Protein AF-A0AAV0NHP8-F1 (afdb_monomer)

pLDDT: mean 77.59, std 21.52, range [24.2, 97.25]

Organism: NCBI:txid586396

Mean predicted aligned error: 13.8 Å

InterPro domains:
  IPR011205 Uncharacterised conserved protein UCP015417, vWA [PIRSF015417] (1-435)
  IPR011205 Uncharacterised conserved protein UCP015417, vWA [PTHR31373] (1-435)
  IPR036465 von Willebrand factor A-like domain superfamily [G3DSA:3.40.50.410] (173-303)
  IPR036465 von Willebrand factor A-like domain superfamily [SSF53300] (183-315)
  IPR056690 Domain of unknown function DUF7788 [PF25043] (183-417)
  IPR058580 Domain of unknown function DUF2828 [PF11443] (1-181)

Nearest PDB structures (foldseek):
  7vfu-assembly1_B  TM=5.728E-01  e=6.089E-02  Homo sapiens
  3ibs-assembly1_B  TM=3.790E-01  e=5.171E-01  Bacteroides thetaiotaomicron

Foldseek 3Di:
DLLVLLVVLVVCVVVVVLVSRDCSLVPPDQPPPPVCVVPVVLLVSLCSNQPLVNDPVNPPDDPVVVSVVSSVCCVPVGNVSSCVSLQEVVNCVVVVVLVPRDQLSYALVSCLVCVLVCCVSPVVVVVVVLVCLVVVVGAHHAVVDFQLRLLVSQPVDPPNSSSSQSSLVNLLVVLLVLLLLQLEAEAADLDPVCPDSLLSVRLRVRQSSQCSYDPPSHQWYWYFACQIDTDRQDDDTPNSSSVSSNPDDHHVHHDVLNVLVNLLVSCVVRVHDLVSHRQEYEYREQDPPPPPDPDDDPDDDDDDDPDDDDDDDDDDDDDDDDDDDDDDDDDDDDDDDDDDPDPCPDDPDDQDSVNVSCVSCVVSVHNDDHQYEYENANAQPFDWDQDPDPSYTYTYHDDPLQSVCCSNNVDPDHPVVSVCVVQVDPVNVPDDDDD

Secondary structure (DSSP, 8-state):
-HHHHHHHHHHHHHTT-TTS--SHHHHSPPTTSHHHHHH-HHHHHHHHHS-GGG-GGGTTS-HHHHHHHHHHHIIIIIIHHHHHHHT-HHHHHHTT-GGG--GGG--HHHHHHHHHHHHHHHHHHHHHHHHHHHTTSSPPP-TTS-HHHHHTTTTT-TTTTHHHHHHHHHHHHHHHTT-SSTTEEEEE--SSTTTTHHHHHHHHHHHHHHHHPPTTTTTEEEESSSS--EEE---SSHHHHHHHHTTS---SS--HHHHHHHHHHHHHHTT--STTS--EEEEEE---GGGS------------------------------------------------------------HHHHHHHHHHHTT---PPEEEEEESS--S-EEEE-SSTTEEEEE---HHHHHHHHHHSS---HHHHHHHHH-STTTTT-----

Sequence (435 aa):
MFADALKQDLENLSARQFRNISLAAKWCPSLDSSYDKATLICESIARRVFPKESDPEYEKIEDAHYAYRVRDRLRKQVLVPLRRAIKLPEVYMSARQWRNLPYDRVPSVAMKNYKGHFVKHDGKRFNKYLEDVAQGKVKIAAGALLPHEIIADLKSSSDGGKVAELQWARMVEDMAKIGKLNDCIAVCDVSGSMFGEPMEVCVALGLLISELSEEPWKGKVITFHQDPRLNVVEGKSLLEKTEFIRKMDWGGSTDFQKVFDRILEAAVENGASEEQMVRKVFVFSDMEFNMASGHYHYGNYGYGSRGYGYGYGDDSGDDVSSDENYSEEDGGGRVDGEEEEEEQRPVEGWETDYEAIQRKFKEKGFSRVPEIVFWNLRDSSATPVKATQSGVALVSGYSKNLVKLFMEEGAIADPVSIMHKAIEGELYQRLVVCD

Radius of gyration: 31.75 Å; Cα contacts (8 Å, |Δi|>4): 568; chains: 1; bounding box: 70×50×108 Å

Solvent-accessible surface area (backbone atoms only — not comparable to full-atom values): 25627 Å² total; per-residue (Å²): 107,66,33,59,49,50,50,53,27,50,52,24,52,73,71,65,38,66,85,70,45,65,64,52,50,71,71,49,75,55,87,82,34,73,67,27,69,76,62,47,50,50,44,64,33,14,46,62,61,52,40,65,90,75,42,84,81,43,76,86,47,56,67,71,62,43,48,53,52,30,35,52,42,40,46,64,74,43,35,50,55,46,34,58,66,73,49,46,57,70,61,26,59,74,70,66,40,57,94,73,54,55,71,82,65,41,49,31,60,55,41,70,76,38,45,57,56,39,49,75,74,39,35,74,62,48,50,50,50,54,52,39,32,76,69,68,78,43,69,75,48,26,95,78,57,52,62,34,64,35,60,69,46,35,88,78,34,79,71,72,27,50,68,34,49,54,28,46,54,48,42,51,60,55,45,53,73,68,60,48,41,32,47,30,42,24,33,38,35,53,43,84,84,29,64,64,69,36,33,40,42,24,46,30,52,33,50,53,30,11,74,43,13,44,79,89,44,44,39,28,36,29,33,30,10,73,74,39,47,85,39,70,67,55,62,91,47,68,68,44,33,49,52,43,57,63,65,52,73,55,53,96,44,63,35,62,70,47,46,55,47,52,53,53,51,52,36,62,76,69,66,57,50,75,89,57,43,54,53,34,40,38,34,32,38,54,70,79,82,85,73,85,67,80,89,73,80,87,75,88,75,84,78,84,84,81,80,84,86,86,86,84,80,86,79,89,78,90,81,87,89,77,91,81,90,84,83,89,87,85,86,91,84,92,80,93,78,81,90,75,84,74,81,78,70,79,78,80,73,82,77,46,75,67,54,54,50,48,49,57,38,44,77,73,70,33,91,73,73,50,30,39,37,42,33,25,39,65,44,72,63,72,42,51,42,76,47,95,51,88,58,40,36,40,29,37,22,48,46,77,64,57,58,49,44,33,68,75,55,50,46,82,60,52,55,66,60,46,51,46,64,72,47,64,46,83,83,40,72,74,67,76,88,81,132

Structure (mmCIF, N/CA/C/O backbone):
data_AF-A0AAV0NHP8-F1
#
_entry.id   AF-A0AAV0NHP8-F1
#
loop_
_atom_site.group_PDB
_atom_site.id
_atom_site.type_symbol
_atom_site.label_atom_id
_atom_site.label_alt_id
_atom_site.label_comp_id
_atom_site.label_asym_id
_atom_site.label_entity_id
_atom_site.label_seq_id
_atom_site.pdbx_PDB_ins_code
_atom_site.Cartn_x
_atom_site.Cartn_y
_atom_site.Cartn_z
_atom_site.occupancy
_atom_site.B_iso_or_equiv
_atom_site.auth_seq_id
_atom_site.auth_comp_id
_atom_site.auth_asym_id
_atom_site.auth_atom_id
_atom_site.pdbx_PDB_model_num
ATOM 1 N N . MET A 1 1 ? 17.340 -20.294 -12.210 1.00 77.44 1 MET A N 1
ATOM 2 C CA . MET A 1 1 ? 16.169 -19.400 -12.310 1.00 77.44 1 MET A CA 1
ATOM 3 C C . MET A 1 1 ? 16.303 -18.410 -13.471 1.00 77.44 1 MET A C 1
ATOM 5 O O . MET A 1 1 ? 15.752 -18.693 -14.523 1.00 77.44 1 MET A O 1
ATOM 9 N N . PHE A 1 2 ? 17.026 -17.282 -13.332 1.00 86.94 2 PHE A N 1
ATOM 10 C CA . PHE A 1 2 ? 17.046 -16.215 -14.355 1.00 86.94 2 PHE A CA 1
ATOM 11 C C . PHE A 1 2 ? 17.397 -16.696 -15.769 1.00 86.94 2 PHE A C 1
ATOM 13 O O . PHE A 1 2 ? 16.645 -16.429 -16.696 1.00 86.94 2 PHE A O 1
ATOM 20 N N . ALA A 1 3 ? 18.511 -17.410 -15.944 1.00 90.00 3 ALA A N 1
ATOM 21 C CA . ALA A 1 3 ? 18.941 -17.871 -17.266 1.00 90.00 3 ALA A CA 1
ATOM 22 C C . ALA A 1 3 ? 17.923 -18.808 -17.936 1.00 90.00 3 ALA A C 1
ATOM 24 O O . ALA A 1 3 ? 17.756 -18.772 -19.150 1.00 90.00 3 ALA A O 1
ATOM 25 N N . ASP A 1 4 ? 17.244 -19.634 -17.143 1.00 91.62 4 ASP A N 1
ATOM 26 C CA . ASP A 1 4 ? 16.302 -20.642 -17.622 1.00 91.62 4 ASP A CA 1
ATOM 27 C C . ASP A 1 4 ? 14.962 -19.967 -18.008 1.00 91.62 4 ASP A C 1
ATOM 29 O O . ASP A 1 4 ? 14.448 -20.187 -19.102 1.00 91.62 4 ASP A O 1
ATOM 33 N N . ALA A 1 5 ? 14.476 -19.022 -17.189 1.00 92.19 5 ALA A N 1
ATOM 34 C CA . ALA A 1 5 ? 13.316 -18.181 -17.510 1.00 92.19 5 ALA A CA 1
ATOM 35 C C . ALA A 1 5 ? 13.555 -17.273 -18.734 1.00 92.19 5 ALA A C 1
ATOM 37 O O . ALA A 1 5 ? 12.679 -17.135 -19.581 1.00 92.19 5 ALA A O 1
ATOM 38 N N . LEU A 1 6 ? 14.757 -16.700 -18.880 1.00 94.25 6 LEU A N 1
ATOM 39 C CA . LEU A 1 6 ? 15.115 -15.869 -20.036 1.00 94.25 6 LEU A CA 1
ATOM 40 C C . LEU A 1 6 ? 15.177 -16.663 -21.355 1.00 94.25 6 LEU A C 1
ATOM 42 O O . LEU A 1 6 ? 14.920 -16.080 -22.407 1.00 94.25 6 LEU A O 1
ATOM 46 N N . LYS A 1 7 ? 15.485 -17.970 -21.320 1.00 93.31 7 LYS A N 1
ATOM 47 C CA . LYS A 1 7 ? 15.349 -18.852 -22.496 1.00 93.31 7 LYS A CA 1
ATOM 48 C C . LYS A 1 7 ? 13.878 -19.056 -22.851 1.00 93.31 7 LYS A C 1
ATOM 50 O O . LYS A 1 7 ? 13.496 -18.798 -23.990 1.00 93.31 7 LYS A O 1
ATOM 55 N N . GLN A 1 8 ? 13.043 -19.396 -21.866 1.00 93.56 8 GLN A N 1
ATOM 56 C CA . GLN A 1 8 ? 11.609 -19.583 -22.094 1.00 93.56 8 GLN A CA 1
ATOM 57 C C . GLN A 1 8 ? 10.927 -18.306 -22.614 1.00 93.56 8 GLN A C 1
ATOM 59 O O . GLN A 1 8 ? 10.091 -18.363 -23.515 1.00 93.56 8 GLN A O 1
ATOM 64 N N . ASP A 1 9 ? 11.334 -17.139 -22.110 1.00 94.19 9 ASP A N 1
ATOM 65 C CA . ASP A 1 9 ? 10.866 -15.833 -22.579 1.00 94.19 9 ASP A CA 1
ATOM 66 C C . ASP A 1 9 ? 11.267 -15.547 -24.038 1.00 94.19 9 ASP A C 1
ATOM 68 O O . ASP A 1 9 ? 10.496 -14.925 -24.772 1.00 94.19 9 ASP A O 1
ATOM 72 N N . LEU A 1 10 ? 12.445 -16.003 -24.488 1.00 93.62 10 LEU A N 1
ATOM 73 C CA . LEU A 1 10 ? 12.877 -15.892 -25.889 1.00 93.62 10 LEU A CA 1
ATOM 74 C C . LEU A 1 10 ? 12.089 -16.815 -26.823 1.00 93.62 10 LEU A C 1
ATOM 76 O O . LEU A 1 10 ? 11.768 -16.409 -27.941 1.00 93.62 10 LEU A O 1
ATOM 80 N N . GLU A 1 11 ? 11.749 -18.021 -26.374 1.00 93.75 11 GLU A N 1
ATOM 81 C CA . GLU A 1 11 ? 10.857 -18.939 -27.094 1.00 93.75 11 GLU A CA 1
ATOM 82 C C . GLU A 1 11 ? 9.442 -18.352 -27.197 1.00 93.75 11 GLU A C 1
ATOM 84 O O . GLU A 1 11 ? 8.872 -18.275 -28.286 1.00 93.75 11 GLU A O 1
ATOM 89 N N . ASN A 1 12 ? 8.912 -17.809 -26.098 1.00 92.94 12 ASN A N 1
ATOM 90 C CA . ASN A 1 12 ? 7.628 -17.107 -26.090 1.00 92.94 12 ASN A CA 1
ATOM 91 C C . ASN A 1 12 ? 7.654 -15.858 -26.990 1.00 92.94 12 ASN A C 1
ATOM 93 O O . ASN A 1 12 ? 6.666 -15.555 -27.662 1.00 92.94 12 ASN A O 1
ATOM 97 N N . LEU A 1 13 ? 8.786 -15.151 -27.073 1.00 91.81 13 LEU A N 1
ATOM 98 C CA . LEU A 1 13 ? 8.971 -14.024 -27.989 1.00 91.81 13 LEU A CA 1
ATOM 99 C C . LEU A 1 13 ? 9.018 -14.460 -29.464 1.00 91.81 13 LEU A C 1
ATOM 101 O O . LEU A 1 13 ? 8.363 -13.825 -30.296 1.00 91.81 13 LEU A O 1
ATOM 105 N N . SER A 1 14 ? 9.755 -15.521 -29.809 1.00 91.81 14 SER A N 1
ATOM 106 C CA . SER A 1 14 ? 9.854 -16.007 -31.194 1.00 91.81 14 SER A CA 1
ATOM 107 C C . SER A 1 14 ? 8.523 -16.594 -31.683 1.00 91.81 14 SER A C 1
ATOM 109 O O . SER A 1 14 ? 8.079 -16.272 -32.787 1.00 91.81 14 SER A O 1
ATOM 111 N N . ALA A 1 15 ? 7.809 -17.313 -30.810 1.00 92.12 15 ALA A N 1
ATOM 112 C CA . ALA A 1 15 ? 6.442 -17.794 -31.016 1.00 92.12 15 ALA A CA 1
ATOM 113 C C . ALA A 1 15 ? 5.365 -16.684 -30.966 1.00 92.12 15 ALA A C 1
ATOM 115 O O . ALA A 1 15 ? 4.177 -16.971 -31.116 1.00 92.12 15 ALA A O 1
ATOM 116 N N . ARG A 1 16 ? 5.750 -15.411 -30.760 1.00 88.31 16 ARG A N 1
ATOM 117 C CA . ARG A 1 16 ? 4.858 -14.234 -30.638 1.00 88.31 16 ARG A CA 1
ATOM 118 C C . ARG A 1 16 ? 3.829 -14.325 -29.497 1.00 88.31 16 ARG A C 1
ATOM 120 O O . ARG A 1 16 ? 2.850 -13.576 -29.476 1.00 88.31 16 ARG A O 1
ATOM 127 N N . GLN A 1 17 ? 4.060 -15.185 -28.509 1.00 88.31 17 GLN A N 1
ATOM 128 C CA . GLN A 1 17 ? 3.233 -15.360 -27.315 1.00 88.31 17 GLN A CA 1
ATOM 129 C C . GLN A 1 17 ? 3.519 -14.262 -26.274 1.00 88.31 17 GLN A C 1
ATOM 131 O O . GLN A 1 17 ? 3.876 -14.530 -25.131 1.00 88.31 17 GLN A O 1
ATOM 136 N N . PHE A 1 18 ? 3.331 -12.991 -26.647 1.00 82.44 18 PHE A N 1
ATOM 137 C CA . PHE A 1 18 ? 3.692 -11.820 -25.825 1.00 82.44 18 PHE A CA 1
ATOM 138 C C . PHE A 1 18 ? 3.006 -11.732 -24.446 1.00 82.44 18 PHE A C 1
ATOM 140 O O . PHE A 1 18 ? 3.396 -10.896 -23.637 1.00 82.44 18 PHE A O 1
ATOM 147 N N . ARG A 1 19 ? 1.965 -12.536 -24.186 1.00 80.50 19 ARG A N 1
ATOM 148 C CA . ARG A 1 19 ? 1.310 -12.651 -22.867 1.00 80.50 19 ARG A CA 1
ATOM 149 C C . ARG A 1 19 ? 2.031 -13.616 -21.917 1.00 80.50 19 ARG A C 1
ATOM 151 O O . ARG A 1 19 ? 1.832 -13.512 -20.716 1.00 80.50 19 ARG A O 1
ATOM 158 N N . ASN A 1 20 ? 2.864 -14.504 -22.458 1.00 86.44 20 ASN A N 1
ATOM 159 C CA . ASN A 1 20 ? 3.563 -15.563 -21.731 1.00 86.44 20 ASN A CA 1
ATOM 160 C C . ASN A 1 20 ? 5.025 -15.174 -21.423 1.00 86.44 20 ASN A C 1
ATOM 162 O O . ASN A 1 20 ? 5.767 -15.959 -20.843 1.00 86.44 20 ASN A O 1
ATOM 166 N N . ILE A 1 21 ? 5.454 -13.971 -21.825 1.00 88.50 21 ILE A N 1
ATOM 167 C CA . ILE A 1 21 ? 6.772 -13.419 -21.493 1.00 88.50 21 ILE A CA 1
ATOM 168 C C . ILE A 1 21 ? 6.734 -12.910 -20.048 1.00 88.50 21 ILE A C 1
ATOM 170 O O . ILE A 1 21 ? 5.935 -12.036 -19.706 1.00 88.50 21 ILE A O 1
ATOM 174 N N . SER A 1 22 ? 7.611 -13.457 -19.216 1.00 87.69 22 SER A N 1
ATOM 175 C CA . SER A 1 22 ? 7.736 -13.159 -17.797 1.00 87.69 22 SER A CA 1
ATOM 176 C C . SER A 1 22 ? 8.388 -11.795 -17.525 1.00 87.69 22 SER A C 1
ATOM 178 O O . SER A 1 22 ? 8.899 -11.106 -18.411 1.00 87.69 22 SER A O 1
ATOM 180 N N . LEU A 1 23 ? 8.432 -11.404 -16.248 1.00 85.19 23 LEU A N 1
ATOM 181 C CA . LEU A 1 23 ? 9.190 -10.231 -15.803 1.00 85.19 23 LEU A CA 1
ATOM 182 C C . LEU A 1 23 ? 10.687 -10.517 -15.568 1.00 85.19 23 LEU A C 1
ATOM 184 O O . LEU A 1 23 ? 11.400 -9.612 -15.126 1.00 85.19 23 LEU A O 1
ATOM 188 N N . ALA A 1 24 ? 11.205 -11.712 -15.886 1.00 89.19 24 ALA A N 1
ATOM 189 C CA . ALA A 1 24 ? 12.618 -12.057 -15.690 1.00 89.19 24 ALA A CA 1
ATOM 190 C C . ALA A 1 24 ? 13.558 -11.069 -16.398 1.00 89.19 24 ALA A C 1
ATOM 192 O O . ALA A 1 24 ? 14.547 -10.638 -15.811 1.00 89.19 24 ALA A O 1
ATOM 193 N N . ALA A 1 25 ? 13.219 -10.608 -17.606 1.00 88.69 25 ALA A N 1
ATOM 194 C CA . ALA A 1 25 ? 14.005 -9.587 -18.303 1.00 88.69 25 ALA A CA 1
ATOM 195 C C . ALA A 1 25 ? 13.917 -8.179 -17.678 1.00 88.69 25 ALA A C 1
ATOM 197 O O . ALA A 1 25 ? 14.810 -7.365 -17.925 1.00 88.69 25 ALA A O 1
ATOM 198 N N . LYS A 1 26 ? 12.892 -7.867 -16.865 1.00 85.00 26 LYS A N 1
ATOM 199 C CA . LYS A 1 26 ? 12.842 -6.620 -16.075 1.00 85.00 26 LYS A CA 1
ATOM 200 C C . LYS A 1 26 ? 13.749 -6.718 -14.846 1.00 85.00 26 LYS A C 1
ATOM 202 O O . LYS A 1 26 ? 14.506 -5.785 -14.597 1.00 85.00 26 LYS A O 1
ATOM 207 N N . TRP A 1 27 ? 13.667 -7.828 -14.111 1.00 85.94 27 TRP A N 1
ATOM 208 C CA . TRP A 1 27 ? 14.369 -8.020 -12.836 1.00 85.94 27 TRP A CA 1
ATOM 209 C C . TRP A 1 27 ? 15.818 -8.498 -12.975 1.00 85.94 27 TRP A C 1
ATOM 211 O O . TRP A 1 27 ? 16.617 -8.259 -12.074 1.00 85.94 27 TRP A O 1
ATOM 221 N N . CYS A 1 28 ? 16.186 -9.125 -14.097 1.00 88.44 28 CYS A N 1
ATOM 222 C CA . CYS A 1 28 ? 17.580 -9.429 -14.407 1.00 88.44 28 CYS A CA 1
ATOM 223 C C . CYS A 1 28 ? 18.389 -8.121 -14.399 1.00 88.44 28 CYS A C 1
ATOM 225 O O . CYS A 1 28 ? 18.011 -7.188 -15.125 1.00 88.44 28 CYS A O 1
ATOM 227 N N . PRO A 1 29 ? 19.497 -8.036 -13.636 1.00 87.25 29 PRO A N 1
ATOM 228 C CA . PRO A 1 29 ? 20.339 -6.850 -13.611 1.00 87.25 29 PRO A CA 1
ATOM 229 C C . PRO A 1 29 ? 20.805 -6.439 -15.011 1.00 87.25 29 PRO A C 1
ATOM 231 O O . PRO A 1 29 ? 20.862 -7.235 -15.950 1.00 87.25 29 PRO A O 1
ATOM 234 N N . SER A 1 30 ? 21.102 -5.151 -15.165 1.00 86.88 30 SER A N 1
ATOM 235 C CA . SER A 1 30 ? 21.739 -4.647 -16.383 1.00 86.88 30 SER A CA 1
ATOM 236 C C . SER A 1 30 ? 23.253 -4.731 -16.225 1.00 86.88 30 SER A C 1
ATOM 238 O O . SER A 1 30 ? 23.751 -4.495 -15.120 1.00 86.88 30 SER A O 1
ATOM 240 N N . LEU A 1 31 ? 23.963 -5.012 -17.325 1.00 88.44 31 LEU A N 1
ATOM 241 C CA . LEU A 1 31 ? 25.427 -4.988 -17.349 1.00 88.44 31 LEU A CA 1
ATOM 242 C C . LEU A 1 31 ? 25.961 -3.710 -16.703 1.00 88.44 31 LEU A C 1
ATOM 244 O O . LEU A 1 31 ? 25.441 -2.619 -16.953 1.00 88.44 31 LEU A O 1
ATOM 248 N N . ASP A 1 32 ? 27.000 -3.871 -15.890 1.00 85.94 32 ASP A N 1
ATOM 249 C CA . ASP A 1 32 ? 27.767 -2.786 -15.276 1.00 85.94 32 ASP A CA 1
ATOM 250 C C . ASP A 1 32 ? 26.942 -1.880 -14.329 1.00 85.94 32 ASP A C 1
ATOM 252 O O . ASP A 1 32 ? 27.394 -0.799 -13.933 1.00 85.94 32 ASP A O 1
ATOM 256 N N . SER A 1 33 ? 25.750 -2.333 -13.913 1.00 85.94 33 SER A N 1
ATOM 257 C CA . SER A 1 33 ? 25.021 -1.791 -12.757 1.00 85.94 33 SER A CA 1
ATOM 258 C C . SER A 1 33 ? 25.780 -2.042 -11.445 1.00 85.94 33 SER A C 1
ATOM 260 O O . SER A 1 33 ? 26.713 -2.843 -11.408 1.00 85.94 33 SER A O 1
ATOM 262 N N . SER A 1 34 ? 25.387 -1.377 -10.353 1.00 83.44 34 SER A N 1
ATOM 263 C CA . SER A 1 34 ? 25.964 -1.599 -9.015 1.00 83.44 34 SER A CA 1
ATOM 264 C C . SER A 1 34 ? 25.935 -3.077 -8.612 1.00 83.44 34 SER A C 1
ATOM 266 O O . SER A 1 34 ? 26.965 -3.628 -8.237 1.00 83.44 34 SER A O 1
ATOM 268 N N . TYR A 1 35 ? 24.785 -3.735 -8.779 1.00 82.88 35 TYR A N 1
ATOM 269 C CA . TYR A 1 35 ? 24.620 -5.163 -8.502 1.00 82.88 35 TYR A CA 1
ATOM 270 C C . TYR A 1 35 ? 25.538 -6.038 -9.363 1.00 82.88 35 TYR A C 1
ATOM 272 O O . TYR A 1 35 ? 26.192 -6.931 -8.833 1.00 82.88 35 TYR A O 1
ATOM 280 N N . ASP A 1 36 ? 25.637 -5.773 -10.671 1.00 89.00 36 ASP A N 1
ATOM 281 C CA . ASP A 1 36 ? 26.505 -6.552 -11.566 1.00 89.00 36 ASP A CA 1
ATOM 282 C C . ASP A 1 36 ? 27.993 -6.366 -11.231 1.00 89.00 36 ASP A C 1
ATOM 284 O O . ASP A 1 36 ? 28.742 -7.334 -11.182 1.00 89.00 36 ASP A O 1
ATOM 288 N N . LYS A 1 37 ? 28.416 -5.141 -10.900 1.00 87.06 37 LYS A N 1
ATOM 289 C CA . LYS A 1 37 ? 29.791 -4.842 -10.467 1.00 87.06 37 LYS A CA 1
ATOM 290 C C . LYS A 1 37 ? 30.161 -5.482 -9.128 1.00 87.06 37 LYS A C 1
ATOM 292 O O . LYS A 1 37 ? 31.320 -5.825 -8.939 1.00 87.06 37 LYS A O 1
ATOM 297 N N . ALA A 1 38 ? 29.199 -5.641 -8.220 1.00 87.19 38 ALA A N 1
ATOM 298 C CA . ALA A 1 38 ? 29.422 -6.241 -6.905 1.00 87.19 38 ALA A CA 1
ATOM 299 C C . ALA A 1 38 ? 29.353 -7.782 -6.897 1.00 87.19 38 ALA A C 1
ATOM 301 O O . ALA A 1 38 ? 29.873 -8.400 -5.976 1.00 87.19 38 ALA A O 1
ATOM 302 N N . THR A 1 39 ? 28.693 -8.406 -7.883 1.00 87.38 39 THR A N 1
ATOM 303 C CA . THR A 1 39 ? 28.372 -9.853 -7.850 1.00 87.38 39 THR A CA 1
ATOM 304 C C . THR A 1 39 ? 28.738 -10.633 -9.115 1.00 87.38 39 THR A C 1
ATOM 306 O O . THR A 1 39 ? 28.648 -11.858 -9.112 1.00 87.38 39 THR A O 1
ATOM 309 N N . LEU A 1 40 ? 29.083 -9.948 -10.213 1.00 85.88 40 LEU A N 1
ATOM 310 C CA . LEU A 1 40 ? 29.266 -10.504 -11.565 1.00 85.88 40 LEU A CA 1
ATOM 311 C C . LEU A 1 40 ? 28.086 -11.365 -12.064 1.00 85.88 40 LEU A C 1
ATOM 313 O O . LEU A 1 40 ? 28.223 -12.171 -12.986 1.00 85.88 40 LEU A O 1
ATOM 317 N N . ILE A 1 41 ? 26.891 -11.182 -11.489 1.00 89.88 41 ILE A N 1
ATOM 318 C CA . ILE A 1 41 ? 25.728 -12.040 -11.736 1.00 89.88 41 ILE A CA 1
ATOM 319 C C . ILE A 1 41 ? 25.284 -12.062 -13.206 1.00 89.88 41 ILE A C 1
ATOM 321 O O . ILE A 1 41 ? 24.799 -13.098 -13.668 1.00 89.88 41 ILE A O 1
ATOM 325 N N . CYS A 1 42 ? 25.485 -10.987 -13.983 1.00 92.06 42 CYS A N 1
ATOM 326 C CA . CYS A 1 42 ? 25.165 -11.026 -15.413 1.00 92.06 42 CYS A CA 1
ATOM 327 C C . CYS A 1 42 ? 26.109 -11.941 -16.192 1.00 92.06 42 CYS A C 1
ATOM 329 O O . CYS A 1 42 ? 25.706 -12.441 -17.237 1.00 92.06 42 CYS A O 1
ATOM 331 N N . GLU A 1 43 ? 27.330 -12.194 -15.715 1.00 92.81 43 GLU A N 1
ATOM 332 C CA . GLU A 1 43 ? 28.220 -13.176 -16.331 1.00 92.81 43 GLU A CA 1
ATOM 333 C C . GLU A 1 43 ? 27.733 -14.603 -16.067 1.00 92.81 43 GLU A C 1
ATOM 335 O O . GLU A 1 43 ? 27.563 -15.372 -17.011 1.00 92.81 43 GLU A O 1
ATOM 340 N N . SER A 1 44 ? 27.405 -14.931 -14.816 1.00 92.12 44 SER A N 1
ATOM 341 C CA . SER A 1 44 ? 26.841 -16.235 -14.437 1.00 92.12 44 SER A CA 1
ATOM 342 C C . SER A 1 44 ? 25.521 -16.527 -15.162 1.00 92.12 44 SER A C 1
ATOM 344 O O . SER A 1 44 ? 25.289 -17.648 -15.620 1.00 92.12 44 SER A O 1
ATOM 346 N N . ILE A 1 45 ? 24.666 -15.511 -15.334 1.00 93.81 45 ILE A N 1
ATOM 347 C CA . ILE A 1 45 ? 23.461 -15.608 -16.169 1.00 93.81 45 ILE A CA 1
ATOM 348 C C . ILE A 1 45 ? 23.854 -15.793 -17.642 1.00 93.81 45 ILE A C 1
ATOM 350 O O . ILE A 1 45 ? 23.346 -16.710 -18.283 1.00 93.81 45 ILE A O 1
ATOM 354 N N . ALA A 1 46 ? 24.765 -14.980 -18.183 1.00 93.56 46 ALA A N 1
ATOM 355 C CA . ALA A 1 46 ? 25.153 -15.030 -19.592 1.00 93.56 46 ALA A CA 1
ATOM 356 C C . ALA A 1 46 ? 25.780 -16.370 -20.000 1.00 93.56 46 ALA A C 1
ATOM 358 O O . ALA A 1 46 ? 25.341 -16.945 -20.993 1.00 93.56 46 ALA A O 1
ATOM 359 N N . ARG A 1 47 ? 26.726 -16.904 -19.214 1.00 93.06 47 ARG A N 1
ATOM 360 C CA . ARG A 1 47 ? 27.345 -18.228 -19.421 1.00 93.06 47 ARG A CA 1
ATOM 361 C C . ARG A 1 47 ? 26.318 -19.367 -19.373 1.00 93.06 47 ARG A C 1
ATOM 363 O O . ARG A 1 47 ? 26.497 -20.376 -20.040 1.00 93.06 47 ARG A O 1
ATOM 370 N N . ARG A 1 48 ? 25.225 -19.225 -18.610 1.00 93.25 48 ARG A N 1
ATOM 371 C CA . ARG A 1 48 ? 24.143 -20.228 -18.544 1.00 93.25 48 ARG A CA 1
ATOM 372 C C . ARG A 1 48 ? 23.089 -20.049 -19.647 1.00 93.25 48 ARG A C 1
ATOM 374 O O . ARG A 1 48 ? 22.465 -21.029 -20.067 1.00 93.25 48 ARG A O 1
ATOM 381 N N . VAL A 1 49 ? 22.892 -18.825 -20.147 1.00 93.00 49 VAL A N 1
ATOM 382 C CA . VAL A 1 49 ? 22.063 -18.554 -21.336 1.00 93.00 49 VAL A CA 1
ATOM 383 C C . VAL A 1 49 ? 22.768 -19.028 -22.612 1.00 93.00 49 VAL A C 1
ATOM 385 O O . VAL A 1 49 ? 22.133 -19.709 -23.414 1.00 93.00 49 VAL A O 1
ATOM 388 N N . PHE A 1 50 ? 24.069 -18.759 -22.741 1.00 92.88 50 PHE A N 1
ATOM 389 C CA . PHE A 1 50 ? 24.934 -19.151 -23.858 1.00 92.88 50 PHE A CA 1
ATOM 390 C C . PHE A 1 50 ? 26.120 -20.009 -23.357 1.00 92.88 50 PHE A C 1
ATOM 392 O O . PHE A 1 50 ? 27.210 -19.465 -23.183 1.00 92.88 50 PHE A O 1
ATOM 399 N N . PRO A 1 51 ? 25.926 -21.318 -23.087 1.00 90.94 51 PRO A N 1
ATOM 400 C CA . PRO A 1 51 ? 27.002 -22.226 -22.669 1.00 90.94 51 PRO A CA 1
ATOM 401 C C . PRO A 1 51 ? 28.151 -22.307 -23.682 1.00 90.94 51 PRO A C 1
ATOM 403 O O . PRO A 1 51 ? 27.945 -22.056 -24.874 1.00 90.94 51 PRO A O 1
ATOM 406 N N . LYS A 1 52 ? 29.352 -22.707 -23.243 1.00 86.00 52 LYS A N 1
ATOM 407 C CA . LYS A 1 52 ? 30.544 -22.751 -24.113 1.00 86.00 52 LYS A CA 1
ATOM 408 C C . LYS A 1 52 ? 30.387 -23.794 -25.228 1.00 86.00 52 LYS A C 1
ATOM 410 O O . LYS A 1 52 ? 30.920 -23.636 -26.316 1.00 86.00 52 LYS A O 1
ATOM 415 N N . GLU A 1 53 ? 29.570 -24.802 -24.962 1.00 85.25 53 GLU A N 1
ATOM 416 C CA . GLU A 1 53 ? 29.208 -25.929 -25.817 1.00 85.25 53 GLU A CA 1
ATOM 417 C C . GLU A 1 53 ? 28.099 -25.573 -26.829 1.00 85.25 53 GLU A C 1
ATOM 419 O O . GLU A 1 53 ? 27.767 -26.382 -27.690 1.00 85.25 53 GLU A O 1
ATOM 424 N N . SER A 1 54 ? 27.486 -24.384 -26.721 1.00 84.44 54 SER A N 1
ATOM 425 C CA . SER A 1 54 ? 26.334 -23.984 -27.550 1.00 84.44 54 SER A CA 1
ATOM 426 C C . SER A 1 54 ? 26.691 -23.303 -28.874 1.00 84.44 54 SER A C 1
ATOM 428 O O . SER A 1 54 ? 25.805 -23.080 -29.698 1.00 84.44 54 SER A O 1
ATOM 430 N N . ASP A 1 55 ? 27.964 -22.960 -29.084 1.00 81.69 55 ASP A N 1
ATOM 431 C CA . ASP A 1 55 ? 28.428 -22.200 -30.246 1.00 81.69 55 ASP A CA 1
ATOM 432 C C . ASP A 1 55 ? 29.912 -22.528 -30.530 1.00 81.69 55 ASP A C 1
ATOM 434 O O . ASP A 1 55 ? 30.763 -22.221 -29.690 1.00 81.69 55 ASP A O 1
ATOM 438 N N . PRO A 1 56 ? 30.270 -23.136 -31.681 1.00 83.31 56 PRO A N 1
ATOM 439 C CA . PRO A 1 56 ? 31.660 -23.484 -31.999 1.00 83.31 56 PRO A CA 1
ATOM 440 C C . PRO A 1 56 ? 32.632 -22.292 -32.051 1.00 83.31 56 PRO A C 1
ATOM 442 O O . PRO A 1 56 ? 33.844 -22.493 -31.949 1.00 83.31 56 PRO A O 1
ATOM 445 N N . GLU A 1 57 ? 32.149 -21.043 -32.155 1.00 82.62 57 GLU A N 1
ATOM 446 C CA . GLU A 1 57 ? 33.009 -19.862 -31.974 1.00 82.62 57 GLU A CA 1
ATOM 447 C C . GLU A 1 57 ? 33.605 -19.761 -30.556 1.00 82.62 57 GLU A C 1
ATOM 449 O O . GLU A 1 57 ? 34.579 -19.033 -30.348 1.00 82.62 57 GLU A O 1
ATOM 454 N N . TYR A 1 58 ? 33.035 -20.455 -29.566 1.00 85.50 58 TYR A N 1
ATOM 455 C CA . TYR A 1 58 ? 33.466 -20.373 -28.174 1.00 85.50 58 TYR A CA 1
ATOM 456 C C . TYR A 1 58 ? 34.605 -21.323 -27.800 1.00 85.50 58 TYR A C 1
ATOM 458 O O . TYR A 1 58 ? 35.348 -21.009 -26.872 1.00 85.50 58 TYR A O 1
ATOM 466 N N . GLU A 1 59 ? 34.800 -22.440 -28.505 1.00 78.81 59 GLU A N 1
ATOM 467 C CA . GLU A 1 59 ? 35.829 -23.435 -28.151 1.00 78.81 59 GLU A CA 1
ATOM 468 C C . GLU A 1 59 ? 37.241 -22.832 -28.096 1.00 78.81 59 GLU A C 1
ATOM 470 O O . GLU A 1 59 ? 38.019 -23.124 -27.189 1.00 78.81 59 GLU A O 1
ATOM 475 N N . LYS A 1 60 ? 37.555 -21.964 -29.067 1.00 82.44 60 LYS A N 1
ATOM 476 C CA . LYS A 1 60 ? 38.916 -21.475 -29.357 1.00 82.44 60 LYS A CA 1
ATOM 477 C C . LYS A 1 60 ? 39.221 -20.088 -28.790 1.00 82.44 60 LYS A C 1
ATOM 479 O O . LYS A 1 60 ? 40.293 -19.552 -29.061 1.00 82.44 60 LYS A O 1
ATOM 484 N N . ILE A 1 61 ? 38.302 -19.502 -28.023 1.00 87.19 61 ILE A N 1
ATOM 485 C CA . ILE A 1 61 ? 38.520 -18.216 -27.352 1.00 87.19 61 ILE A CA 1
ATOM 486 C C . ILE A 1 61 ? 38.859 -18.401 -25.870 1.00 87.19 61 ILE A C 1
ATOM 488 O O . ILE A 1 61 ? 38.345 -19.286 -25.174 1.00 87.19 61 ILE A O 1
ATOM 492 N N . GLU A 1 62 ? 39.734 -17.514 -25.403 1.00 90.94 62 GLU A N 1
ATOM 493 C CA . GLU A 1 62 ? 40.091 -17.330 -24.001 1.00 90.94 62 GLU A CA 1
ATOM 494 C C . GLU A 1 62 ? 38.849 -17.030 -23.149 1.00 90.94 62 GLU A C 1
ATOM 496 O O . GLU A 1 62 ? 37.905 -16.378 -23.603 1.00 90.94 62 GLU A O 1
ATOM 501 N N . ASP A 1 63 ? 38.853 -17.476 -21.893 1.00 88.19 63 ASP A N 1
ATOM 502 C CA . ASP A 1 63 ? 37.683 -17.393 -21.019 1.00 88.19 63 ASP A CA 1
ATOM 503 C C . ASP A 1 63 ? 37.223 -15.948 -20.734 1.00 88.19 63 ASP A C 1
ATOM 505 O O . ASP A 1 63 ? 36.025 -15.676 -20.743 1.00 88.19 63 ASP A O 1
ATOM 509 N N . ALA A 1 64 ? 38.151 -14.990 -20.611 1.00 88.19 64 ALA A N 1
ATOM 510 C CA . ALA A 1 64 ? 37.824 -13.566 -20.473 1.00 88.19 64 ALA A CA 1
ATOM 511 C C . ALA A 1 64 ? 37.138 -12.990 -21.733 1.00 88.19 64 ALA A C 1
ATOM 513 O O . ALA A 1 64 ? 36.168 -12.229 -21.647 1.00 88.19 64 ALA A O 1
ATOM 514 N N . HIS A 1 65 ? 37.595 -13.398 -22.920 1.00 90.00 65 HIS A N 1
ATOM 515 C CA . HIS A 1 65 ? 36.994 -13.016 -24.200 1.00 90.00 65 HIS A CA 1
ATOM 516 C C . HIS A 1 65 ? 35.621 -13.682 -24.417 1.00 90.00 65 HIS A C 1
ATOM 518 O O . HIS A 1 65 ? 34.705 -13.054 -24.958 1.00 90.00 65 HIS A O 1
ATOM 524 N N . TYR A 1 66 ? 35.447 -14.921 -23.946 1.00 91.38 66 TYR A N 1
ATOM 525 C CA . TYR A 1 66 ? 34.158 -15.615 -23.878 1.00 91.38 66 TYR A CA 1
ATOM 526 C C . TYR A 1 66 ? 33.181 -14.893 -22.942 1.00 91.38 66 TYR A C 1
ATOM 528 O O . TYR A 1 66 ? 32.096 -14.519 -23.391 1.00 91.38 66 TYR A O 1
ATOM 536 N N . ALA A 1 67 ? 33.586 -14.600 -21.701 1.00 89.56 67 ALA A N 1
ATOM 537 C CA . ALA A 1 67 ? 32.809 -13.850 -20.712 1.00 89.56 67 ALA A CA 1
ATOM 538 C C . ALA A 1 67 ? 32.291 -12.513 -21.267 1.00 89.56 67 ALA A C 1
ATOM 540 O O . ALA A 1 67 ? 31.092 -12.223 -21.200 1.00 89.56 67 ALA A O 1
ATOM 541 N N . TYR A 1 68 ? 33.171 -11.726 -21.895 1.00 90.38 68 TYR A N 1
ATOM 542 C CA . TYR A 1 68 ? 32.801 -10.473 -22.555 1.00 90.38 68 TYR A CA 1
ATOM 543 C C . TYR A 1 68 ? 31.765 -10.686 -23.675 1.00 90.38 68 TYR A C 1
ATOM 545 O O . TYR A 1 68 ? 30.729 -10.010 -23.702 1.00 90.38 68 TYR A O 1
ATOM 553 N N . ARG A 1 69 ? 32.002 -11.659 -24.572 1.00 91.00 69 ARG A N 1
ATOM 554 C CA . ARG A 1 69 ? 31.086 -11.997 -25.677 1.00 91.00 69 ARG A CA 1
ATOM 555 C C . ARG A 1 69 ? 29.705 -12.428 -25.171 1.00 91.00 69 ARG A C 1
ATOM 557 O O . ARG A 1 69 ? 28.703 -11.921 -25.680 1.00 91.00 69 ARG A O 1
ATOM 564 N N . VAL A 1 70 ? 29.615 -13.319 -24.178 1.00 93.19 70 VAL A N 1
ATOM 565 C CA . VAL A 1 70 ? 28.310 -13.766 -23.652 1.00 93.19 70 VAL A CA 1
ATOM 566 C C . VAL A 1 70 ? 27.589 -12.654 -22.888 1.00 93.19 70 VAL A C 1
ATOM 568 O O . VAL A 1 70 ? 26.377 -12.515 -23.060 1.00 93.19 70 VAL A O 1
ATOM 571 N N . ARG A 1 71 ? 28.296 -11.806 -22.121 1.00 93.56 71 ARG A N 1
ATOM 572 C CA . ARG A 1 71 ? 27.696 -10.634 -21.448 1.00 93.56 71 ARG A CA 1
ATOM 573 C C . ARG A 1 71 ? 27.064 -9.679 -22.468 1.00 93.56 71 ARG A C 1
ATOM 575 O O . ARG A 1 71 ? 25.897 -9.310 -22.320 1.00 93.56 71 ARG A O 1
ATOM 582 N N . ASP A 1 72 ? 27.766 -9.331 -23.549 1.00 92.56 72 ASP A N 1
ATOM 583 C CA . ASP A 1 72 ? 27.203 -8.454 -24.588 1.00 92.56 72 ASP A CA 1
ATOM 584 C C . ASP A 1 72 ? 26.040 -9.104 -25.366 1.00 92.56 72 ASP A C 1
ATOM 586 O O . ASP A 1 72 ? 25.040 -8.427 -25.637 1.00 92.56 72 ASP A O 1
ATOM 590 N N . ARG A 1 73 ? 26.097 -10.419 -25.646 1.00 93.81 73 ARG A N 1
ATOM 591 C CA . ARG A 1 73 ? 24.948 -11.169 -26.197 1.00 93.81 73 ARG A CA 1
ATOM 592 C C . ARG A 1 73 ? 23.753 -11.146 -25.244 1.00 93.81 73 ARG A C 1
ATOM 594 O O . ARG A 1 73 ? 22.651 -10.854 -25.702 1.00 93.81 73 ARG A O 1
ATOM 601 N N . LEU A 1 74 ? 23.940 -11.351 -23.935 1.00 94.25 74 LEU A N 1
ATOM 602 C CA . LEU A 1 74 ? 22.861 -11.261 -22.938 1.00 94.25 74 LEU A CA 1
ATOM 603 C C . LEU A 1 74 ? 22.170 -9.891 -23.002 1.00 94.25 74 LEU A C 1
ATOM 605 O O . LEU A 1 74 ? 20.943 -9.813 -23.065 1.00 94.25 74 LEU A O 1
ATOM 609 N N . ARG A 1 75 ? 22.933 -8.796 -23.087 1.00 92.94 75 ARG A N 1
ATOM 610 C CA . ARG A 1 75 ? 22.356 -7.457 -23.281 1.00 92.94 75 ARG A CA 1
ATOM 611 C C . ARG A 1 75 ? 21.596 -7.339 -24.608 1.00 92.94 75 ARG A C 1
ATOM 613 O O . ARG A 1 75 ? 20.419 -6.978 -24.597 1.00 92.94 75 ARG A O 1
ATOM 620 N N . LYS A 1 76 ? 22.259 -7.591 -25.741 1.00 92.75 76 LYS A N 1
ATOM 621 C CA . LYS A 1 76 ? 21.747 -7.255 -27.086 1.00 92.75 76 LYS A CA 1
ATOM 622 C C . LYS A 1 76 ? 20.705 -8.239 -27.621 1.00 92.75 76 LYS A C 1
ATOM 624 O O . LYS A 1 76 ? 19.730 -7.804 -28.225 1.00 92.75 76 LYS A O 1
ATOM 629 N N . GLN A 1 77 ? 20.918 -9.538 -27.423 1.00 93.38 77 GLN A N 1
ATOM 630 C CA . GLN A 1 77 ? 20.100 -10.620 -27.988 1.00 93.38 77 GLN A CA 1
ATOM 631 C C . GLN A 1 77 ? 18.983 -11.083 -27.039 1.00 93.38 77 GLN A C 1
ATOM 633 O O . GLN A 1 77 ? 18.025 -11.687 -27.507 1.00 93.38 77 GLN A O 1
ATOM 638 N N . VAL A 1 78 ? 19.073 -10.780 -25.736 1.00 93.62 78 VAL A N 1
ATOM 639 C CA . VAL A 1 78 ? 18.116 -11.260 -24.718 1.00 93.62 78 VAL A CA 1
ATOM 640 C C . VAL A 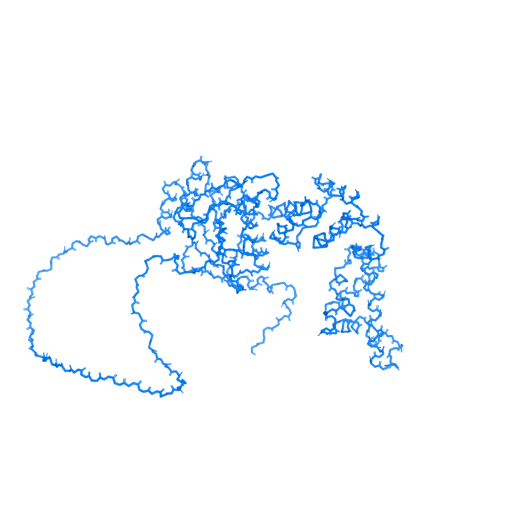1 78 ? 17.389 -10.097 -24.043 1.00 93.62 78 VAL A C 1
ATOM 642 O O . VAL A 1 78 ? 16.197 -9.887 -24.268 1.00 93.62 78 VAL A O 1
ATOM 645 N N . LEU A 1 79 ? 18.097 -9.281 -23.256 1.00 91.88 79 LEU A N 1
ATOM 646 C CA . LEU A 1 79 ? 17.461 -8.264 -22.415 1.00 91.88 79 LEU A CA 1
ATOM 647 C C . LEU A 1 79 ? 16.813 -7.140 -23.234 1.00 91.88 79 LEU A C 1
ATOM 649 O O . LEU A 1 79 ? 15.679 -6.769 -22.948 1.00 91.88 79 LEU A O 1
ATOM 653 N N . VAL A 1 80 ? 17.477 -6.613 -24.268 1.00 89.62 80 VAL A N 1
ATOM 654 C CA . VAL A 1 80 ? 16.901 -5.567 -25.137 1.00 89.62 80 VAL A CA 1
ATOM 655 C C . VAL A 1 80 ? 15.597 -6.010 -25.830 1.00 89.62 80 VAL A C 1
ATOM 657 O O . VAL A 1 80 ? 14.593 -5.306 -25.670 1.00 89.62 80 VAL A O 1
ATOM 660 N N . PRO A 1 81 ? 15.539 -7.136 -26.574 1.00 91.19 81 PRO A N 1
ATOM 661 C CA . PRO A 1 81 ? 14.306 -7.541 -27.248 1.00 91.19 81 PRO A CA 1
ATOM 662 C C . PRO A 1 81 ? 13.186 -7.928 -26.274 1.00 91.19 81 PRO A C 1
ATOM 664 O O . PRO A 1 81 ? 12.043 -7.528 -26.508 1.00 91.19 81 PRO A O 1
ATOM 667 N N . LEU A 1 82 ? 13.487 -8.604 -25.157 1.00 91.31 82 LEU A N 1
ATOM 668 C CA . LEU A 1 82 ? 12.477 -8.950 -24.149 1.00 91.31 82 LEU A CA 1
ATOM 669 C C . LEU A 1 82 ? 11.923 -7.711 -23.430 1.00 91.31 82 LEU A C 1
ATOM 671 O O . LEU A 1 82 ? 10.707 -7.538 -23.364 1.00 91.31 82 LEU A O 1
ATOM 675 N N . ARG A 1 83 ? 12.775 -6.775 -22.983 1.00 88.62 83 ARG A N 1
ATOM 676 C CA . ARG A 1 83 ? 12.326 -5.504 -22.373 1.00 88.62 83 ARG A CA 1
ATOM 677 C C . ARG A 1 83 ? 11.465 -4.674 -23.338 1.00 88.62 83 ARG A C 1
ATOM 679 O O . ARG A 1 83 ? 10.508 -4.030 -22.900 1.00 88.62 83 ARG A O 1
ATOM 686 N N . ARG A 1 84 ? 11.747 -4.731 -24.649 1.00 85.62 84 ARG A N 1
ATOM 687 C CA . ARG A 1 84 ? 10.907 -4.118 -25.697 1.00 85.62 84 ARG A CA 1
ATOM 688 C C . ARG A 1 84 ? 9.566 -4.842 -25.876 1.00 85.62 84 ARG A C 1
ATOM 690 O O . ARG A 1 84 ? 8.555 -4.175 -26.072 1.00 85.62 84 ARG A O 1
ATOM 697 N N . ALA A 1 85 ? 9.539 -6.173 -25.792 1.00 86.31 85 ALA A N 1
ATOM 698 C CA . ALA A 1 85 ? 8.319 -6.979 -25.902 1.00 86.31 85 ALA A CA 1
ATOM 699 C C . ALA A 1 85 ? 7.368 -6.793 -24.704 1.00 86.31 85 ALA A C 1
ATOM 701 O O . ALA A 1 85 ? 6.163 -6.636 -24.896 1.00 86.31 85 ALA A O 1
ATOM 702 N N . ILE A 1 86 ? 7.926 -6.702 -23.490 1.00 84.12 86 ILE A N 1
ATOM 703 C CA . ILE A 1 86 ? 7.213 -6.361 -22.243 1.00 84.12 86 ILE A CA 1
ATOM 704 C C . ILE A 1 86 ? 6.641 -4.924 -22.296 1.00 84.12 86 ILE A C 1
ATOM 706 O O . ILE A 1 86 ? 5.675 -4.615 -21.602 1.00 84.12 86 ILE A O 1
ATOM 710 N N . LYS A 1 87 ? 7.180 -4.062 -23.174 1.00 83.88 87 LYS A N 1
ATOM 711 C CA . LYS A 1 87 ? 6.843 -2.632 -23.326 1.00 83.88 87 LYS A CA 1
ATOM 712 C C . LYS A 1 87 ? 7.164 -1.788 -22.084 1.00 83.88 87 LYS A C 1
ATOM 714 O O . LYS A 1 87 ? 6.394 -0.910 -21.703 1.00 83.88 87 LYS A O 1
ATOM 719 N N . LEU A 1 88 ? 8.323 -2.038 -21.475 1.00 83.06 88 LEU A N 1
ATOM 720 C CA . LEU A 1 88 ? 8.807 -1.279 -20.319 1.00 83.06 88 LEU A CA 1
ATOM 721 C C . LEU A 1 88 ? 8.934 0.234 -20.621 1.00 83.06 88 LEU A C 1
ATOM 723 O O . LEU A 1 88 ? 9.508 0.583 -21.660 1.00 83.06 88 LEU A O 1
ATOM 727 N N . PRO A 1 89 ? 8.452 1.143 -19.742 1.00 87.06 89 PRO A N 1
ATOM 728 C CA . PRO A 1 89 ? 8.512 2.589 -19.976 1.00 87.06 89 PRO A CA 1
ATOM 729 C C . PRO A 1 89 ? 9.942 3.092 -20.207 1.00 87.06 89 PRO A C 1
ATOM 731 O O . PRO A 1 89 ? 10.155 3.933 -21.079 1.00 87.06 89 PRO A O 1
ATOM 734 N N . GLU A 1 90 ? 10.930 2.508 -19.527 1.00 87.38 90 GLU A N 1
ATOM 735 C CA . GLU A 1 90 ? 12.359 2.818 -19.642 1.00 87.38 90 GLU A CA 1
ATOM 736 C C . GLU A 1 90 ? 12.864 2.745 -21.104 1.00 87.38 90 GLU A C 1
ATOM 738 O O . GLU A 1 90 ? 13.723 3.532 -21.517 1.00 87.38 90 GLU A O 1
ATOM 743 N N . VAL A 1 91 ? 12.290 1.853 -21.925 1.00 85.94 91 VAL A N 1
ATOM 744 C CA . VAL A 1 91 ? 12.633 1.687 -23.352 1.00 85.94 91 VAL A CA 1
ATOM 745 C C . VAL A 1 91 ? 12.098 2.852 -24.191 1.00 85.94 91 VAL A C 1
ATOM 747 O O . VAL A 1 91 ? 12.796 3.360 -25.067 1.00 85.94 91 VAL A O 1
ATOM 750 N N . TYR A 1 92 ? 10.882 3.322 -23.905 1.00 89.50 92 TYR A N 1
ATOM 751 C CA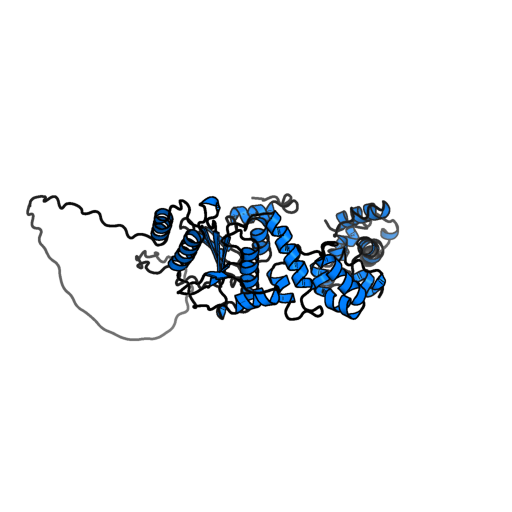 . TYR A 1 92 ? 10.284 4.466 -24.600 1.00 89.50 92 TYR A CA 1
ATOM 752 C C . TYR A 1 92 ? 10.920 5.788 -24.162 1.00 89.50 92 TYR A C 1
ATOM 754 O O . TYR A 1 92 ? 11.192 6.645 -25.002 1.00 89.50 92 TYR A O 1
ATOM 762 N N . MET A 1 93 ? 11.194 5.937 -22.862 1.00 88.88 93 MET A N 1
ATOM 763 C CA . MET A 1 93 ? 11.809 7.128 -22.270 1.00 88.88 93 MET A CA 1
ATOM 764 C C . MET A 1 93 ? 13.222 7.364 -22.821 1.00 88.88 93 MET A C 1
ATOM 766 O O . MET A 1 93 ? 13.518 8.459 -23.299 1.00 88.88 93 MET A O 1
ATOM 770 N N . SER A 1 94 ? 14.073 6.329 -22.831 1.00 86.31 94 SER A N 1
ATOM 771 C CA . SER A 1 94 ? 15.443 6.418 -23.369 1.00 86.31 94 SER A CA 1
ATOM 772 C C . SER A 1 94 ? 15.469 6.709 -24.874 1.00 86.31 94 SER A C 1
ATOM 774 O O . SER A 1 94 ? 16.239 7.557 -25.323 1.00 86.31 94 SER A O 1
ATOM 776 N N . ALA A 1 95 ? 14.563 6.103 -25.647 1.00 87.88 95 ALA A N 1
ATOM 777 C CA . ALA A 1 95 ? 14.386 6.387 -27.073 1.00 87.88 95 ALA A CA 1
ATOM 778 C C . ALA A 1 95 ? 13.651 7.717 -27.376 1.00 87.88 95 ALA A C 1
ATOM 780 O O . ALA A 1 95 ? 13.413 8.026 -28.543 1.00 87.88 95 ALA A O 1
ATOM 781 N N . ARG A 1 96 ? 13.251 8.492 -26.352 1.00 89.06 96 ARG A N 1
ATOM 782 C CA . ARG A 1 96 ? 12.397 9.700 -26.445 1.00 89.06 96 ARG A CA 1
ATOM 783 C C . ARG A 1 96 ? 11.048 9.476 -27.160 1.00 89.06 96 ARG A C 1
ATOM 785 O O . ARG A 1 96 ? 10.400 10.431 -27.586 1.00 89.06 96 ARG A O 1
ATOM 792 N N . GLN A 1 97 ? 10.584 8.230 -27.256 1.00 91.69 97 GLN A N 1
ATOM 793 C CA . GLN A 1 97 ? 9.344 7.825 -27.931 1.00 91.69 97 GLN A CA 1
ATOM 794 C C . GLN A 1 97 ? 8.109 7.945 -27.021 1.00 91.69 97 GLN A C 1
ATOM 796 O O . GLN A 1 97 ? 7.277 7.039 -26.970 1.00 91.69 97 GLN A O 1
ATOM 801 N N . TRP A 1 98 ? 7.973 9.069 -26.310 1.00 91.38 98 TRP A N 1
ATOM 802 C CA . TRP A 1 98 ? 6.902 9.320 -25.334 1.00 91.38 98 TRP A CA 1
ATOM 803 C C . TRP A 1 98 ? 5.506 9.001 -25.888 1.00 91.38 98 TRP A C 1
ATOM 805 O O . TRP A 1 98 ? 4.764 8.238 -25.272 1.00 91.38 98 TRP A O 1
ATOM 815 N N . ARG A 1 99 ? 5.217 9.439 -27.125 1.00 92.06 99 ARG A N 1
ATOM 816 C CA . ARG A 1 99 ? 3.954 9.193 -27.855 1.00 92.06 99 ARG A CA 1
ATOM 817 C C . ARG A 1 99 ? 3.531 7.718 -27.947 1.00 92.06 99 ARG A C 1
ATOM 819 O O . ARG A 1 99 ? 2.346 7.452 -28.112 1.00 92.06 99 ARG A O 1
ATOM 826 N N . ASN A 1 100 ? 4.475 6.780 -27.839 1.00 90.44 100 ASN A N 1
ATOM 827 C CA . ASN A 1 100 ? 4.246 5.340 -27.980 1.00 90.44 100 ASN A CA 1
ATOM 828 C C . ASN A 1 100 ? 4.160 4.599 -26.628 1.00 90.44 100 ASN A C 1
ATOM 830 O O . ASN A 1 100 ? 3.960 3.384 -26.623 1.00 90.44 100 ASN A O 1
ATOM 834 N N . LEU A 1 101 ? 4.347 5.295 -25.498 1.00 90.94 101 LEU A N 1
ATOM 835 C CA . LEU A 1 101 ? 4.431 4.699 -24.161 1.00 90.94 101 LEU A CA 1
ATOM 836 C C . LEU A 1 101 ? 3.033 4.248 -23.665 1.00 90.94 101 LEU A C 1
ATOM 838 O O . LEU A 1 101 ? 2.145 5.099 -23.527 1.00 90.94 101 LEU A O 1
ATOM 842 N N . PRO A 1 102 ? 2.821 2.943 -23.392 1.00 91.00 102 PRO A N 1
ATOM 843 C CA . PRO A 1 102 ? 1.533 2.394 -22.963 1.00 91.00 102 PRO A CA 1
ATOM 844 C C . PRO A 1 102 ? 1.352 2.515 -21.441 1.00 91.00 102 PRO A C 1
ATOM 846 O O . PRO A 1 102 ? 1.857 1.690 -20.679 1.00 91.00 102 PRO A O 1
ATOM 849 N N . TYR A 1 103 ? 0.649 3.556 -20.985 1.00 91.56 103 TYR A N 1
ATOM 850 C CA . TYR A 1 103 ? 0.414 3.800 -19.552 1.00 91.56 103 TYR A CA 1
ATOM 851 C C . TYR A 1 103 ? -0.348 2.663 -18.855 1.00 91.56 103 TYR A C 1
ATOM 853 O O . TYR A 1 103 ? -0.054 2.363 -17.702 1.00 91.56 103 TYR A O 1
ATOM 861 N N . ASP A 1 104 ? -1.223 1.966 -19.587 1.00 88.50 104 ASP A N 1
ATOM 862 C CA . ASP A 1 104 ? -1.948 0.754 -19.174 1.00 88.50 104 ASP A CA 1
ATOM 863 C C . ASP A 1 104 ? -1.036 -0.415 -18.754 1.00 88.50 104 ASP A C 1
ATOM 865 O O . ASP A 1 104 ? -1.501 -1.374 -18.142 1.00 88.50 104 ASP A O 1
ATOM 869 N N . ARG A 1 105 ? 0.263 -0.354 -19.084 1.00 86.06 105 ARG A N 1
ATOM 870 C CA . ARG A 1 105 ? 1.255 -1.403 -18.787 1.00 86.06 105 ARG A CA 1
ATOM 871 C C . ARG A 1 105 ? 2.364 -0.964 -17.844 1.00 86.06 105 ARG A C 1
ATOM 873 O O . ARG A 1 105 ? 3.275 -1.749 -17.593 1.00 86.06 105 ARG A O 1
ATOM 880 N N . VAL A 1 106 ? 2.337 0.272 -17.350 1.00 88.62 106 VAL A N 1
ATOM 881 C CA . VAL A 1 106 ? 3.374 0.783 -16.447 1.00 88.62 106 VAL A CA 1
ATOM 882 C C . VAL A 1 106 ? 3.160 0.182 -15.046 1.00 88.62 106 VAL A C 1
ATOM 884 O O . VAL A 1 106 ? 2.123 0.447 -14.437 1.00 88.62 106 VAL A O 1
ATOM 887 N N . PRO A 1 107 ? 4.110 -0.613 -14.500 1.00 87.62 107 PRO A N 1
ATOM 888 C CA . PRO A 1 107 ? 3.977 -1.191 -13.158 1.00 87.62 107 PRO A CA 1
ATOM 889 C C . PRO A 1 107 ? 3.899 -0.117 -12.066 1.00 87.62 107 PRO A C 1
ATOM 891 O O . PRO A 1 107 ? 4.461 0.963 -12.237 1.00 87.62 107 PRO A O 1
ATOM 894 N N . SER A 1 108 ? 3.284 -0.423 -10.919 1.00 88.00 108 SER A N 1
ATOM 895 C CA . SER A 1 108 ? 2.977 0.559 -9.862 1.00 88.00 108 SER A CA 1
ATOM 896 C C . SER A 1 108 ? 4.185 1.398 -9.420 1.00 88.00 108 SER A C 1
ATOM 898 O O . SER A 1 108 ? 4.129 2.627 -9.439 1.00 88.00 108 SER A O 1
ATOM 900 N N . VAL A 1 109 ? 5.305 0.733 -9.125 1.00 87.94 109 VAL A N 1
ATOM 901 C CA . VAL A 1 109 ? 6.585 1.348 -8.732 1.00 87.94 109 VAL A CA 1
ATOM 902 C C . VAL A 1 109 ? 7.176 2.211 -9.855 1.00 87.94 109 VAL A C 1
ATOM 904 O O . VAL A 1 109 ? 7.718 3.283 -9.603 1.00 87.94 109 VAL A O 1
ATOM 907 N N . ALA A 1 110 ? 7.042 1.787 -11.115 1.00 88.94 110 ALA A N 1
ATOM 908 C CA . ALA A 1 110 ? 7.491 2.578 -12.261 1.00 88.94 110 ALA A CA 1
ATOM 909 C C . ALA A 1 110 ? 6.577 3.791 -12.511 1.00 88.94 110 ALA A C 1
ATOM 911 O O . ALA A 1 110 ? 7.058 4.825 -12.967 1.00 88.94 110 ALA A O 1
ATOM 912 N N . MET A 1 111 ? 5.283 3.695 -12.185 1.00 91.44 111 MET A N 1
ATOM 913 C CA . MET A 1 111 ? 4.364 4.830 -12.240 1.00 91.44 111 MET A CA 1
ATOM 914 C C . MET A 1 111 ? 4.773 5.889 -11.215 1.00 91.44 111 MET A C 1
ATOM 916 O O . MET A 1 111 ? 5.026 7.028 -11.604 1.00 91.44 111 MET A O 1
ATOM 920 N N . LYS A 1 112 ? 4.945 5.490 -9.945 1.00 89.06 112 LYS A N 1
ATOM 921 C CA . LYS A 1 112 ? 5.447 6.356 -8.867 1.00 89.06 112 LYS A CA 1
ATOM 922 C C . LYS A 1 112 ? 6.765 7.037 -9.254 1.00 89.06 112 LYS A C 1
ATOM 924 O O . LYS A 1 112 ? 6.857 8.260 -9.243 1.00 89.06 112 LYS A O 1
ATOM 929 N N . ASN A 1 113 ? 7.760 6.260 -9.684 1.00 89.88 113 ASN A N 1
ATOM 930 C CA . ASN A 1 113 ? 9.104 6.779 -9.957 1.00 89.88 113 ASN A CA 1
ATOM 931 C C . ASN A 1 113 ? 9.195 7.667 -11.214 1.00 89.88 113 ASN A C 1
ATOM 933 O O . ASN A 1 113 ? 10.095 8.501 -11.300 1.00 89.88 113 ASN A O 1
ATOM 937 N N . TYR A 1 114 ? 8.309 7.496 -12.205 1.00 91.31 114 TYR A N 1
ATOM 938 C CA . TYR A 1 114 ? 8.412 8.192 -13.497 1.00 91.31 114 TYR A CA 1
ATOM 939 C C . TYR A 1 114 ? 7.284 9.195 -13.787 1.00 91.31 114 TYR A C 1
ATOM 941 O O . TYR A 1 114 ? 7.368 9.906 -14.793 1.00 91.31 114 TYR A O 1
ATOM 949 N N . LYS A 1 115 ? 6.284 9.348 -12.904 1.00 90.69 115 LYS A N 1
ATOM 950 C CA . LYS A 1 115 ? 5.171 10.310 -13.058 1.00 90.69 115 LYS A CA 1
ATOM 951 C C . LYS A 1 115 ? 5.623 11.733 -13.403 1.00 90.69 115 LYS A C 1
ATOM 953 O O . LYS A 1 115 ? 5.080 12.329 -14.331 1.00 90.69 115 LYS A O 1
ATOM 958 N N . GLY A 1 116 ? 6.687 12.241 -12.774 1.00 91.19 116 GLY A N 1
ATOM 959 C CA . GLY A 1 116 ? 7.240 13.567 -13.085 1.00 91.19 116 GLY A CA 1
ATOM 960 C C . GLY A 1 116 ? 7.797 13.694 -14.505 1.00 91.19 116 GLY A C 1
ATOM 961 O O . GLY A 1 116 ? 7.642 14.736 -15.143 1.00 91.19 116 GLY A O 1
ATOM 962 N N . HIS A 1 117 ? 8.366 12.621 -15.060 1.00 92.50 117 HIS A N 1
ATOM 963 C CA . HIS A 1 117 ? 8.752 12.583 -16.471 1.00 92.50 117 HIS A CA 1
ATOM 964 C C . HIS A 1 117 ? 7.531 12.500 -17.396 1.00 92.50 117 HIS A C 1
ATOM 966 O O . HIS A 1 117 ? 7.524 13.150 -18.441 1.00 92.50 117 HIS A O 1
ATOM 972 N N . PHE A 1 118 ? 6.493 11.747 -17.018 1.00 93.94 118 PHE A N 1
ATOM 973 C CA . PHE A 1 118 ? 5.258 11.642 -17.801 1.00 93.94 118 PHE A CA 1
ATOM 974 C C . PHE A 1 118 ? 4.521 12.985 -17.881 1.00 93.94 118 PHE A C 1
ATOM 976 O O . PHE A 1 118 ? 4.183 13.415 -18.982 1.00 93.94 118 PHE A O 1
ATOM 983 N N . VAL A 1 119 ? 4.373 13.698 -16.759 1.00 92.56 119 VAL A N 1
ATOM 984 C CA . VAL A 1 119 ? 3.842 15.073 -16.719 1.00 92.56 119 VAL A CA 1
ATOM 985 C C . VAL A 1 119 ? 4.691 16.006 -17.595 1.00 92.56 119 VAL A C 1
ATOM 987 O O . VAL A 1 119 ? 4.154 16.683 -18.472 1.00 92.56 119 VAL A O 1
ATOM 990 N N . LYS A 1 120 ? 6.022 15.998 -17.418 1.00 93.31 120 LYS A N 1
ATOM 991 C CA . LYS A 1 120 ? 6.953 16.912 -18.108 1.00 93.31 120 LYS A CA 1
ATOM 992 C C . LYS A 1 120 ? 7.033 16.719 -19.626 1.00 93.31 120 LYS A C 1
ATOM 994 O O . LYS A 1 120 ? 7.223 17.698 -20.343 1.00 93.31 120 LYS A O 1
ATOM 999 N N . HIS A 1 121 ? 6.940 15.484 -20.121 1.00 93.50 121 HIS A N 1
ATOM 1000 C CA . HIS A 1 121 ? 7.171 15.173 -21.539 1.00 93.50 121 HIS A CA 1
ATOM 1001 C C . HIS A 1 121 ? 5.909 14.792 -22.324 1.00 93.50 121 HIS A C 1
ATOM 1003 O O . HIS A 1 121 ? 5.931 14.849 -23.553 1.00 93.50 121 HIS A O 1
ATOM 1009 N N . ASP A 1 122 ? 4.818 14.415 -21.651 1.00 94.81 122 ASP A N 1
ATOM 1010 C CA . ASP A 1 122 ? 3.616 13.861 -22.293 1.00 94.81 122 ASP A CA 1
ATOM 1011 C C . ASP A 1 122 ? 2.324 14.136 -21.489 1.00 94.81 122 ASP A C 1
ATOM 1013 O O . ASP A 1 122 ? 1.322 13.423 -21.601 1.00 94.81 122 ASP A O 1
ATOM 1017 N N . GLY A 1 123 ? 2.328 15.193 -20.664 1.00 93.19 123 GLY A N 1
ATOM 1018 C CA . GLY A 1 123 ? 1.282 15.473 -19.673 1.00 93.19 123 GLY A CA 1
ATOM 1019 C C . GLY A 1 123 ? -0.148 15.508 -20.222 1.00 93.19 123 GLY A C 1
ATOM 1020 O O . GLY A 1 123 ? -1.080 15.177 -19.498 1.00 93.19 123 GLY A O 1
ATOM 1021 N N . LYS A 1 124 ? -0.345 15.816 -21.513 1.00 94.25 124 LYS A N 1
ATOM 1022 C CA . LYS A 1 124 ? -1.667 15.751 -22.161 1.00 94.25 124 LYS A CA 1
ATOM 1023 C C . LYS A 1 124 ? -2.211 14.322 -22.281 1.00 94.25 124 LYS A C 1
ATOM 1025 O O . LYS A 1 124 ? -3.384 14.117 -21.981 1.00 94.25 124 LYS A O 1
ATOM 1030 N N . ARG A 1 125 ? -1.404 13.332 -22.698 1.00 95.88 125 ARG A N 1
ATOM 1031 C CA . ARG A 1 125 ? -1.872 11.931 -22.729 1.00 95.88 125 ARG A CA 1
ATOM 1032 C C . ARG A 1 125 ? -1.859 11.322 -21.331 1.00 95.88 125 ARG A C 1
ATOM 1034 O O . ARG A 1 125 ? -2.735 10.518 -21.033 1.00 95.88 125 ARG A O 1
ATOM 1041 N N . PHE A 1 126 ? -0.916 11.724 -20.478 1.00 95.44 126 PHE A N 1
ATOM 1042 C CA . PHE A 1 126 ? -0.853 11.232 -19.105 1.00 95.44 126 PHE A CA 1
ATOM 1043 C C . PHE A 1 126 ? -2.064 11.670 -18.267 1.00 95.44 126 PHE A C 1
ATOM 1045 O O . PHE A 1 126 ? -2.714 10.814 -17.678 1.00 95.44 126 PHE A O 1
ATOM 1052 N N . ASN A 1 127 ? -2.448 12.954 -18.290 1.00 93.81 127 ASN A N 1
ATOM 1053 C CA . ASN A 1 127 ? -3.652 13.428 -17.594 1.00 93.81 127 ASN A CA 1
ATOM 1054 C C . ASN A 1 127 ? -4.918 12.732 -18.108 1.00 93.81 127 ASN A C 1
ATOM 1056 O O . ASN A 1 127 ? -5.682 12.222 -17.295 1.00 93.81 127 ASN A O 1
ATOM 1060 N N . LYS A 1 128 ? -5.081 12.594 -19.434 1.00 95.50 128 LYS A N 1
ATOM 1061 C CA . LYS A 1 128 ? -6.199 11.824 -19.998 1.00 95.50 128 LYS A CA 1
ATOM 1062 C C . LYS A 1 128 ? -6.209 10.370 -19.506 1.00 95.50 128 LYS A C 1
ATOM 1064 O O . LYS A 1 128 ? -7.270 9.844 -19.203 1.00 95.50 128 LYS A O 1
ATOM 1069 N N . TYR A 1 129 ? -5.051 9.714 -19.411 1.00 95.62 129 TYR A N 1
ATOM 1070 C CA . TYR A 1 129 ? -4.966 8.366 -18.845 1.00 95.62 129 TYR A CA 1
ATOM 1071 C C . TYR A 1 129 ? -5.427 8.337 -17.376 1.00 95.62 129 TYR A C 1
ATOM 1073 O O . TYR A 1 129 ? -6.208 7.463 -17.017 1.00 95.62 129 TYR A O 1
ATOM 1081 N N . LEU A 1 130 ? -5.023 9.306 -16.547 1.00 94.50 130 LEU A N 1
ATOM 1082 C CA . LEU A 1 130 ? -5.489 9.404 -15.156 1.00 94.50 130 LEU A CA 1
ATOM 1083 C C . LEU A 1 130 ? -7.005 9.680 -15.072 1.00 94.50 130 LEU A C 1
ATOM 1085 O O . LEU A 1 130 ? -7.675 9.116 -14.215 1.00 94.50 130 LEU A O 1
ATOM 1089 N N . GLU A 1 131 ? -7.563 10.480 -15.984 1.00 94.56 131 GLU A N 1
ATOM 1090 C CA . GLU A 1 131 ? -9.011 10.721 -16.112 1.00 94.56 131 GLU A CA 1
ATOM 1091 C C . GLU A 1 131 ? -9.776 9.459 -16.555 1.00 94.56 131 GLU A C 1
ATOM 1093 O O . GLU A 1 131 ? -10.816 9.134 -15.984 1.00 94.56 131 GLU A O 1
ATOM 1098 N N . ASP A 1 132 ? -9.256 8.712 -17.534 1.00 95.25 132 ASP A N 1
ATOM 1099 C CA . ASP A 1 132 ? -9.836 7.444 -17.993 1.00 95.25 132 ASP A CA 1
ATOM 1100 C C . ASP A 1 132 ? -9.730 6.340 -16.912 1.00 95.25 132 ASP A C 1
ATOM 1102 O O . ASP A 1 132 ? -10.614 5.483 -16.838 1.00 95.25 132 ASP A O 1
ATOM 1106 N N . VAL A 1 133 ? -8.714 6.380 -16.034 1.00 94.19 133 VAL A N 1
ATOM 1107 C CA . VAL A 1 133 ? -8.614 5.522 -14.833 1.00 94.19 133 VAL A CA 1
ATOM 1108 C C . VAL A 1 133 ? -9.605 5.952 -13.748 1.00 94.19 133 VAL A C 1
ATOM 1110 O O . VAL A 1 133 ? -10.314 5.103 -13.215 1.00 94.19 133 VAL A O 1
ATOM 1113 N N . ALA A 1 134 ? -9.719 7.250 -13.450 1.00 91.31 134 ALA A N 1
ATOM 1114 C CA . ALA A 1 134 ? -10.693 7.775 -12.483 1.00 91.31 134 ALA A CA 1
ATOM 1115 C C . ALA A 1 134 ? -12.151 7.476 -12.888 1.00 91.31 134 ALA A C 1
ATOM 1117 O O . ALA A 1 134 ? -13.023 7.337 -12.037 1.00 91.31 134 ALA A O 1
ATOM 1118 N N . GLN A 1 135 ? -12.409 7.337 -14.192 1.00 92.50 135 GLN A N 1
ATOM 1119 C CA . GLN A 1 135 ? -13.699 6.930 -14.762 1.00 92.50 135 GLN A CA 1
ATOM 1120 C C . GLN A 1 135 ? -13.844 5.400 -14.919 1.00 92.50 135 GLN A C 1
ATOM 1122 O O . GLN A 1 135 ? -14.777 4.940 -15.574 1.00 92.50 135 GLN A O 1
ATOM 1127 N N . GLY A 1 136 ? -12.918 4.600 -14.375 1.00 90.06 136 GLY A N 1
ATOM 1128 C CA . GLY A 1 136 ? -12.973 3.132 -14.371 1.00 90.06 136 GLY A CA 1
ATOM 1129 C C . GLY A 1 136 ? -12.764 2.443 -15.728 1.00 90.06 136 GLY A C 1
ATOM 1130 O O . GLY A 1 136 ? -12.849 1.218 -15.805 1.00 90.06 136 GLY A O 1
ATOM 1131 N N . LYS A 1 137 ? -12.471 3.188 -16.804 1.00 91.25 137 LYS A N 1
ATOM 1132 C CA . LYS A 1 137 ? -12.289 2.640 -18.166 1.00 91.25 137 LYS A CA 1
ATOM 1133 C C . LYS A 1 137 ? -10.977 1.871 -18.318 1.00 91.25 137 LYS A C 1
ATOM 1135 O O . LYS A 1 137 ? -10.864 0.990 -19.167 1.00 91.25 137 LYS A O 1
ATOM 1140 N N . VAL A 1 138 ? -9.969 2.254 -17.537 1.00 92.44 138 VAL A N 1
ATOM 1141 C CA . VAL A 1 138 ? -8.621 1.674 -17.523 1.00 92.44 138 VAL A CA 1
ATOM 1142 C C . VAL A 1 138 ? -8.231 1.425 -16.067 1.00 92.44 138 VAL A C 1
ATOM 1144 O O . VAL A 1 138 ? -8.651 2.160 -15.179 1.00 92.44 138 VAL A O 1
ATOM 1147 N N . LYS A 1 139 ? -7.426 0.394 -15.798 1.00 88.75 139 LYS A N 1
ATOM 1148 C CA . LYS A 1 139 ? -6.914 0.114 -14.450 1.00 88.75 139 LYS A CA 1
ATOM 1149 C C . LYS A 1 139 ? -5.459 0.552 -14.327 1.00 88.75 139 LYS A C 1
ATOM 1151 O O . LYS A 1 139 ? -4.647 0.239 -15.193 1.00 88.75 139 LYS A O 1
ATOM 1156 N N . ILE A 1 140 ? -5.138 1.238 -13.233 1.00 91.31 140 ILE A N 1
ATOM 1157 C CA . ILE A 1 140 ? -3.761 1.523 -12.820 1.00 91.31 140 ILE A CA 1
ATOM 1158 C C . ILE A 1 140 ? -3.195 0.343 -12.023 1.00 91.31 140 ILE A C 1
ATOM 1160 O O . ILE A 1 140 ? -3.920 -0.329 -11.290 1.00 91.31 140 ILE A O 1
ATOM 1164 N N . ALA A 1 141 ? -1.896 0.078 -12.145 1.00 87.06 141 ALA A N 1
ATOM 1165 C CA . ALA A 1 141 ? -1.225 -0.904 -11.300 1.00 87.06 141 ALA A CA 1
ATOM 1166 C C . ALA A 1 141 ? -0.982 -0.326 -9.893 1.00 87.06 141 ALA A C 1
ATOM 1168 O O . ALA A 1 141 ? -0.375 0.741 -9.770 1.00 87.06 141 ALA A O 1
ATOM 1169 N N . ALA A 1 142 ? -1.387 -1.059 -8.849 1.00 85.56 142 ALA A N 1
ATOM 1170 C CA . ALA A 1 142 ? -1.171 -0.694 -7.441 1.00 85.56 142 ALA A CA 1
ATOM 1171 C C . ALA A 1 142 ? -0.370 -1.749 -6.649 1.00 85.56 142 ALA A C 1
ATOM 1173 O O . ALA A 1 142 ? 0.634 -1.392 -6.043 1.00 85.56 142 ALA A O 1
ATOM 1174 N N . GLY A 1 143 ? -0.752 -3.034 -6.719 1.00 77.88 143 GLY A N 1
ATOM 1175 C CA . GLY A 1 143 ? -0.359 -4.128 -5.799 1.00 77.88 143 GLY A CA 1
ATOM 1176 C C . GLY A 1 143 ? 1.115 -4.574 -5.710 1.00 77.88 143 GLY A C 1
ATOM 1177 O O . GLY A 1 143 ? 1.378 -5.706 -5.324 1.00 77.88 143 GLY A O 1
ATOM 1178 N N . ALA A 1 144 ? 2.073 -3.720 -6.067 1.00 81.25 144 ALA A N 1
ATOM 1179 C CA . ALA A 1 144 ? 3.488 -3.853 -5.693 1.00 81.25 144 ALA A CA 1
ATOM 1180 C C . ALA A 1 144 ? 4.031 -2.597 -4.970 1.00 81.25 144 ALA A C 1
ATOM 1182 O O . ALA A 1 144 ? 5.241 -2.425 -4.865 1.00 81.25 144 ALA A O 1
ATOM 1183 N N . LEU A 1 145 ? 3.135 -1.705 -4.531 1.00 86.62 145 LEU A N 1
ATOM 1184 C CA . LEU A 1 145 ? 3.391 -0.645 -3.553 1.00 86.62 145 LEU A CA 1
ATOM 1185 C C . LEU A 1 145 ? 2.685 -1.004 -2.241 1.00 86.62 145 LEU A C 1
ATOM 1187 O O . LEU A 1 145 ? 1.643 -1.661 -2.271 1.00 86.62 145 LEU A O 1
ATOM 1191 N N . LEU A 1 146 ? 3.221 -0.539 -1.116 1.00 90.19 146 LEU A N 1
ATOM 1192 C CA . LEU A 1 146 ? 2.592 -0.647 0.205 1.00 90.19 146 LEU A CA 1
ATOM 1193 C C . LEU A 1 146 ? 1.812 0.631 0.580 1.00 90.19 146 LEU A C 1
ATOM 1195 O O . LEU A 1 146 ? 2.092 1.693 0.019 1.00 90.19 146 LEU A O 1
ATOM 1199 N N . PRO A 1 147 ? 0.867 0.573 1.542 1.00 92.19 147 PRO A N 1
ATOM 1200 C CA . PRO A 1 147 ? 0.009 1.708 1.902 1.00 92.19 147 PRO A CA 1
ATOM 1201 C C . PRO A 1 147 ? 0.792 2.987 2.249 1.00 92.19 147 PRO A C 1
ATOM 1203 O O . PRO A 1 147 ? 0.522 4.056 1.698 1.00 92.19 147 PRO A O 1
ATOM 1206 N N . HIS A 1 148 ? 1.831 2.868 3.085 1.00 91.25 148 HIS A N 1
ATOM 1207 C CA . HIS A 1 148 ? 2.706 3.985 3.461 1.00 91.25 148 HIS A CA 1
ATOM 1208 C C . HIS A 1 148 ? 3.487 4.551 2.260 1.00 91.25 148 HIS A C 1
ATOM 1210 O O . HIS A 1 148 ? 3.676 5.761 2.153 1.00 91.25 148 HIS A O 1
ATOM 1216 N N . GLU A 1 149 ? 3.897 3.706 1.302 1.00 90.12 149 GLU A N 1
ATOM 1217 C CA . GLU A 1 149 ? 4.607 4.159 0.099 1.00 90.12 149 GLU A CA 1
ATOM 1218 C C . GLU A 1 149 ? 3.709 4.992 -0.815 1.00 90.12 149 GLU A C 1
ATOM 1220 O O . GLU A 1 149 ? 4.227 5.816 -1.572 1.00 90.12 149 GLU A O 1
ATOM 1225 N N . ILE A 1 150 ? 2.392 4.782 -0.767 1.00 92.44 150 ILE A N 1
ATOM 1226 C CA . ILE A 1 150 ? 1.422 5.567 -1.529 1.00 92.44 150 ILE A CA 1
ATOM 1227 C C . ILE A 1 150 ? 1.189 6.918 -0.843 1.00 92.44 150 ILE A C 1
ATOM 1229 O O . ILE A 1 150 ? 1.322 7.950 -1.499 1.00 92.44 150 ILE A O 1
ATOM 1233 N N . ILE A 1 151 ? 0.924 6.955 0.470 1.00 92.62 151 ILE A N 1
ATOM 1234 C CA . ILE A 1 151 ? 0.622 8.234 1.142 1.00 92.62 151 ILE A CA 1
ATOM 1235 C C . ILE A 1 151 ? 1.848 9.157 1.250 1.00 92.62 151 ILE A C 1
ATOM 1237 O O . ILE A 1 151 ? 1.720 10.370 1.070 1.00 92.62 151 ILE A O 1
ATOM 1241 N N . ALA A 1 152 ? 3.054 8.604 1.415 1.00 89.00 152 ALA A N 1
ATOM 1242 C CA . ALA A 1 152 ? 4.295 9.384 1.405 1.00 89.00 152 ALA A CA 1
ATOM 1243 C C . ALA A 1 152 ? 4.586 10.038 0.033 1.00 89.00 152 ALA A C 1
ATOM 1245 O O . ALA A 1 152 ? 5.330 11.015 -0.051 1.00 89.00 152 ALA A O 1
ATOM 1246 N N . ASP A 1 153 ? 3.985 9.528 -1.050 1.00 86.69 153 ASP A N 1
ATOM 1247 C CA . ASP A 1 153 ? 4.118 10.044 -2.421 1.00 86.69 153 ASP A CA 1
ATOM 1248 C C . ASP A 1 153 ? 3.144 11.202 -2.744 1.00 86.69 153 ASP A C 1
ATOM 1250 O O . ASP A 1 153 ? 3.218 11.788 -3.828 1.00 86.69 153 ASP A O 1
ATOM 1254 N N . LEU A 1 154 ? 2.247 11.565 -1.812 1.00 86.75 154 LEU A N 1
ATOM 1255 C CA . LEU A 1 154 ? 1.293 12.674 -1.965 1.00 86.75 154 LEU A CA 1
ATOM 1256 C C . LEU A 1 154 ? 1.979 14.045 -1.883 1.00 86.75 154 LEU A C 1
ATOM 1258 O O . LEU A 1 154 ? 1.833 14.870 -2.785 1.00 86.75 154 LEU A O 1
ATOM 1262 N N . LYS A 1 155 ? 2.739 14.301 -0.811 1.00 72.75 155 LYS A N 1
ATOM 1263 C CA . LYS A 1 155 ? 3.204 15.654 -0.429 1.00 72.75 155 LYS A CA 1
ATOM 1264 C C . LYS A 1 155 ? 4.247 16.268 -1.376 1.00 72.75 155 LYS A C 1
ATOM 1266 O O . LYS A 1 155 ? 4.408 17.483 -1.395 1.00 72.75 155 LYS A O 1
ATOM 1271 N N . SER A 1 156 ? 4.936 15.450 -2.171 1.00 67.94 156 SER A N 1
ATOM 1272 C CA . SER A 1 156 ? 6.005 15.854 -3.107 1.00 67.94 156 SER A CA 1
ATOM 1273 C C . SER A 1 156 ? 5.652 15.605 -4.585 1.00 67.94 156 SER A C 1
ATOM 1275 O O . SER A 1 156 ? 6.511 15.639 -5.468 1.00 67.94 156 SER A O 1
ATOM 1277 N N . SER A 1 157 ? 4.375 15.342 -4.869 1.00 71.81 157 SER A N 1
ATOM 1278 C CA . SER A 1 157 ? 3.876 14.881 -6.166 1.00 71.81 157 SER A CA 1
ATOM 1279 C C . SER A 1 157 ? 3.879 15.945 -7.277 1.00 71.81 157 SER A C 1
ATOM 1281 O O . SER A 1 157 ? 3.089 16.886 -7.295 1.00 71.81 157 SER A O 1
ATOM 1283 N N . SER A 1 158 ? 4.687 15.723 -8.317 1.00 77.19 158 SER A N 1
ATOM 1284 C CA . SER A 1 158 ? 4.678 16.515 -9.565 1.00 77.19 158 SER A CA 1
ATOM 1285 C C . SER A 1 158 ? 3.351 16.485 -10.345 1.00 77.19 158 SER A C 1
ATOM 1287 O O . SER A 1 158 ? 3.161 17.246 -11.290 1.00 77.19 158 SER A O 1
ATOM 1289 N N . ASP A 1 159 ? 2.474 15.546 -9.999 1.00 79.25 159 ASP A N 1
ATOM 1290 C CA . ASP A 1 159 ? 1.156 15.278 -10.577 1.00 79.25 159 ASP A CA 1
ATOM 1291 C C . ASP A 1 159 ? -0.013 15.778 -9.701 1.00 79.25 159 ASP A C 1
ATOM 1293 O O . ASP A 1 159 ? -1.168 15.662 -10.116 1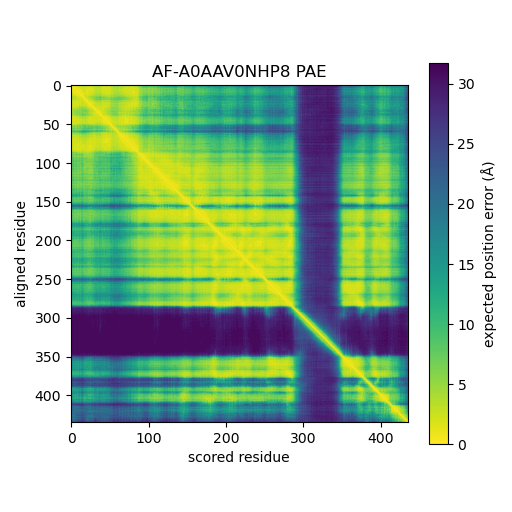.00 79.25 159 ASP A O 1
ATOM 1297 N N . GLY A 1 160 ? 0.264 16.349 -8.518 1.00 81.69 160 GLY A N 1
ATOM 1298 C CA . GLY A 1 160 ? -0.765 16.836 -7.592 1.00 81.69 160 GLY A CA 1
ATOM 1299 C C . GLY A 1 160 ? -1.579 15.707 -6.952 1.00 81.69 160 GLY A C 1
ATOM 1300 O O . GLY A 1 160 ? -2.805 15.729 -6.989 1.00 81.69 160 GLY A O 1
ATOM 1301 N N . GLY A 1 161 ? -0.897 14.681 -6.443 1.00 87.62 161 GLY A N 1
ATOM 1302 C CA . GLY A 1 161 ? -1.446 13.539 -5.704 1.00 87.62 161 GLY A CA 1
ATOM 1303 C C . GLY A 1 161 ? -2.118 12.459 -6.556 1.00 87.62 161 GLY A C 1
ATOM 1304 O O . GLY A 1 161 ? -2.195 11.313 -6.125 1.00 87.62 161 GLY A O 1
ATOM 1305 N N . LYS A 1 162 ? -2.561 12.788 -7.774 1.00 91.25 162 LYS A N 1
ATOM 1306 C CA . LYS A 1 162 ? -3.454 11.960 -8.607 1.00 91.25 162 LYS A CA 1
ATOM 1307 C C . LYS A 1 162 ? -3.009 10.509 -8.805 1.00 91.25 162 LYS A C 1
ATOM 1309 O O . LYS A 1 162 ? -3.857 9.621 -8.818 1.00 91.25 162 LYS A O 1
ATOM 1314 N N . VAL A 1 163 ? -1.713 10.246 -8.981 1.00 92.62 163 VAL A N 1
ATOM 1315 C CA . VAL A 1 163 ? -1.200 8.871 -9.113 1.00 92.62 163 VAL A CA 1
ATOM 1316 C C . VAL A 1 163 ? -1.378 8.096 -7.807 1.00 92.62 163 VAL A C 1
ATOM 1318 O O . VAL A 1 163 ? -1.850 6.963 -7.848 1.00 92.62 163 VAL A O 1
ATOM 1321 N N . ALA A 1 164 ? -1.069 8.715 -6.666 1.00 93.75 164 ALA A N 1
ATOM 1322 C CA . ALA A 1 164 ? -1.215 8.103 -5.350 1.00 93.75 164 ALA A CA 1
ATOM 1323 C C . ALA A 1 164 ? -2.695 7.898 -4.977 1.00 93.75 164 ALA A C 1
ATOM 1325 O O . ALA A 1 164 ? -3.058 6.794 -4.589 1.00 93.75 164 ALA A O 1
ATOM 1326 N N . GLU A 1 165 ? -3.562 8.892 -5.202 1.00 94.75 165 GLU A N 1
ATOM 1327 C CA . GLU A 1 165 ? -5.025 8.783 -5.022 1.00 94.75 165 GLU A CA 1
ATOM 1328 C C . GLU A 1 165 ? -5.605 7.574 -5.787 1.00 94.75 165 GLU A C 1
ATOM 1330 O O . GLU A 1 165 ? -6.319 6.743 -5.226 1.00 94.75 165 GLU A O 1
ATOM 1335 N N . LEU A 1 166 ? -5.251 7.419 -7.070 1.00 94.69 166 LEU A N 1
ATOM 1336 C CA . LEU A 1 166 ? -5.762 6.329 -7.912 1.00 94.69 166 LEU A CA 1
ATOM 1337 C C . LEU A 1 166 ? -5.122 4.968 -7.584 1.00 94.69 166 LEU A C 1
ATOM 1339 O O . LEU A 1 166 ? -5.777 3.936 -7.734 1.00 94.69 166 LEU A O 1
ATOM 1343 N N . GLN A 1 167 ? -3.866 4.938 -7.126 1.00 94.81 167 GLN A N 1
ATOM 1344 C CA . GLN A 1 167 ? -3.228 3.709 -6.640 1.00 94.81 167 GLN A CA 1
ATOM 1345 C C . GLN A 1 167 ? -3.791 3.267 -5.285 1.00 94.81 167 GLN A C 1
ATOM 1347 O O . GLN A 1 167 ? -3.969 2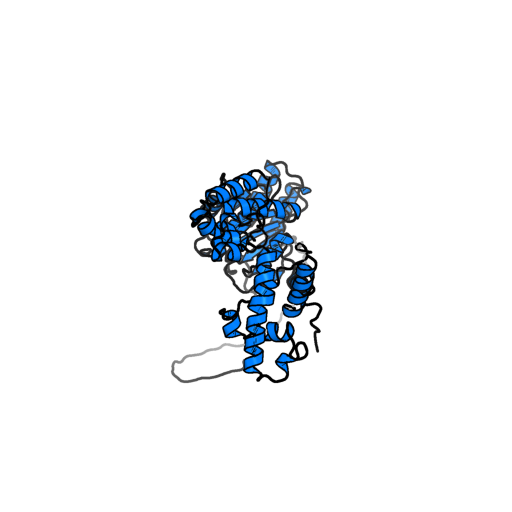.067 -5.080 1.00 94.81 167 GLN A O 1
ATOM 1352 N N . TRP A 1 168 ? -4.133 4.210 -4.406 1.00 95.69 168 TRP A N 1
ATOM 1353 C CA . TRP A 1 168 ? -4.815 3.952 -3.140 1.00 95.69 168 TRP A CA 1
ATOM 1354 C C . TRP A 1 168 ? -6.221 3.404 -3.362 1.00 95.69 168 TRP A C 1
ATOM 1356 O O . TRP A 1 168 ? -6.522 2.303 -2.913 1.00 95.69 168 TRP A O 1
ATOM 1366 N N . ALA A 1 169 ? -7.052 4.106 -4.140 1.00 94.62 169 ALA A N 1
ATOM 1367 C CA . ALA A 1 169 ? -8.404 3.652 -4.460 1.00 94.62 169 ALA A CA 1
ATOM 1368 C C . ALA A 1 169 ? -8.396 2.241 -5.075 1.00 94.62 169 ALA A C 1
ATOM 1370 O O . ALA A 1 169 ? -9.226 1.404 -4.727 1.00 94.62 169 ALA A O 1
ATOM 1371 N N . ARG A 1 170 ? -7.408 1.936 -5.932 1.00 93.50 170 ARG A N 1
ATOM 1372 C CA . ARG A 1 170 ? -7.221 0.591 -6.493 1.00 93.50 170 ARG A CA 1
ATOM 1373 C C . ARG A 1 170 ? -6.763 -0.445 -5.458 1.00 93.50 170 ARG A C 1
ATOM 1375 O O . ARG A 1 170 ? -7.173 -1.600 -5.556 1.00 93.50 170 ARG A O 1
ATOM 1382 N N . MET A 1 171 ? -5.918 -0.063 -4.501 1.00 92.50 171 MET A N 1
ATOM 1383 C CA . MET A 1 171 ? -5.496 -0.925 -3.393 1.00 92.50 171 MET A CA 1
ATOM 1384 C C . MET A 1 171 ? -6.685 -1.271 -2.491 1.00 92.50 171 MET A C 1
ATOM 1386 O O . MET A 1 171 ? -6.927 -2.453 -2.268 1.00 92.50 171 MET A O 1
ATOM 1390 N N . VAL A 1 172 ? -7.465 -0.278 -2.054 1.00 92.56 172 VAL A N 1
ATOM 1391 C CA . VAL A 1 172 ? -8.688 -0.481 -1.258 1.00 92.56 172 VAL A CA 1
ATOM 1392 C C . VAL A 1 172 ? -9.692 -1.349 -2.023 1.00 92.56 172 VAL A C 1
ATOM 1394 O O . VAL A 1 172 ? -10.185 -2.331 -1.475 1.00 92.56 172 VAL A O 1
ATOM 1397 N N . GLU A 1 173 ? -9.921 -1.076 -3.315 1.00 91.62 173 GLU A N 1
ATOM 1398 C CA . GLU A 1 173 ? -10.793 -1.895 -4.171 1.00 91.62 173 GLU A CA 1
ATOM 1399 C C . GLU A 1 173 ? -10.359 -3.370 -4.197 1.00 91.62 173 GLU A C 1
ATOM 1401 O O . GLU A 1 173 ? -11.214 -4.252 -4.225 1.00 91.62 173 GLU A O 1
ATOM 1406 N N . ASP A 1 174 ? -9.057 -3.670 -4.222 1.00 89.56 174 ASP A N 1
ATOM 1407 C CA . ASP A 1 174 ? -8.554 -5.049 -4.243 1.00 89.56 174 ASP A CA 1
ATOM 1408 C C . ASP A 1 174 ? -8.508 -5.708 -2.858 1.00 89.56 174 ASP A C 1
ATOM 1410 O O . ASP A 1 174 ? -8.854 -6.884 -2.770 1.00 89.56 174 ASP A O 1
ATOM 1414 N N . MET A 1 175 ? -8.195 -4.978 -1.783 1.00 87.12 175 MET A N 1
ATOM 1415 C CA . MET A 1 175 ? -8.248 -5.505 -0.410 1.00 87.12 175 MET A CA 1
ATOM 1416 C C . MET A 1 175 ? -9.689 -5.797 0.042 1.00 87.12 175 MET A C 1
ATOM 1418 O O . MET A 1 175 ? -9.941 -6.825 0.672 1.00 87.12 175 MET A O 1
ATOM 1422 N N . ALA A 1 176 ? -10.659 -4.970 -0.363 1.00 88.50 176 ALA A N 1
ATOM 1423 C CA . ALA A 1 176 ? -12.080 -5.183 -0.074 1.00 88.50 176 ALA A CA 1
ATOM 1424 C C . ALA A 1 176 ? -12.617 -6.510 -0.643 1.00 88.50 176 ALA A C 1
ATOM 1426 O O . ALA A 1 176 ? -13.523 -7.103 -0.067 1.00 88.50 176 ALA A O 1
ATOM 1427 N N . LYS A 1 177 ? -12.031 -7.026 -1.737 1.00 88.19 177 LYS A N 1
ATOM 1428 C CA . LYS A 1 177 ? -12.385 -8.348 -2.294 1.00 88.19 177 LYS A CA 1
ATOM 1429 C C . LYS A 1 177 ? -11.835 -9.522 -1.484 1.00 88.19 177 LYS A C 1
ATOM 1431 O O . LYS A 1 177 ? -12.323 -10.634 -1.652 1.00 88.19 177 LYS A O 1
ATOM 1436 N N . ILE A 1 178 ? -10.808 -9.296 -0.662 1.00 84.50 178 ILE A N 1
ATOM 1437 C CA . ILE A 1 178 ? -10.260 -10.315 0.243 1.00 84.50 178 ILE A CA 1
ATOM 1438 C C . ILE A 1 178 ? -11.132 -10.406 1.506 1.00 84.50 178 ILE A C 1
ATOM 1440 O O . ILE A 1 178 ? -11.295 -11.489 2.062 1.00 84.50 178 ILE A O 1
ATOM 1444 N N . GLY A 1 179 ? -11.729 -9.283 1.934 1.00 79.88 179 GLY A N 1
ATOM 1445 C CA . GLY A 1 179 ? -12.757 -9.253 2.984 1.00 79.88 179 GLY A CA 1
ATOM 1446 C C . GLY A 1 179 ? -12.254 -9.637 4.379 1.00 79.88 179 GLY A C 1
ATOM 1447 O O . GLY A 1 179 ? -13.021 -10.139 5.188 1.00 79.88 179 GLY A O 1
ATOM 1448 N N . LYS A 1 180 ? -10.955 -9.464 4.655 1.00 80.31 180 LYS A N 1
ATOM 1449 C CA . LYS A 1 180 ? -10.313 -9.888 5.916 1.00 80.31 180 LYS A CA 1
ATOM 1450 C C . LYS A 1 180 ? -10.217 -8.797 6.989 1.00 80.31 180 LYS A C 1
ATOM 1452 O O . LYS A 1 180 ? -9.824 -9.093 8.112 1.00 80.31 180 LYS A O 1
ATOM 1457 N N . LEU A 1 181 ? -10.524 -7.551 6.628 1.00 81.94 181 LEU A N 1
ATOM 1458 C CA . LEU A 1 181 ? -10.374 -6.356 7.471 1.00 81.94 181 LEU A CA 1
ATOM 1459 C C . LEU A 1 181 ? -11.701 -5.606 7.693 1.00 81.94 181 LEU A C 1
ATOM 1461 O O . LEU A 1 181 ? -11.696 -4.496 8.210 1.00 81.94 181 LEU A O 1
ATOM 1465 N N . ASN A 1 182 ? -12.829 -6.204 7.304 1.00 83.94 182 ASN A N 1
ATOM 1466 C CA . ASN A 1 182 ? -14.159 -5.599 7.385 1.00 83.94 182 ASN A CA 1
ATOM 1467 C C . ASN A 1 182 ? -14.658 -5.434 8.840 1.00 83.94 182 ASN A C 1
ATOM 1469 O O . ASN A 1 182 ? -15.236 -4.406 9.188 1.00 83.94 182 ASN A O 1
ATOM 1473 N N . ASP A 1 183 ? -14.364 -6.409 9.706 1.00 85.50 183 ASP A N 1
ATOM 1474 C CA . ASP A 1 183 ? -14.783 -6.426 11.117 1.00 85.50 183 ASP A CA 1
ATOM 1475 C C . ASP A 1 183 ? -13.696 -5.852 12.056 1.00 85.50 183 ASP A C 1
ATOM 1477 O O . ASP A 1 183 ? -13.484 -6.348 13.165 1.00 85.50 183 ASP A O 1
ATOM 1481 N N . CYS A 1 184 ? -12.912 -4.876 11.591 1.00 90.88 184 CYS A N 1
ATOM 1482 C CA . CYS A 1 184 ? -11.709 -4.397 12.282 1.00 90.88 184 CYS A CA 1
ATOM 1483 C C . CYS A 1 184 ? -11.777 -2.901 12.612 1.00 90.88 184 CYS A C 1
ATOM 1485 O O . CYS A 1 184 ? -12.448 -2.130 11.926 1.00 90.88 184 CYS A O 1
ATOM 1487 N N . ILE A 1 185 ? -11.026 -2.479 13.632 1.00 94.44 185 ILE A N 1
ATOM 1488 C CA . ILE A 1 185 ? -10.812 -1.065 13.963 1.00 94.44 185 ILE A CA 1
ATOM 1489 C C . ILE A 1 185 ? -9.345 -0.799 14.316 1.00 94.44 185 ILE A C 1
ATOM 1491 O O . ILE A 1 185 ? -8.628 -1.703 14.750 1.00 94.44 185 ILE A O 1
ATOM 1495 N N . ALA A 1 186 ? -8.896 0.440 14.119 1.00 95.50 186 ALA A N 1
ATOM 1496 C CA . ALA A 1 186 ? -7.538 0.878 14.418 1.00 95.50 186 ALA A CA 1
ATOM 1497 C C . ALA A 1 186 ? -7.506 1.871 15.588 1.00 95.50 186 ALA A C 1
ATOM 1499 O O . ALA A 1 186 ? -8.260 2.845 15.589 1.00 95.50 186 ALA A O 1
ATOM 1500 N N . VAL A 1 187 ? -6.589 1.658 16.533 1.00 94.94 187 VAL A N 1
ATOM 1501 C CA . VAL A 1 187 ? -6.095 2.672 17.472 1.00 94.94 187 VAL A CA 1
ATOM 1502 C C . VAL A 1 187 ? -4.781 3.206 16.903 1.00 94.94 187 VAL A C 1
ATOM 1504 O O . VAL A 1 187 ? -3.830 2.444 16.708 1.00 94.94 187 VAL A O 1
ATOM 1507 N N . CYS A 1 188 ? -4.737 4.503 16.612 1.00 94.62 188 CYS A N 1
ATOM 1508 C CA . CYS A 1 188 ? -3.619 5.142 15.923 1.00 94.62 188 CYS A CA 1
ATOM 1509 C C . CYS A 1 188 ? -2.791 5.993 16.888 1.00 94.62 188 CYS A C 1
ATOM 1511 O O . CYS A 1 188 ? -3.258 7.032 17.365 1.00 94.62 188 CYS A O 1
ATOM 1513 N N . ASP A 1 189 ? -1.544 5.590 17.127 1.00 92.44 189 ASP A N 1
ATOM 1514 C CA . ASP A 1 189 ? -0.538 6.440 17.755 1.00 92.44 189 ASP A CA 1
ATOM 1515 C C . ASP A 1 189 ? 0.062 7.400 16.722 1.00 92.44 189 ASP A C 1
ATOM 1517 O O . ASP A 1 189 ? 0.700 6.996 15.746 1.00 92.44 189 ASP A O 1
ATOM 1521 N N . VAL A 1 190 ? -0.183 8.689 16.937 1.00 90.00 190 VAL A N 1
ATOM 1522 C CA . VAL A 1 190 ? 0.344 9.797 16.128 1.00 90.00 190 VAL A CA 1
ATOM 1523 C C . VAL A 1 190 ? 1.173 10.759 16.983 1.00 90.00 190 VAL A C 1
ATOM 1525 O O . VAL A 1 190 ? 1.278 11.951 16.693 1.00 90.00 190 VAL A O 1
ATOM 1528 N N . SER A 1 191 ? 1.772 10.230 18.051 1.00 88.69 191 SER A N 1
ATOM 1529 C CA . SER A 1 191 ? 2.633 10.976 18.961 1.00 88.69 191 SER A CA 1
ATOM 1530 C C . SER A 1 191 ? 3.958 11.422 18.340 1.00 88.69 191 SER A C 1
ATOM 1532 O O . SER A 1 191 ? 4.370 10.995 17.257 1.00 88.69 191 SER A O 1
ATOM 1534 N N . GLY A 1 192 ? 4.665 12.301 19.057 1.00 84.44 192 GLY A N 1
ATOM 1535 C CA . GLY A 1 192 ? 5.997 12.754 18.656 1.00 84.44 192 GLY A CA 1
ATOM 1536 C C . GLY A 1 192 ? 7.038 11.630 18.581 1.00 84.44 192 GLY A C 1
ATOM 1537 O O . GLY A 1 192 ? 7.952 11.723 17.760 1.00 84.44 192 GLY A O 1
ATOM 1538 N N . SER A 1 193 ? 6.896 10.562 19.380 1.00 84.56 193 SER A N 1
ATOM 1539 C CA . SER A 1 193 ? 7.799 9.406 19.325 1.00 84.56 193 SER A CA 1
ATOM 1540 C C . SER A 1 193 ? 7.621 8.626 18.025 1.00 84.56 193 SER A C 1
ATOM 1542 O O . SER A 1 193 ? 8.619 8.241 17.429 1.00 84.56 193 SER A O 1
ATOM 1544 N N . MET A 1 194 ? 6.412 8.545 17.459 1.00 87.12 194 MET A N 1
ATOM 1545 C CA . MET A 1 194 ? 6.134 7.864 16.183 1.00 87.12 194 MET A CA 1
ATOM 1546 C C . MET A 1 194 ? 6.776 8.502 14.929 1.00 87.12 194 MET A C 1
ATOM 1548 O O . MET A 1 194 ? 6.641 7.966 13.827 1.00 87.12 194 MET A O 1
ATOM 1552 N N . PHE A 1 195 ? 7.499 9.623 15.046 1.00 87.62 195 PHE A N 1
ATOM 1553 C CA . PHE A 1 195 ? 8.085 10.348 13.911 1.00 87.62 195 PHE A CA 1
ATOM 1554 C C . PHE A 1 195 ? 8.960 9.478 12.980 1.00 87.62 195 PHE A C 1
ATOM 1556 O O . PHE A 1 195 ? 9.826 8.714 13.420 1.00 87.62 195 PHE A O 1
ATOM 1563 N N . GLY A 1 196 ? 8.771 9.667 11.668 1.00 87.88 196 GLY A N 1
ATOM 1564 C CA . GLY A 1 196 ? 9.476 8.961 10.595 1.00 87.88 196 GLY A CA 1
ATOM 1565 C C . GLY A 1 196 ? 8.571 7.984 9.842 1.00 87.88 196 GLY A C 1
ATOM 1566 O O . GLY A 1 196 ? 7.378 8.229 9.679 1.00 87.88 196 GLY A O 1
ATOM 1567 N N . GLU A 1 197 ? 9.138 6.867 9.383 1.00 87.00 197 GLU A N 1
ATOM 1568 C CA . GLU A 1 197 ? 8.379 5.784 8.740 1.00 87.00 197 GLU A CA 1
ATOM 1569 C C . GLU A 1 197 ? 7.274 5.167 9.636 1.00 87.00 197 GLU A C 1
ATOM 1571 O O . GLU A 1 197 ? 6.206 4.893 9.087 1.00 87.00 197 GLU A O 1
ATOM 1576 N N . PRO A 1 198 ? 7.416 5.031 10.978 1.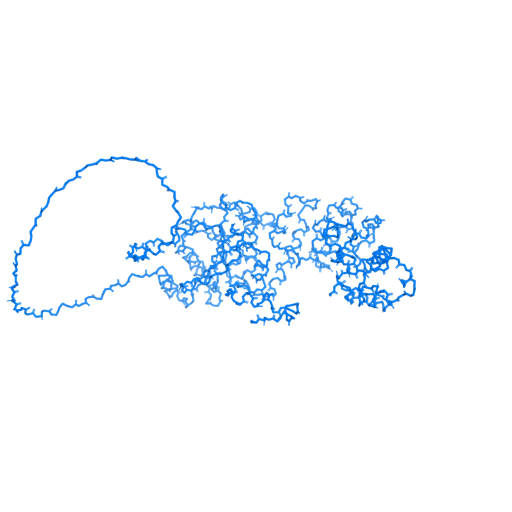00 89.56 198 PRO A N 1
ATOM 1577 C CA . PRO A 1 198 ? 6.346 4.497 11.832 1.00 89.56 198 PRO A CA 1
ATOM 1578 C C . PRO A 1 198 ? 5.045 5.312 11.754 1.00 89.56 198 PRO A C 1
ATOM 1580 O O . PRO A 1 198 ? 3.968 4.731 11.633 1.00 89.56 198 PRO A O 1
ATOM 1583 N N . MET A 1 199 ? 5.135 6.648 11.711 1.00 91.50 199 MET A N 1
ATOM 1584 C CA . MET A 1 199 ? 4.004 7.555 11.468 1.00 91.50 199 MET A CA 1
ATOM 1585 C C . MET A 1 199 ? 3.326 7.280 10.119 1.00 91.50 199 MET A C 1
ATOM 1587 O O . MET A 1 199 ? 2.103 7.187 10.048 1.00 91.50 199 MET A O 1
ATOM 1591 N N . GLU A 1 200 ? 4.100 7.136 9.036 1.00 92.06 200 GLU A N 1
ATOM 1592 C CA . GLU A 1 200 ? 3.549 6.836 7.705 1.00 92.06 200 GLU A CA 1
ATOM 1593 C C . GLU A 1 200 ? 2.838 5.474 7.680 1.00 92.06 200 GLU A C 1
ATOM 1595 O O . GLU A 1 200 ? 1.807 5.326 7.026 1.00 92.06 200 GLU A O 1
ATOM 1600 N N . VAL A 1 201 ? 3.363 4.484 8.408 1.00 91.25 201 VAL A N 1
ATOM 1601 C CA . VAL A 1 201 ? 2.777 3.141 8.515 1.00 91.25 201 VAL A CA 1
ATOM 1602 C C . VAL A 1 201 ? 1.505 3.157 9.363 1.00 91.25 201 VAL A C 1
ATOM 1604 O O . VAL A 1 201 ? 0.489 2.645 8.903 1.00 91.25 201 VAL A O 1
ATOM 1607 N N . CYS A 1 202 ? 1.518 3.791 10.538 1.00 93.25 202 CYS A N 1
ATOM 1608 C CA . CYS A 1 202 ? 0.345 3.944 11.404 1.00 93.25 202 CYS A CA 1
ATOM 1609 C C . CYS A 1 202 ? -0.801 4.668 10.682 1.00 93.25 202 CYS A C 1
ATOM 1611 O O . CYS A 1 202 ? -1.907 4.137 10.575 1.00 93.25 202 CYS A O 1
ATOM 1613 N N . VAL A 1 203 ? -0.521 5.837 10.093 1.00 95.62 203 VAL A N 1
ATOM 1614 C CA . VAL A 1 203 ? -1.519 6.639 9.368 1.00 95.62 203 VAL A CA 1
ATOM 1615 C C . VAL A 1 203 ? -2.086 5.871 8.172 1.00 95.62 203 VAL A C 1
ATOM 1617 O O . VAL A 1 203 ? -3.293 5.916 7.933 1.00 95.62 203 VAL A O 1
ATOM 1620 N N . ALA A 1 204 ? -1.247 5.142 7.429 1.00 94.94 204 ALA A N 1
ATOM 1621 C CA . ALA A 1 204 ? -1.712 4.365 6.286 1.00 94.94 204 ALA A CA 1
ATOM 1622 C C . ALA A 1 204 ? -2.509 3.117 6.697 1.00 94.94 204 ALA A C 1
ATOM 1624 O O . ALA A 1 204 ? -3.539 2.842 6.092 1.00 94.94 204 ALA A O 1
ATOM 1625 N N . LEU A 1 205 ? -2.082 2.355 7.708 1.00 93.75 205 LEU A N 1
ATOM 1626 C CA . LEU A 1 205 ? -2.812 1.156 8.136 1.00 93.75 205 LEU A CA 1
ATOM 1627 C C . LEU A 1 205 ? -4.114 1.505 8.870 1.00 93.75 205 LEU A C 1
ATOM 1629 O O . LEU A 1 205 ? -5.127 0.855 8.624 1.00 93.75 205 LEU A O 1
ATOM 1633 N N . GLY A 1 206 ? -4.128 2.570 9.675 1.00 95.44 206 GLY A N 1
ATOM 1634 C CA . GLY A 1 206 ? -5.345 3.086 10.303 1.00 95.44 206 GLY A CA 1
ATOM 1635 C C . GLY A 1 206 ? -6.383 3.577 9.289 1.00 95.44 206 GLY A C 1
ATOM 1636 O O . GLY A 1 206 ? -7.572 3.271 9.411 1.00 95.44 206 GLY A O 1
ATOM 1637 N N . LEU A 1 207 ? -5.942 4.272 8.233 1.00 97.25 207 LEU A N 1
ATOM 1638 C CA . LEU A 1 207 ? -6.835 4.664 7.142 1.00 97.25 207 LEU A CA 1
ATOM 1639 C C . LEU A 1 207 ? -7.292 3.466 6.300 1.00 97.25 207 LEU A C 1
ATOM 1641 O O . LEU A 1 207 ? -8.462 3.384 5.943 1.00 97.25 207 LEU A O 1
ATOM 1645 N N . LEU A 1 208 ? -6.391 2.525 6.000 1.00 94.94 208 LEU A N 1
ATOM 1646 C CA . LEU A 1 208 ? -6.724 1.338 5.213 1.00 94.94 208 LEU A CA 1
ATOM 1647 C C . LEU A 1 208 ? -7.750 0.457 5.930 1.00 94.94 208 LEU A C 1
ATOM 1649 O O . LEU A 1 208 ? -8.675 -0.015 5.280 1.00 94.94 208 LEU A O 1
ATOM 1653 N N . ILE A 1 209 ? -7.621 0.263 7.248 1.00 94.56 209 ILE A N 1
ATOM 1654 C CA . ILE A 1 209 ? -8.650 -0.419 8.041 1.00 94.56 209 ILE A CA 1
ATOM 1655 C C . ILE A 1 209 ? -9.957 0.366 7.946 1.00 94.56 209 ILE A C 1
ATOM 1657 O O . ILE A 1 209 ? -10.936 -0.184 7.464 1.00 94.56 209 ILE A O 1
ATOM 1661 N N . SER A 1 210 ? -9.973 1.656 8.302 1.00 95.69 210 SER A N 1
ATOM 1662 C CA . SER A 1 210 ? -11.238 2.401 8.369 1.00 95.69 210 SER A CA 1
ATOM 1663 C C . SER A 1 210 ? -11.977 2.515 7.024 1.00 95.69 210 SER A C 1
ATOM 1665 O O . SER A 1 210 ? -13.206 2.521 7.014 1.00 95.69 210 SER A O 1
ATOM 1667 N N . GLU A 1 211 ? -11.289 2.528 5.876 1.00 94.88 211 GLU A N 1
ATOM 1668 C CA . GLU A 1 211 ? -11.948 2.469 4.558 1.00 94.88 211 GLU A CA 1
ATOM 1669 C C . GLU A 1 211 ? -12.414 1.063 4.134 1.00 94.88 211 GLU A C 1
ATOM 1671 O O . GLU A 1 211 ? -13.301 0.956 3.281 1.00 94.88 211 GLU A O 1
ATOM 1676 N N . LEU A 1 212 ? -11.844 0.001 4.715 1.00 92.81 212 LEU A N 1
ATOM 1677 C CA . LEU A 1 212 ? -12.241 -1.394 4.486 1.00 92.81 212 LEU A CA 1
ATOM 1678 C C . LEU A 1 212 ? -13.314 -1.892 5.463 1.00 92.81 212 LEU A C 1
ATOM 1680 O O . LEU A 1 212 ? -14.024 -2.838 5.118 1.00 92.81 212 LEU A O 1
ATOM 1684 N N . SER A 1 213 ? -13.438 -1.280 6.642 1.00 91.44 213 SER A N 1
ATOM 1685 C CA . SER A 1 213 ? -14.421 -1.668 7.653 1.00 91.44 213 SER A CA 1
ATOM 1686 C C . SER A 1 213 ? -15.866 -1.463 7.181 1.00 91.44 213 SER A C 1
ATOM 1688 O O . SER A 1 213 ? -16.180 -0.529 6.436 1.00 91.44 213 SER A O 1
ATOM 1690 N N . GLU A 1 214 ? -16.764 -2.335 7.635 1.00 90.56 214 GLU A N 1
ATOM 1691 C CA . GLU A 1 214 ? -18.206 -2.232 7.376 1.00 90.56 214 GLU A CA 1
ATOM 1692 C C . GLU A 1 214 ? -18.924 -1.348 8.412 1.00 90.56 214 GLU A C 1
ATOM 1694 O O . GLU A 1 214 ? -18.347 -0.928 9.416 1.00 90.56 214 GLU A O 1
ATOM 1699 N N . GLU A 1 215 ? -20.188 -1.004 8.154 1.00 90.62 215 GLU A N 1
ATOM 1700 C CA . GLU A 1 215 ? -20.996 -0.212 9.090 1.00 90.62 215 GLU A CA 1
ATOM 1701 C C . GLU A 1 215 ? -21.327 -1.039 10.352 1.00 90.62 215 GLU A C 1
ATOM 1703 O O . GLU A 1 215 ? -21.779 -2.183 10.219 1.00 90.62 215 GLU A O 1
ATOM 1708 N N . PRO A 1 216 ? -21.157 -0.492 11.574 1.00 91.69 216 PRO A N 1
ATOM 1709 C CA . PRO A 1 216 ? -21.011 0.935 11.896 1.00 91.69 216 PRO A CA 1
ATOM 1710 C C . PRO A 1 216 ? -19.564 1.432 12.102 1.00 91.69 216 PRO A C 1
ATOM 1712 O O . PRO A 1 216 ? -19.374 2.525 12.636 1.00 91.69 216 PRO A O 1
ATOM 1715 N N . TRP A 1 217 ? -18.533 0.662 11.748 1.00 93.69 217 TRP A N 1
ATOM 1716 C CA . TRP A 1 217 ? -17.114 0.994 12.000 1.00 93.69 217 TRP A CA 1
ATOM 1717 C C . TRP A 1 217 ? -16.450 1.768 10.862 1.00 93.69 217 TRP A C 1
ATOM 1719 O O . TRP A 1 217 ? -15.386 2.363 11.038 1.00 93.69 217 TRP A O 1
ATOM 1729 N N . LYS A 1 218 ? -17.085 1.767 9.691 1.00 93.44 218 LYS A N 1
ATOM 1730 C CA . LYS A 1 218 ? -16.597 2.404 8.476 1.00 93.44 218 LYS A CA 1
ATOM 1731 C C . LYS A 1 218 ? -16.220 3.870 8.675 1.00 93.44 218 LYS A C 1
ATOM 1733 O O . LYS A 1 218 ? -16.962 4.670 9.239 1.00 93.44 218 LYS A O 1
ATOM 1738 N N . GLY A 1 219 ? -15.041 4.221 8.175 1.00 94.75 219 GLY A N 1
ATOM 1739 C CA . GLY A 1 219 ? -14.458 5.552 8.278 1.00 94.75 219 GLY A CA 1
ATOM 1740 C C . GLY A 1 219 ? -14.051 5.959 9.695 1.00 94.75 219 GLY A C 1
ATOM 1741 O O . GLY A 1 219 ? -13.728 7.128 9.878 1.00 94.75 219 GLY A O 1
ATOM 1742 N N . LYS A 1 220 ? -14.061 5.060 10.693 1.00 95.88 220 LYS A N 1
ATOM 1743 C CA . LYS A 1 220 ? -13.725 5.392 12.087 1.00 95.88 220 LYS A CA 1
ATOM 1744 C C . LYS A 1 220 ? -12.350 4.870 12.511 1.00 95.88 220 LYS A C 1
ATOM 1746 O O . LYS A 1 220 ? -11.941 3.771 12.142 1.00 95.88 220 LYS A O 1
ATOM 1751 N N . VAL A 1 221 ? -11.658 5.657 13.331 1.00 97.06 221 VAL A N 1
ATOM 1752 C CA . VAL A 1 221 ? -10.392 5.313 14.005 1.00 97.06 221 VAL A CA 1
ATOM 1753 C C . VAL A 1 221 ? -10.429 5.795 15.457 1.00 97.06 221 VAL A C 1
ATOM 1755 O O . VAL A 1 221 ? -11.198 6.693 15.796 1.00 97.06 221 VAL A O 1
ATOM 1758 N N . ILE A 1 222 ? -9.605 5.214 16.325 1.00 96.06 222 ILE A N 1
ATOM 1759 C CA . ILE A 1 222 ? -9.512 5.572 17.745 1.00 96.06 222 ILE A CA 1
ATOM 1760 C C . ILE A 1 222 ? -8.162 6.249 18.025 1.00 96.06 222 ILE A C 1
ATOM 1762 O O . ILE A 1 222 ? -7.133 5.849 17.480 1.00 96.06 222 ILE A O 1
ATOM 1766 N N . THR A 1 223 ? -8.146 7.282 18.871 1.00 94.00 223 THR A N 1
ATOM 1767 C CA . THR A 1 223 ? -6.905 7.955 19.292 1.00 94.00 223 THR A CA 1
ATOM 1768 C C . THR A 1 223 ? -6.132 7.183 20.358 1.00 94.00 223 THR A C 1
ATOM 1770 O O . THR A 1 223 ? -6.716 6.615 21.280 1.00 94.00 223 THR A O 1
ATOM 1773 N N . PHE A 1 224 ? -4.801 7.228 20.273 1.00 88.88 224 PHE A N 1
ATOM 1774 C CA . PHE A 1 224 ? -3.905 6.743 21.324 1.00 88.88 224 PHE A CA 1
ATOM 1775 C C . PHE A 1 224 ? -3.825 7.775 22.474 1.00 88.88 224 PHE A C 1
ATOM 1777 O O . PHE A 1 224 ? -2.975 8.672 22.476 1.00 88.88 224 PHE A O 1
ATOM 1784 N N . HIS A 1 225 ? -4.784 7.721 23.406 1.00 89.19 225 HIS A N 1
ATOM 1785 C CA . HIS A 1 225 ? -4.972 8.709 24.478 1.00 89.19 225 HIS A CA 1
ATOM 1786 C C . HIS A 1 225 ? -5.562 8.076 25.761 1.00 89.19 225 HIS A C 1
ATOM 1788 O O . HIS A 1 225 ? -6.280 7.078 25.701 1.00 89.19 225 HIS A O 1
ATOM 1794 N N . GLN A 1 226 ? -5.327 8.687 26.932 1.00 84.81 226 GLN A N 1
ATOM 1795 C CA . GLN A 1 226 ? -5.907 8.281 28.236 1.00 84.81 226 GLN A CA 1
ATOM 1796 C C . GLN A 1 226 ? -7.431 8.533 28.359 1.00 84.81 226 GLN A C 1
ATOM 1798 O O . GLN A 1 226 ? -8.084 8.088 29.303 1.00 84.81 226 GLN A O 1
ATOM 1803 N N . ASP A 1 227 ? -7.985 9.261 27.393 1.00 88.19 227 ASP A N 1
ATOM 1804 C CA . ASP A 1 227 ? -9.408 9.400 27.050 1.00 88.19 227 ASP A CA 1
ATOM 1805 C C . ASP A 1 227 ? -9.481 9.158 25.534 1.00 88.19 227 ASP A C 1
ATOM 1807 O O . ASP A 1 227 ? -9.327 10.109 24.763 1.00 88.19 227 ASP A O 1
ATOM 1811 N N . PRO A 1 228 ? -9.544 7.891 25.091 1.00 91.12 228 PRO A N 1
ATOM 1812 C CA . PRO A 1 228 ? -9.549 7.546 23.680 1.00 91.12 228 PRO A CA 1
ATOM 1813 C C . PRO A 1 228 ? -10.870 7.987 23.046 1.00 91.12 228 PRO A C 1
ATOM 1815 O O . PRO A 1 228 ? -11.950 7.852 23.632 1.00 91.12 228 PRO A O 1
ATOM 1818 N N . ARG A 1 229 ? -10.784 8.516 21.824 1.00 93.81 229 ARG A N 1
ATOM 1819 C CA . ARG A 1 229 ? -11.927 9.055 21.079 1.00 93.81 229 ARG A CA 1
ATOM 1820 C C . ARG A 1 229 ? -12.093 8.337 19.756 1.00 93.81 229 ARG A C 1
ATOM 1822 O O . ARG A 1 229 ? -11.152 8.257 18.967 1.00 93.81 229 ARG A O 1
ATOM 1829 N N . LEU A 1 230 ? -13.311 7.865 19.511 1.00 95.31 230 LEU A N 1
ATOM 1830 C CA . LEU A 1 230 ? -13.736 7.305 18.236 1.00 95.31 230 LEU A CA 1
ATOM 1831 C C . LEU A 1 230 ? -14.010 8.454 17.255 1.00 95.31 230 LEU A C 1
ATOM 1833 O O . LEU A 1 230 ? -15.040 9.118 17.329 1.00 95.31 230 LEU A O 1
ATOM 1837 N N . ASN A 1 231 ? -13.062 8.711 16.359 1.00 95.31 231 ASN A N 1
ATOM 1838 C CA . ASN A 1 231 ? -13.120 9.788 15.376 1.00 95.31 231 ASN A CA 1
ATOM 1839 C C . ASN A 1 231 ? -13.574 9.244 14.019 1.00 95.31 231 ASN A C 1
ATOM 1841 O O . ASN A 1 231 ? -13.051 8.234 13.550 1.00 95.31 231 ASN A O 1
ATOM 1845 N N . VAL A 1 232 ? -14.500 9.944 13.360 1.00 96.38 232 VAL A N 1
ATOM 1846 C CA . VAL A 1 232 ? -14.803 9.737 11.936 1.00 96.38 232 VAL A CA 1
ATOM 1847 C C . VAL A 1 232 ? -13.752 10.492 11.121 1.00 96.38 232 VAL A C 1
ATOM 1849 O O . VAL A 1 232 ? -13.554 11.683 11.338 1.00 96.38 232 VAL A O 1
ATOM 1852 N N . VAL A 1 233 ? -13.068 9.817 10.197 1.00 95.75 233 VAL A N 1
ATOM 1853 C CA . VAL A 1 233 ? -12.000 10.406 9.381 1.00 95.75 233 VAL A CA 1
ATOM 1854 C C . VAL A 1 233 ? -12.595 11.323 8.314 1.00 95.75 233 VAL A C 1
ATOM 1856 O O . VAL A 1 233 ? -13.146 10.867 7.309 1.00 95.75 233 VAL A O 1
ATOM 1859 N N . GLU A 1 234 ? -12.449 12.630 8.511 1.00 92.50 234 GLU A N 1
ATOM 1860 C CA . GLU A 1 234 ? -12.905 13.628 7.545 1.00 92.50 234 GLU A CA 1
ATOM 1861 C C . GLU A 1 234 ? -11.907 13.825 6.391 1.00 92.50 234 GLU A C 1
ATOM 1863 O O . GLU A 1 234 ? -10.688 13.807 6.567 1.00 92.50 234 GLU A O 1
ATOM 1868 N N . GLY A 1 235 ? -12.435 14.054 5.185 1.00 91.75 235 GLY A N 1
ATOM 1869 C CA . GLY A 1 235 ? -11.647 14.411 4.003 1.00 91.75 235 GLY A CA 1
ATOM 1870 C C . GLY A 1 235 ? -12.219 13.860 2.697 1.00 91.75 235 GLY A C 1
ATOM 1871 O O . GLY A 1 235 ? -12.807 12.778 2.656 1.00 91.75 235 GLY A O 1
ATOM 1872 N N . LYS A 1 236 ? -12.042 14.605 1.603 1.00 90.69 236 LYS A N 1
ATOM 1873 C CA . LYS A 1 236 ? -12.440 14.207 0.240 1.00 90.69 236 LYS A CA 1
ATOM 1874 C C . LYS A 1 236 ? -11.286 13.586 -0.543 1.00 90.69 236 LYS A C 1
ATOM 1876 O O . LYS A 1 236 ? -11.526 12.695 -1.352 1.00 90.69 236 LYS A O 1
ATOM 1881 N N . SER A 1 237 ? -10.062 14.048 -0.299 1.00 93.25 237 SER A N 1
ATOM 1882 C CA . SER A 1 237 ? -8.822 13.485 -0.846 1.00 93.25 237 SER A CA 1
ATOM 1883 C C . SER A 1 237 ? -8.118 12.573 0.163 1.00 93.25 237 SER A C 1
ATOM 1885 O O . SER A 1 237 ? -8.300 12.708 1.377 1.00 93.25 237 SER A O 1
ATOM 1887 N N . LEU A 1 238 ? -7.267 11.666 -0.323 1.00 95.19 238 LEU A N 1
ATOM 1888 C CA . LEU A 1 238 ? -6.359 10.881 0.517 1.00 95.19 238 LEU A CA 1
ATOM 1889 C C . LEU A 1 238 ? -5.405 11.786 1.310 1.00 95.19 238 LEU A C 1
ATOM 1891 O O . LEU A 1 238 ? -5.059 11.481 2.453 1.00 95.19 238 LEU A O 1
ATOM 1895 N N . LEU A 1 239 ? -5.008 12.926 0.735 1.00 93.62 239 LEU A N 1
ATOM 1896 C CA . LEU A 1 239 ? -4.211 13.928 1.444 1.00 93.62 239 LEU A CA 1
ATOM 1897 C C . LEU A 1 239 ? -4.971 14.530 2.637 1.00 93.62 239 LEU A C 1
ATOM 1899 O O . LEU A 1 239 ? -4.403 14.601 3.719 1.00 93.62 239 LEU A O 1
ATOM 1903 N N . GLU A 1 240 ? -6.242 14.911 2.479 1.00 94.50 240 GLU A N 1
ATOM 1904 C CA . GLU A 1 240 ? -7.069 15.404 3.595 1.00 94.50 240 GLU A CA 1
ATOM 1905 C C . GLU A 1 240 ? -7.235 14.340 4.688 1.00 94.50 240 GLU A C 1
ATOM 1907 O O . GLU A 1 240 ? -6.940 14.616 5.848 1.00 94.50 240 GLU A O 1
ATOM 1912 N N . LYS A 1 241 ? -7.610 13.107 4.318 1.00 96.69 241 LYS A N 1
ATOM 1913 C CA . LYS A 1 241 ? -7.831 11.999 5.267 1.00 96.69 241 LYS A CA 1
ATOM 1914 C C . LYS A 1 241 ? -6.571 11.618 6.047 1.00 96.69 241 LYS A C 1
ATOM 1916 O O . LYS A 1 241 ? -6.618 11.397 7.255 1.00 96.69 241 LYS A O 1
ATOM 1921 N N . THR A 1 242 ? -5.420 11.564 5.376 1.00 95.25 242 THR A N 1
ATOM 1922 C CA . THR A 1 242 ? -4.145 11.271 6.051 1.00 95.25 242 THR A CA 1
ATOM 1923 C C . THR A 1 242 ? -3.657 12.445 6.897 1.00 95.25 242 THR A C 1
ATOM 1925 O O . THR A 1 242 ? -3.043 12.219 7.935 1.00 95.25 242 THR A O 1
ATOM 1928 N N . GLU A 1 243 ? -3.948 13.691 6.515 1.00 94.50 243 GLU A N 1
ATOM 1929 C CA . GLU A 1 243 ? -3.676 14.872 7.343 1.00 94.50 243 GLU A CA 1
ATOM 1930 C C . GLU A 1 243 ? -4.618 15.002 8.546 1.00 94.50 243 GLU A C 1
ATOM 1932 O O . GLU A 1 243 ? -4.178 15.533 9.562 1.00 94.50 243 GLU A O 1
ATOM 1937 N N . PHE A 1 244 ? -5.858 14.508 8.463 1.00 96.12 244 PHE A N 1
ATOM 1938 C CA . PHE A 1 244 ? -6.776 14.394 9.601 1.00 96.12 244 PHE A CA 1
ATOM 1939 C C . PHE A 1 244 ? -6.186 13.462 10.665 1.00 96.12 244 PHE A C 1
ATOM 1941 O O . PHE A 1 244 ? -5.955 13.887 11.794 1.00 96.12 244 PHE A O 1
ATOM 1948 N N . ILE A 1 245 ? -5.839 12.225 10.284 1.00 95.62 245 ILE A N 1
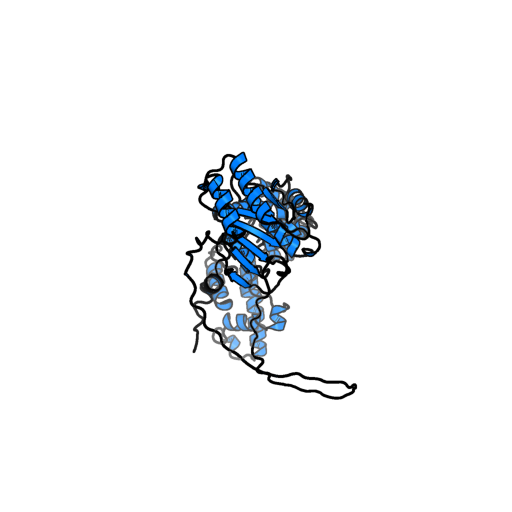ATOM 1949 C CA . ILE A 1 245 ? -5.306 11.214 11.215 1.00 95.62 245 ILE A CA 1
ATOM 1950 C C . ILE A 1 245 ? -4.016 11.711 11.892 1.00 95.62 245 ILE A C 1
ATOM 1952 O O . ILE A 1 245 ? -3.884 11.605 13.106 1.00 95.62 245 ILE A O 1
ATOM 1956 N N . ARG A 1 246 ? -3.100 12.346 11.143 1.00 94.12 246 ARG A N 1
ATOM 1957 C CA . ARG A 1 246 ? -1.850 12.943 11.675 1.00 94.12 246 ARG A CA 1
ATOM 1958 C C . ARG A 1 246 ? -2.044 14.086 12.678 1.00 94.12 246 ARG A C 1
ATOM 1960 O O . ARG A 1 246 ? -1.065 14.501 13.290 1.00 94.12 246 ARG A O 1
ATOM 1967 N N . LYS A 1 247 ? -3.245 14.659 12.765 1.00 93.38 247 LYS A N 1
ATOM 1968 C CA . LYS A 1 247 ? -3.568 15.831 13.598 1.00 93.38 247 LYS A CA 1
ATOM 1969 C C . LYS A 1 247 ? -4.546 15.509 14.723 1.00 93.38 247 LYS A C 1
ATOM 1971 O O . LYS A 1 247 ? -4.982 16.430 15.405 1.00 93.38 247 LYS A O 1
ATOM 1976 N N . MET A 1 248 ? -4.892 14.237 14.913 1.00 93.12 248 MET A N 1
ATOM 1977 C CA . MET A 1 248 ? -5.689 13.819 16.061 1.00 93.12 248 MET A CA 1
ATOM 1978 C C . MET A 1 248 ? -4.897 13.993 17.363 1.00 93.12 248 MET A C 1
ATOM 1980 O O . MET A 1 248 ? -3.673 13.841 17.384 1.00 93.12 248 MET A O 1
ATOM 1984 N N . ASP A 1 249 ? -5.609 14.273 18.453 1.00 87.88 249 ASP A N 1
ATOM 1985 C CA . ASP A 1 249 ? -5.022 14.385 19.788 1.00 87.88 249 ASP A CA 1
ATOM 1986 C C . ASP A 1 249 ? -4.400 13.046 20.237 1.00 87.88 249 ASP A C 1
ATOM 1988 O O . ASP A 1 249 ? -5.013 11.983 20.102 1.00 87.88 249 ASP A O 1
ATOM 1992 N N . TRP A 1 250 ? -3.197 13.099 20.815 1.00 82.44 250 TRP A N 1
ATOM 1993 C CA . TRP A 1 250 ? -2.455 11.944 21.337 1.00 82.44 250 TRP A CA 1
ATOM 1994 C C . TRP A 1 250 ? -2.002 12.202 22.779 1.00 82.44 250 TRP A C 1
ATOM 1996 O O . TRP A 1 250 ? -1.654 13.325 23.137 1.00 82.44 250 TRP A O 1
ATOM 2006 N N . GLY A 1 251 ? -2.047 11.169 23.628 1.00 70.88 251 GLY A N 1
ATOM 2007 C CA . GLY A 1 251 ? -1.935 11.318 25.091 1.00 70.88 251 GLY A CA 1
ATOM 2008 C C . GLY A 1 251 ? -0.658 10.757 25.715 1.00 70.88 251 GLY A C 1
ATOM 2009 O O . GLY A 1 251 ? -0.575 10.647 26.935 1.00 70.88 251 GLY A O 1
ATOM 2010 N N . GLY A 1 252 ? 0.299 10.303 24.899 1.00 68.88 252 GLY A N 1
ATOM 2011 C CA . GLY A 1 252 ? 1.544 9.646 25.333 1.00 68.88 252 GLY A CA 1
ATOM 2012 C C . GLY A 1 252 ? 1.359 8.254 25.960 1.00 68.88 252 GLY A C 1
ATOM 2013 O O . GLY A 1 252 ? 2.322 7.527 26.158 1.00 68.88 252 GLY A O 1
ATOM 2014 N N . SER A 1 253 ? 0.120 7.871 26.262 1.00 80.00 253 SER A N 1
ATOM 2015 C CA . SER A 1 253 ? -0.315 6.562 26.750 1.00 80.00 253 SER A CA 1
ATOM 2016 C C . SER A 1 253 ? -1.803 6.386 26.428 1.00 80.00 253 SER A C 1
ATOM 2018 O O . SER A 1 253 ? -2.498 7.373 26.166 1.00 80.00 253 SER A O 1
ATOM 2020 N N . THR A 1 254 ? -2.290 5.143 26.446 1.00 82.94 254 THR A N 1
ATOM 2021 C CA . THR A 1 254 ? -3.687 4.806 26.128 1.00 82.94 254 THR A CA 1
ATOM 2022 C C . THR A 1 254 ? -4.330 4.000 27.239 1.00 82.94 254 THR A C 1
ATOM 2024 O O . THR A 1 254 ? -3.724 3.077 27.776 1.00 82.94 254 THR A O 1
ATOM 2027 N N . ASP A 1 255 ? -5.580 4.336 27.545 1.00 85.31 255 ASP A N 1
ATOM 2028 C CA . ASP A 1 255 ? -6.437 3.562 28.437 1.00 85.31 255 ASP A CA 1
ATOM 2029 C C . ASP A 1 255 ? -7.258 2.559 27.613 1.00 85.31 255 ASP A C 1
ATOM 2031 O O . ASP A 1 255 ? -8.195 2.937 26.905 1.00 85.31 255 ASP A O 1
ATOM 2035 N N . PHE A 1 256 ? -6.896 1.276 27.677 1.00 85.75 256 PHE A N 1
ATOM 2036 C CA . PHE A 1 256 ? -7.550 0.247 26.867 1.00 85.75 256 PHE A CA 1
ATOM 2037 C C . PHE A 1 256 ? -8.926 -0.171 27.399 1.00 85.75 256 PHE A C 1
ATOM 2039 O O . PHE A 1 256 ? -9.771 -0.523 26.577 1.00 85.75 256 PHE A O 1
ATOM 2046 N N . GLN A 1 257 ? -9.216 -0.034 28.702 1.00 86.62 257 GLN A N 1
ATOM 2047 C CA . GLN A 1 257 ? -10.590 -0.176 29.212 1.00 86.62 257 GLN A CA 1
ATOM 2048 C C . GLN A 1 257 ? -11.513 0.796 28.475 1.00 86.62 257 GLN A C 1
ATOM 2050 O O . GLN A 1 257 ? -12.511 0.379 27.885 1.00 86.62 257 GLN A O 1
ATOM 2055 N N . LYS A 1 258 ? -11.111 2.071 28.396 1.00 90.00 258 LYS A N 1
ATOM 2056 C CA . LYS A 1 258 ? -11.870 3.089 27.665 1.00 90.00 258 LYS A CA 1
ATOM 2057 C C . LYS A 1 258 ? -11.924 2.838 26.155 1.00 90.00 258 LYS A C 1
ATOM 2059 O O . LYS A 1 258 ? -12.933 3.174 25.547 1.00 90.00 258 LYS A O 1
ATOM 2064 N N . VAL A 1 259 ? -10.898 2.248 25.527 1.00 91.62 259 VAL A N 1
ATOM 2065 C CA . VAL A 1 259 ? -10.959 1.855 24.097 1.00 91.62 259 VAL A CA 1
ATOM 2066 C C . VAL A 1 259 ? -12.096 0.853 23.870 1.00 91.62 259 VAL A 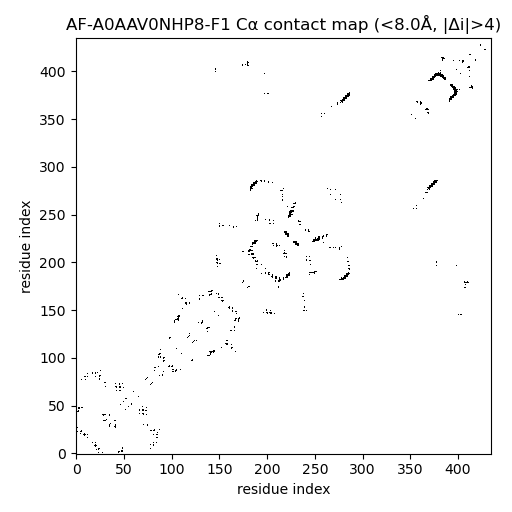C 1
ATOM 2068 O O . VAL A 1 259 ? -12.908 1.045 22.963 1.00 91.62 259 VAL A O 1
ATOM 2071 N N . PHE A 1 260 ? -12.187 -0.186 24.707 1.00 92.75 260 PHE A N 1
ATOM 2072 C CA . PHE A 1 260 ? -13.276 -1.162 24.640 1.00 92.75 260 PHE A CA 1
ATOM 2073 C C . PHE A 1 260 ? -14.631 -0.543 25.010 1.00 92.75 260 PHE A C 1
ATOM 2075 O O . PHE A 1 260 ? -15.620 -0.848 24.345 1.00 92.75 260 PHE A O 1
ATOM 2082 N N . ASP A 1 261 ? -14.678 0.382 25.974 1.00 93.12 261 ASP A N 1
ATOM 2083 C CA . ASP A 1 261 ? -15.901 1.125 26.307 1.00 93.12 261 ASP A CA 1
ATOM 2084 C C . ASP A 1 261 ? -16.391 1.981 25.126 1.00 93.12 261 ASP A C 1
ATOM 2086 O O . ASP A 1 261 ? -17.570 1.908 24.797 1.00 93.12 261 ASP A O 1
ATOM 2090 N N . ARG A 1 262 ? -15.515 2.705 24.405 1.00 94.62 262 ARG A N 1
ATOM 2091 C CA . ARG A 1 262 ? -15.906 3.472 23.198 1.00 94.62 262 ARG A CA 1
ATOM 2092 C C . ARG A 1 262 ? -16.436 2.586 22.071 1.00 94.62 262 ARG A C 1
ATOM 2094 O O . ARG A 1 262 ? -17.345 2.995 21.349 1.00 94.62 262 ARG A O 1
ATOM 2101 N N . ILE A 1 263 ? -15.871 1.390 21.895 1.00 94.44 263 ILE A N 1
ATOM 2102 C CA . ILE A 1 263 ? -16.379 0.406 20.925 1.00 94.44 263 ILE A CA 1
ATOM 2103 C C . ILE A 1 263 ? -17.774 -0.063 21.357 1.00 94.44 263 ILE A C 1
ATOM 2105 O O . ILE A 1 263 ? -18.691 -0.099 20.542 1.00 94.44 263 ILE A O 1
ATOM 2109 N N . LEU A 1 264 ? -17.956 -0.369 22.641 1.00 93.81 264 LEU A N 1
ATOM 2110 C CA . LEU A 1 264 ? -19.216 -0.865 23.185 1.00 93.81 264 LEU A CA 1
ATOM 2111 C C . LEU A 1 264 ? -20.331 0.198 23.182 1.00 93.81 264 LEU A C 1
ATOM 2113 O O . LEU A 1 264 ? -21.461 -0.109 22.806 1.00 93.81 264 LEU A O 1
ATOM 2117 N N . GLU A 1 265 ? -20.010 1.447 23.534 1.00 93.69 265 GLU A N 1
ATOM 2118 C CA . GLU A 1 265 ? -20.877 2.624 23.384 1.00 93.69 265 GLU A CA 1
ATOM 2119 C C . GLU A 1 265 ? -21.358 2.740 21.931 1.00 93.69 265 GLU A C 1
ATOM 2121 O O . GLU A 1 265 ? -22.559 2.673 21.668 1.00 93.69 265 GLU A O 1
ATOM 2126 N N . ALA A 1 266 ? -20.427 2.802 20.974 1.00 93.44 266 ALA A N 1
ATOM 2127 C CA . ALA A 1 266 ? -20.755 2.955 19.560 1.00 93.44 266 ALA A CA 1
ATOM 2128 C C . ALA A 1 266 ? -21.544 1.765 18.983 1.00 93.44 266 ALA A C 1
ATOM 2130 O O . ALA A 1 266 ? -22.430 1.977 18.151 1.00 93.44 266 ALA A O 1
ATOM 2131 N N . ALA A 1 267 ? -21.273 0.531 19.421 1.00 93.25 267 ALA A N 1
ATOM 2132 C CA . ALA A 1 267 ? -22.044 -0.646 19.017 1.00 93.25 267 ALA A CA 1
ATOM 2133 C C . ALA A 1 267 ? -23.512 -0.533 19.458 1.00 93.25 267 ALA A C 1
ATOM 2135 O O . ALA A 1 267 ? -24.417 -0.754 18.653 1.00 93.25 267 ALA A O 1
ATOM 2136 N N . VAL A 1 268 ? -23.747 -0.138 20.714 1.00 92.75 268 VAL A N 1
ATOM 2137 C CA . VAL A 1 268 ? -25.094 0.020 21.284 1.00 92.75 268 VAL A CA 1
ATOM 2138 C C . VAL A 1 268 ? -25.830 1.206 20.652 1.00 92.75 268 VAL A C 1
ATOM 2140 O O . VAL A 1 268 ? -26.987 1.058 20.263 1.00 92.75 268 VAL A O 1
ATOM 2143 N N . GLU A 1 269 ? -25.172 2.357 20.484 1.00 93.06 269 GLU A N 1
ATOM 2144 C CA . GLU A 1 269 ? -25.764 3.552 19.858 1.00 93.06 269 GLU A CA 1
ATOM 2145 C C . GLU A 1 269 ? -26.194 3.325 18.403 1.00 93.06 269 GLU A C 1
ATOM 2147 O O . GLU A 1 269 ? -27.207 3.869 17.965 1.00 93.06 269 GLU A O 1
ATOM 2152 N N . ASN A 1 270 ? -25.440 2.516 17.651 1.00 91.44 270 ASN A N 1
ATOM 2153 C CA . ASN A 1 270 ? -25.727 2.219 16.245 1.00 91.44 270 ASN A CA 1
ATOM 2154 C C . ASN A 1 270 ? -26.567 0.936 16.065 1.00 91.44 270 ASN A C 1
ATOM 2156 O O . ASN A 1 270 ? -26.845 0.554 14.929 1.00 91.44 270 ASN A O 1
ATOM 2160 N N . GLY A 1 271 ? -26.980 0.274 17.155 1.00 90.38 271 GLY A N 1
ATOM 2161 C CA . GLY A 1 271 ? -27.801 -0.942 17.114 1.00 90.38 271 GLY A CA 1
ATOM 2162 C C . GLY A 1 271 ? -27.121 -2.137 16.436 1.00 90.38 271 GLY A C 1
ATOM 2163 O O . GLY A 1 271 ? -27.787 -2.896 15.733 1.00 90.38 271 GLY A O 1
ATOM 2164 N N . ALA A 1 272 ? -25.802 -2.276 16.596 1.00 90.50 272 ALA A N 1
ATOM 2165 C CA . ALA A 1 272 ? -25.012 -3.317 15.942 1.00 90.50 272 ALA A CA 1
ATOM 2166 C C . ALA A 1 272 ? -25.412 -4.732 16.396 1.00 90.50 272 ALA A C 1
ATOM 2168 O O . ALA A 1 272 ? -25.617 -4.986 17.583 1.00 90.50 272 ALA A O 1
ATOM 2169 N N . SER A 1 273 ? -25.466 -5.665 15.444 1.00 91.06 273 SER A N 1
ATOM 2170 C CA . SER A 1 273 ? -25.586 -7.103 15.718 1.00 91.06 273 SER A CA 1
ATOM 2171 C C . SER A 1 273 ? -24.269 -7.717 16.221 1.00 91.06 273 SER A C 1
ATOM 2173 O O . SER A 1 273 ? -23.197 -7.133 16.058 1.00 91.06 273 SER A O 1
ATOM 2175 N N . GLU A 1 274 ? -24.339 -8.921 16.798 1.00 88.56 274 GLU A N 1
ATOM 2176 C CA . GLU A 1 274 ? -23.165 -9.721 17.193 1.00 88.56 274 GLU A CA 1
ATOM 2177 C C . GLU A 1 274 ? -22.233 -9.970 15.993 1.00 88.56 274 GLU A C 1
ATOM 2179 O O . GLU A 1 274 ? -21.011 -9.874 16.104 1.00 88.56 274 GLU A O 1
ATOM 2184 N N . GLU A 1 275 ? -22.806 -10.230 14.816 1.00 87.88 275 GLU A N 1
ATOM 2185 C CA . GLU A 1 275 ? -22.077 -10.443 13.567 1.00 87.88 275 GLU A CA 1
ATOM 2186 C C . GLU A 1 275 ? -21.313 -9.196 13.105 1.00 87.88 275 GLU A C 1
ATOM 2188 O O . GLU A 1 275 ? -20.232 -9.344 12.531 1.00 87.88 275 GLU A O 1
ATOM 2193 N N . GLN A 1 276 ? -21.860 -8.004 13.379 1.00 89.69 276 GLN A N 1
ATOM 2194 C CA . GLN A 1 276 ? -21.253 -6.697 13.101 1.00 89.69 276 GLN A CA 1
ATOM 2195 C C . GLN A 1 276 ? -20.293 -6.219 14.199 1.00 89.69 276 GLN A C 1
ATOM 2197 O O . GLN A 1 276 ? -19.679 -5.166 14.025 1.00 89.69 276 GLN A O 1
ATOM 2202 N N . MET A 1 277 ? -20.157 -6.913 15.332 1.00 91.75 277 MET A N 1
ATOM 2203 C CA . MET A 1 277 ? -19.219 -6.497 16.378 1.00 91.75 277 MET A CA 1
ATOM 2204 C C . MET A 1 277 ? -17.770 -6.580 15.874 1.00 91.75 277 MET A C 1
ATOM 2206 O O . MET A 1 277 ? -17.389 -7.523 15.174 1.00 91.75 277 MET A O 1
ATOM 2210 N N . VAL A 1 278 ? -16.942 -5.602 16.263 1.00 90.56 278 VAL A N 1
ATOM 2211 C CA . VAL A 1 278 ? -15.504 -5.596 15.961 1.00 90.56 278 VAL A CA 1
ATOM 2212 C C . VAL A 1 278 ? -14.884 -6.917 16.419 1.00 90.56 278 VAL A C 1
ATOM 2214 O O . VAL A 1 278 ? -14.953 -7.292 17.587 1.00 90.56 278 VAL A O 1
ATOM 2217 N N . ARG A 1 279 ? -14.224 -7.622 15.503 1.00 88.38 279 ARG A N 1
ATOM 2218 C CA . ARG A 1 279 ? -13.481 -8.848 15.811 1.00 88.38 279 ARG A CA 1
ATOM 2219 C C . ARG A 1 279 ? -12.057 -8.550 16.247 1.00 88.38 279 ARG A C 1
ATOM 2221 O O . ARG A 1 279 ? -11.518 -9.327 17.030 1.00 88.38 279 ARG A O 1
ATOM 2228 N N . LYS A 1 280 ? -11.455 -7.458 15.750 1.00 88.38 280 LYS A N 1
ATOM 2229 C CA . LYS A 1 280 ? -10.068 -7.073 16.057 1.00 88.38 280 LYS A CA 1
ATOM 2230 C C . LYS A 1 280 ? -9.847 -5.572 16.220 1.00 88.38 280 LYS A C 1
ATOM 2232 O O . LYS A 1 280 ? -10.243 -4.780 15.365 1.00 88.38 280 LYS A O 1
ATOM 2237 N N . VAL A 1 281 ? -9.120 -5.216 17.275 1.00 91.25 281 VAL A N 1
ATOM 2238 C CA . VAL A 1 281 ? -8.589 -3.877 17.552 1.00 91.25 281 VAL A CA 1
ATOM 2239 C C . VAL A 1 281 ? -7.089 -3.891 17.264 1.00 91.25 281 VAL A C 1
ATOM 2241 O O . VAL A 1 281 ? -6.320 -4.493 18.010 1.00 91.25 281 VAL A O 1
ATOM 2244 N N . PHE A 1 282 ? -6.658 -3.240 16.186 1.00 91.19 282 PHE A N 1
ATOM 2245 C CA . PHE A 1 282 ? -5.237 -3.091 15.860 1.00 91.19 282 PHE A CA 1
ATOM 2246 C C . PHE A 1 282 ? -4.688 -1.817 16.497 1.00 91.19 282 PHE A C 1
ATOM 2248 O O . PHE A 1 282 ? -5.187 -0.730 16.219 1.00 91.19 282 PHE A O 1
ATOM 2255 N N . VAL A 1 283 ? -3.663 -1.940 17.338 1.00 91.06 283 VAL A N 1
ATOM 2256 C CA . VAL A 1 283 ? -3.018 -0.809 18.017 1.00 91.06 283 VAL A CA 1
ATOM 2257 C C . VAL A 1 283 ? -1.651 -0.578 17.389 1.00 91.06 283 VAL A C 1
ATOM 2259 O O . VAL A 1 283 ? -0.732 -1.369 17.595 1.00 91.06 283 VAL A O 1
ATOM 2262 N N . PHE A 1 284 ? -1.517 0.500 16.621 1.00 91.56 284 PHE A N 1
ATOM 2263 C CA . PHE A 1 284 ? -0.266 0.889 15.971 1.00 91.56 284 PHE A CA 1
ATOM 2264 C C . PHE A 1 284 ? 0.448 1.930 16.834 1.00 91.56 284 PHE A C 1
ATOM 2266 O O . PHE A 1 284 ? -0.071 3.033 16.973 1.00 91.56 284 PHE A O 1
ATOM 2273 N N . SER A 1 285 ? 1.603 1.588 17.409 1.00 87.94 285 SER A N 1
ATOM 2274 C CA . SER A 1 285 ? 2.391 2.448 18.315 1.00 87.94 285 SER A CA 1
ATOM 2275 C C . SER A 1 285 ? 3.881 2.079 18.250 1.00 87.94 285 SER A C 1
ATOM 2277 O O . SER A 1 285 ? 4.250 1.137 17.548 1.00 87.94 285 SER A O 1
ATOM 2279 N N . ASP A 1 286 ? 4.758 2.808 18.943 1.00 80.88 286 ASP A N 1
ATOM 2280 C CA . ASP A 1 286 ? 6.177 2.465 19.089 1.00 80.88 286 ASP A CA 1
ATOM 2281 C C . ASP A 1 286 ? 6.562 1.820 20.430 1.00 80.88 286 ASP A C 1
ATOM 2283 O O . ASP A 1 286 ? 7.692 1.353 20.571 1.00 80.88 286 ASP A O 1
ATOM 2287 N N . MET A 1 287 ? 5.603 1.717 21.355 1.00 69.75 287 MET A N 1
ATOM 2288 C CA . MET A 1 287 ? 5.584 0.869 22.558 1.00 69.75 287 MET A CA 1
ATOM 2289 C C . MET A 1 287 ? 6.941 0.568 23.224 1.00 69.75 287 MET A C 1
ATOM 2291 O O . MET A 1 287 ? 7.491 -0.529 23.087 1.00 69.75 287 MET A O 1
ATOM 2295 N N . GLU A 1 288 ? 7.400 1.476 24.088 1.00 50.97 288 GLU A N 1
ATOM 2296 C CA . GLU A 1 288 ? 8.221 1.068 25.232 1.00 50.97 288 GLU A CA 1
ATOM 2297 C C . GLU A 1 288 ? 7.337 0.246 26.190 1.00 50.97 288 GLU A C 1
ATOM 2299 O O . GLU A 1 288 ? 6.436 0.776 26.841 1.00 50.97 288 GLU A O 1
ATOM 2304 N N . PHE A 1 289 ? 7.559 -1.070 26.258 1.00 44.00 289 PHE A N 1
ATOM 2305 C CA . PHE A 1 289 ? 6.633 -2.053 26.857 1.00 44.00 289 PHE A CA 1
ATOM 2306 C C . PHE A 1 289 ? 6.459 -1.987 28.393 1.00 44.00 289 PHE A C 1
ATOM 2308 O O . PHE A 1 289 ? 5.863 -2.876 28.997 1.00 44.00 289 PHE A O 1
ATOM 2315 N N . ASN A 1 290 ? 6.945 -0.927 29.039 1.00 36.81 290 ASN A N 1
ATOM 2316 C CA . ASN A 1 290 ? 7.180 -0.866 30.483 1.00 36.81 290 ASN A CA 1
ATOM 2317 C C . ASN A 1 290 ? 5.972 -0.390 31.317 1.00 36.81 290 ASN A C 1
ATOM 2319 O O . ASN A 1 290 ? 6.029 -0.455 32.541 1.00 36.81 290 ASN A O 1
ATOM 2323 N N . MET A 1 291 ? 4.894 0.106 30.690 1.00 35.53 291 MET A N 1
ATOM 2324 C CA . MET A 1 291 ? 3.709 0.647 31.393 1.00 35.53 291 MET A CA 1
ATOM 2325 C C . MET A 1 291 ? 2.356 0.101 30.897 1.00 35.53 291 MET A C 1
ATOM 2327 O O . MET A 1 291 ? 1.314 0.670 31.205 1.00 35.53 291 MET A O 1
ATOM 2331 N N . ALA A 1 292 ? 2.344 -1.020 30.168 1.00 36.12 292 ALA A N 1
ATOM 2332 C CA . ALA A 1 292 ? 1.102 -1.697 29.764 1.00 36.12 292 ALA A CA 1
ATOM 2333 C C . ALA A 1 292 ? 0.543 -2.670 30.830 1.00 36.12 292 ALA A C 1
ATOM 2335 O O . ALA A 1 292 ? -0.518 -3.251 30.631 1.00 36.12 292 ALA A O 1
ATOM 2336 N N . SER A 1 293 ? 1.248 -2.855 31.953 1.00 38.75 293 SER A N 1
ATOM 2337 C CA . SER A 1 293 ? 0.882 -3.775 33.039 1.00 38.75 293 SER A CA 1
ATOM 2338 C C . SER A 1 293 ? 1.049 -3.107 34.409 1.00 38.75 293 SER A C 1
ATOM 2340 O O . SER A 1 293 ? 2.003 -3.378 35.145 1.00 38.75 293 SER A O 1
ATOM 2342 N N . GLY A 1 294 ? 0.135 -2.195 34.745 1.00 34.25 294 GLY A N 1
ATOM 2343 C CA . GLY A 1 294 ? 0.029 -1.668 36.106 1.00 34.25 294 GLY A CA 1
ATOM 2344 C C . GLY A 1 294 ? -0.321 -2.787 37.094 1.00 34.25 294 GLY A C 1
ATOM 2345 O O . GLY A 1 294 ? -1.142 -3.640 36.786 1.00 34.25 294 GLY A O 1
ATOM 2346 N N . HIS A 1 295 ? 0.297 -2.774 38.277 1.00 33.12 295 HIS A N 1
ATOM 2347 C CA . HIS A 1 295 ? 0.086 -3.752 39.356 1.00 33.12 295 HIS A CA 1
ATOM 2348 C C . HIS A 1 295 ? 0.427 -5.223 39.044 1.00 33.12 295 HIS A C 1
ATOM 2350 O O . HIS A 1 295 ? -0.413 -6.110 39.162 1.00 33.12 295 HIS A O 1
ATOM 2356 N N . TYR A 1 296 ? 1.721 -5.510 38.862 1.00 31.09 296 TYR A N 1
ATOM 2357 C CA . TYR A 1 296 ? 2.287 -6.752 39.405 1.00 31.09 296 TYR A CA 1
ATOM 2358 C C . TYR A 1 296 ? 3.244 -6.447 40.558 1.00 31.09 296 TYR A C 1
ATOM 2360 O O . TYR A 1 296 ? 4.191 -5.672 40.429 1.00 31.09 296 TYR A O 1
ATOM 2368 N N . HIS A 1 297 ? 2.965 -7.050 41.714 1.00 27.28 297 HIS A N 1
ATOM 2369 C CA . HIS A 1 297 ? 3.822 -6.991 42.894 1.00 27.28 297 HIS A CA 1
ATOM 2370 C C . HIS A 1 297 ? 5.077 -7.839 42.628 1.00 27.28 297 HIS A C 1
ATOM 2372 O O . HIS A 1 297 ? 4.957 -8.960 42.131 1.00 27.28 297 HIS A O 1
ATOM 2378 N N . TYR A 1 298 ? 6.275 -7.328 42.933 1.00 27.12 298 TYR A N 1
ATOM 2379 C CA . TYR A 1 298 ? 7.533 -8.031 42.644 1.00 27.12 298 TYR A CA 1
ATOM 2380 C C . TYR A 1 298 ? 7.746 -9.210 43.613 1.00 27.12 298 TYR A C 1
ATOM 2382 O O . TYR A 1 298 ? 8.462 -9.116 44.609 1.00 27.12 298 TYR A O 1
ATOM 2390 N N . GLY A 1 299 ? 7.094 -10.337 43.317 1.00 26.86 299 GLY A N 1
ATOM 2391 C CA . GLY A 1 299 ? 7.293 -11.607 44.009 1.00 26.86 299 GLY A CA 1
ATOM 2392 C C . GLY A 1 299 ? 8.724 -12.102 43.811 1.00 26.86 299 GLY A C 1
ATOM 2393 O O . GLY A 1 299 ? 9.096 -12.521 42.716 1.00 26.86 299 GLY A O 1
ATOM 2394 N N . ASN A 1 300 ? 9.531 -12.027 44.868 1.00 31.92 300 ASN A N 1
ATOM 2395 C CA . ASN A 1 300 ? 10.953 -12.360 44.843 1.00 31.92 300 ASN A CA 1
ATOM 2396 C C . ASN A 1 300 ? 11.195 -13.852 44.539 1.00 31.92 300 ASN A C 1
ATOM 2398 O O . ASN A 1 300 ? 11.091 -14.693 45.431 1.00 31.92 300 ASN A O 1
ATOM 2402 N N . TYR A 1 301 ? 11.588 -14.162 43.302 1.00 28.58 301 TYR A N 1
ATOM 2403 C CA . TYR A 1 301 ? 12.131 -15.465 42.914 1.00 28.58 301 TYR A CA 1
ATOM 2404 C C . TYR A 1 301 ? 13.604 -15.324 42.526 1.00 28.58 301 TYR A C 1
ATOM 2406 O O . TYR A 1 301 ? 13.948 -14.952 41.404 1.00 28.58 301 TYR A O 1
ATOM 2414 N N . GLY A 1 302 ? 14.484 -15.612 43.487 1.00 29.44 302 GLY A N 1
ATOM 2415 C CA . GLY A 1 302 ? 15.926 -15.473 43.322 1.00 29.44 302 GLY A CA 1
ATOM 2416 C C . GLY A 1 302 ? 16.509 -16.461 42.310 1.00 29.44 302 GLY A C 1
ATOM 2417 O O . GLY A 1 302 ? 16.498 -17.672 42.529 1.00 29.44 302 GLY A O 1
ATOM 2418 N N . TYR A 1 303 ? 17.101 -15.942 41.234 1.00 29.05 303 TYR A N 1
ATOM 2419 C CA . TYR A 1 303 ? 17.963 -16.734 40.360 1.00 29.05 303 TYR A CA 1
ATOM 2420 C C . TYR A 1 303 ? 19.316 -16.977 41.035 1.00 29.05 303 TYR A C 1
ATOM 2422 O O . TYR A 1 303 ? 20.098 -16.050 41.251 1.00 29.05 303 TYR A O 1
ATOM 2430 N N . GLY A 1 304 ? 19.607 -18.241 41.351 1.00 26.36 304 GLY A N 1
ATOM 2431 C CA . GLY A 1 304 ? 20.897 -18.655 41.901 1.00 26.36 304 GLY A CA 1
ATOM 2432 C C . GLY A 1 304 ? 22.034 -18.387 40.912 1.00 26.36 304 GLY A C 1
ATOM 2433 O O . GLY A 1 304 ? 22.176 -19.095 39.915 1.00 26.36 304 GLY A O 1
ATOM 2434 N N . SER A 1 305 ? 22.844 -17.363 41.187 1.00 27.19 305 SER A N 1
ATOM 2435 C CA . SER A 1 305 ? 23.893 -16.903 40.274 1.00 27.19 305 SER A CA 1
ATOM 2436 C C . SER A 1 305 ? 25.053 -17.902 40.171 1.00 27.19 305 SER A C 1
ATOM 2438 O O . SER A 1 305 ? 25.944 -17.947 41.020 1.00 27.19 305 SER A O 1
ATOM 2440 N N . ARG A 1 306 ? 25.071 -18.699 39.096 1.00 29.08 306 ARG A N 1
ATOM 2441 C CA . ARG A 1 306 ? 26.253 -19.457 38.655 1.00 29.08 306 ARG A CA 1
ATOM 2442 C C . ARG A 1 306 ? 27.080 -18.603 37.696 1.00 29.08 306 ARG A C 1
ATOM 2444 O O . ARG A 1 306 ? 26.992 -18.741 36.479 1.00 29.08 306 ARG A O 1
ATOM 2451 N N . GLY A 1 307 ? 27.862 -17.692 38.266 1.00 26.00 307 GLY A N 1
ATOM 2452 C CA . GLY A 1 307 ? 28.739 -16.812 37.501 1.00 26.00 307 GLY A CA 1
ATOM 2453 C C . GLY A 1 307 ? 29.888 -17.559 36.814 1.00 26.00 307 GLY A C 1
ATOM 2454 O O . GLY A 1 307 ? 30.590 -18.348 37.444 1.00 26.00 307 GLY A O 1
ATOM 2455 N N . TYR A 1 308 ? 30.125 -17.234 35.543 1.00 29.86 308 TYR A N 1
ATOM 2456 C CA . TYR A 1 308 ? 31.431 -17.382 34.902 1.00 29.86 308 TYR A CA 1
ATOM 2457 C C . TYR A 1 308 ? 32.067 -15.994 34.843 1.00 29.86 308 TYR A C 1
ATOM 2459 O O . TYR A 1 308 ? 31.576 -15.111 34.144 1.00 29.86 308 TYR A O 1
ATOM 2467 N N . GLY A 1 309 ? 33.108 -15.780 35.647 1.00 24.20 309 GLY A N 1
ATOM 2468 C CA . GLY A 1 309 ? 33.719 -14.465 35.819 1.00 24.20 309 GLY A CA 1
ATOM 2469 C C . GLY A 1 309 ? 34.798 -14.151 34.784 1.00 24.20 309 GLY A C 1
ATOM 2470 O O . GLY A 1 309 ? 35.617 -15.006 34.453 1.00 24.20 309 GLY A O 1
ATOM 2471 N N . TYR A 1 310 ? 34.853 -12.885 34.373 1.00 28.72 310 TYR A N 1
ATOM 2472 C CA . TYR A 1 310 ? 36.062 -12.243 33.861 1.00 28.72 310 TYR A CA 1
ATOM 2473 C C . TYR A 1 310 ? 36.345 -11.037 34.753 1.00 28.72 310 TYR A C 1
ATOM 2475 O O . TYR A 1 310 ? 35.537 -10.115 34.820 1.00 28.72 310 TYR A O 1
ATOM 2483 N N . GLY A 1 311 ? 37.449 -11.091 35.496 1.00 24.73 311 GLY A N 1
ATOM 2484 C CA . GLY A 1 311 ? 37.801 -10.077 36.485 1.00 24.73 311 GLY A CA 1
ATOM 2485 C C . GLY A 1 311 ? 38.843 -9.088 35.974 1.00 24.73 311 GLY A C 1
ATOM 2486 O O . GLY A 1 311 ? 39.810 -9.480 35.324 1.00 24.73 311 GLY A O 1
ATOM 2487 N N . TYR A 1 312 ? 38.670 -7.830 36.365 1.00 31.02 312 TYR A N 1
ATOM 2488 C CA . TYR A 1 312 ? 39.744 -6.861 36.564 1.00 31.02 312 TYR A CA 1
ATOM 2489 C C . TYR A 1 312 ? 39.546 -6.281 37.971 1.00 31.02 312 TYR A C 1
ATOM 2491 O O . TYR A 1 312 ? 38.404 -6.073 38.381 1.00 31.02 312 TYR A O 1
ATOM 2499 N N . GLY A 1 313 ? 40.634 -6.128 38.725 1.00 27.73 313 GLY A N 1
ATOM 2500 C CA . GLY A 1 313 ? 40.624 -5.667 40.119 1.00 27.73 313 GLY A CA 1
ATOM 2501 C C . GLY A 1 313 ? 41.317 -4.316 40.297 1.00 27.73 313 GLY A C 1
ATOM 2502 O O . GLY A 1 313 ? 41.599 -3.648 39.303 1.00 27.73 313 GLY A O 1
ATOM 2503 N N . ASP A 1 314 ? 41.627 -4.010 41.560 1.00 29.22 314 ASP A N 1
ATOM 2504 C CA . ASP A 1 314 ? 42.273 -2.795 42.089 1.00 29.22 314 ASP A CA 1
ATOM 2505 C C . ASP A 1 314 ? 41.435 -1.493 41.987 1.00 29.22 314 ASP A C 1
ATOM 2507 O O . ASP A 1 314 ? 40.827 -1.205 40.959 1.00 29.22 314 ASP A O 1
ATOM 2511 N N . ASP A 1 315 ? 41.356 -0.632 43.014 1.00 29.03 315 ASP A N 1
ATOM 2512 C CA . ASP A 1 315 ? 41.779 -0.751 44.428 1.00 29.03 315 ASP A CA 1
ATOM 2513 C C . ASP A 1 315 ? 41.051 0.315 45.294 1.00 29.03 315 ASP A C 1
ATOM 2515 O O . ASP A 1 315 ? 40.495 1.272 44.751 1.00 29.03 315 ASP A O 1
ATOM 2519 N N . SER A 1 316 ? 41.140 0.196 46.628 1.00 30.38 316 SER A N 1
ATOM 2520 C CA . SER A 1 316 ? 40.711 1.131 47.696 1.00 30.38 316 SER A CA 1
ATOM 2521 C C . SER A 1 316 ? 39.198 1.424 47.850 1.00 30.38 316 SER A C 1
ATOM 2523 O O . SER A 1 316 ? 38.465 1.532 46.872 1.00 30.38 316 SER A O 1
ATOM 2525 N N . GLY A 1 317 ? 38.654 1.597 49.062 1.00 28.08 317 GLY A N 1
ATOM 2526 C CA . GLY A 1 317 ? 39.230 1.425 50.408 1.00 28.08 317 GLY A CA 1
ATOM 2527 C C . GLY A 1 317 ? 38.255 1.886 51.514 1.00 28.08 317 GLY A C 1
ATOM 2528 O O . GLY A 1 317 ? 37.421 2.742 51.237 1.00 28.08 317 GLY A O 1
ATOM 2529 N N . ASP A 1 318 ? 38.412 1.341 52.732 1.00 29.77 318 ASP A N 1
ATOM 2530 C CA . ASP A 1 318 ? 37.874 1.823 54.031 1.00 29.77 318 ASP A CA 1
ATOM 2531 C C . ASP A 1 318 ? 36.311 1.878 54.195 1.00 29.77 318 ASP A C 1
ATOM 2533 O O . ASP A 1 318 ? 35.568 1.923 53.221 1.00 29.77 318 ASP A O 1
ATOM 2537 N N . ASP A 1 319 ? 35.679 1.822 55.384 1.00 29.84 319 ASP A N 1
ATOM 2538 C CA . ASP A 1 319 ? 36.184 1.585 56.748 1.00 29.84 319 ASP A CA 1
ATOM 2539 C C . ASP A 1 319 ? 35.140 0.914 57.697 1.00 29.84 319 ASP A C 1
ATOM 2541 O O . ASP A 1 319 ? 33.941 1.153 57.584 1.00 29.84 319 ASP A O 1
ATOM 2545 N N . VAL A 1 320 ? 35.655 0.110 58.639 1.00 30.19 320 VAL A N 1
ATOM 2546 C CA . VAL A 1 320 ? 35.251 -0.214 60.042 1.00 30.19 320 VAL A CA 1
ATOM 2547 C C . VAL A 1 320 ? 33.784 -0.209 60.585 1.00 30.19 320 VAL A C 1
ATOM 2549 O O . VAL A 1 320 ? 32.979 0.687 60.356 1.00 30.19 320 VAL A O 1
ATOM 2552 N N . SER A 1 321 ? 33.572 -1.135 61.549 1.00 30.38 321 SER A N 1
ATOM 2553 C CA . SER A 1 321 ? 32.548 -1.216 62.636 1.00 30.38 321 SER A CA 1
ATOM 2554 C C . SER A 1 321 ? 31.177 -1.858 62.332 1.00 30.38 321 SER A C 1
ATOM 2556 O O . SER A 1 321 ? 30.658 -1.703 61.233 1.00 30.38 321 SER A O 1
ATOM 2558 N N . SER A 1 322 ? 30.473 -2.529 63.263 1.00 31.80 322 SER A N 1
ATOM 2559 C CA . SER A 1 322 ? 30.818 -3.361 64.454 1.00 31.80 322 SER A CA 1
ATOM 2560 C C . SER A 1 322 ? 29.504 -3.831 65.121 1.00 31.80 322 SER A C 1
ATOM 2562 O O . SER A 1 322 ? 28.632 -2.984 65.270 1.00 31.80 322 SER A O 1
ATOM 2564 N N . ASP A 1 323 ? 29.408 -5.105 65.537 1.00 29.84 323 ASP A N 1
ATOM 2565 C CA . ASP A 1 323 ? 28.928 -5.627 66.851 1.00 29.84 323 ASP A CA 1
ATOM 2566 C C . ASP A 1 323 ? 27.592 -5.093 67.486 1.00 29.84 323 ASP A C 1
ATOM 2568 O O . ASP A 1 323 ? 27.248 -3.926 67.367 1.00 29.84 323 ASP A O 1
ATOM 2572 N N . GLU A 1 324 ? 26.729 -5.834 68.209 1.00 34.31 324 GLU A N 1
ATOM 2573 C CA . GLU A 1 324 ? 26.787 -7.122 68.939 1.00 34.31 324 GLU A CA 1
ATOM 2574 C C . GLU A 1 324 ? 25.405 -7.856 68.998 1.00 34.31 324 GLU A C 1
ATOM 2576 O O . GLU A 1 324 ? 24.371 -7.216 68.840 1.00 34.31 324 GLU A O 1
ATOM 2581 N N . ASN A 1 325 ? 25.423 -9.175 69.295 1.00 28.39 325 ASN A N 1
ATOM 2582 C CA . ASN A 1 325 ? 24.579 -10.000 70.221 1.00 28.39 325 ASN A CA 1
ATOM 2583 C C . ASN A 1 325 ? 23.058 -9.683 70.451 1.00 28.39 325 ASN A C 1
ATOM 2585 O O . ASN A 1 325 ? 22.654 -8.537 70.583 1.00 28.39 325 ASN A O 1
ATOM 2589 N N . TYR A 1 326 ? 22.136 -10.655 70.625 1.00 28.36 326 TYR A N 1
ATOM 2590 C CA . TYR A 1 326 ? 22.120 -11.664 71.713 1.00 28.36 326 TYR A CA 1
ATOM 2591 C C . TYR A 1 326 ? 21.130 -12.858 71.523 1.00 28.36 326 TYR A C 1
ATOM 2593 O O . TYR A 1 326 ? 19.985 -12.656 71.135 1.00 28.36 326 TYR A O 1
ATOM 2601 N N . SER A 1 327 ? 21.600 -14.056 71.914 1.00 28.34 327 SER A N 1
ATOM 2602 C CA . SER A 1 327 ? 20.953 -15.216 72.600 1.00 28.34 327 SER A CA 1
ATOM 2603 C C . SER A 1 327 ? 19.601 -15.869 72.206 1.00 28.34 327 SER A C 1
ATOM 2605 O O . SER A 1 327 ? 18.556 -15.230 72.117 1.00 28.34 327 SER A O 1
ATOM 2607 N N . GLU A 1 328 ? 19.658 -17.214 72.211 1.00 29.12 328 GLU A N 1
ATOM 2608 C CA . GLU A 1 328 ? 18.642 -18.241 72.580 1.00 29.12 328 GLU A CA 1
ATOM 2609 C C . GLU A 1 328 ? 18.007 -17.988 73.988 1.00 29.12 328 GLU A C 1
ATOM 2611 O O . GLU A 1 328 ? 18.390 -17.020 74.641 1.00 29.12 328 GLU A O 1
ATOM 2616 N N . GLU A 1 329 ? 17.073 -18.728 74.616 1.00 28.59 329 GLU A N 1
ATOM 2617 C CA . GLU A 1 329 ? 16.283 -19.993 74.481 1.00 28.59 329 GLU A CA 1
ATOM 2618 C C . GLU A 1 329 ? 15.024 -19.784 75.408 1.00 28.59 329 GLU A C 1
ATOM 2620 O O . GLU A 1 329 ? 15.000 -18.792 76.139 1.00 28.59 329 GLU A O 1
ATOM 2625 N N . ASP A 1 330 ? 13.933 -20.555 75.558 1.00 30.83 330 ASP A N 1
ATOM 2626 C CA . ASP A 1 330 ? 13.302 -21.788 75.024 1.00 30.83 330 ASP A CA 1
ATOM 2627 C C . ASP A 1 330 ? 11.765 -21.678 75.322 1.00 30.83 330 ASP A C 1
ATOM 2629 O O . ASP A 1 330 ? 11.346 -20.775 76.054 1.00 30.83 330 ASP A O 1
ATOM 2633 N N . GLY A 1 331 ? 10.921 -22.619 74.862 1.00 28.78 331 GLY A N 1
ATOM 2634 C CA . GLY A 1 331 ? 9.766 -23.067 75.667 1.00 28.78 331 GLY A CA 1
ATOM 2635 C C . GLY A 1 331 ? 8.458 -23.342 74.914 1.00 28.78 331 GLY A C 1
ATOM 2636 O O . GLY A 1 331 ? 7.718 -22.424 74.565 1.00 28.78 331 GLY A O 1
ATOM 2637 N N . GLY A 1 332 ? 8.102 -24.620 74.740 1.00 28.77 332 GLY A N 1
ATOM 2638 C CA . GLY A 1 332 ? 6.818 -25.035 74.153 1.00 28.77 332 GLY A CA 1
ATOM 2639 C C . GLY A 1 332 ? 5.666 -25.149 75.166 1.00 28.77 332 GLY A C 1
ATOM 2640 O O . GLY A 1 332 ? 5.828 -25.733 76.236 1.00 28.77 332 GLY A O 1
ATOM 2641 N N . GLY A 1 333 ? 4.471 -24.671 74.797 1.00 28.66 333 GLY A N 1
ATOM 2642 C CA . GLY A 1 333 ? 3.236 -24.811 75.580 1.00 28.66 333 GLY A CA 1
ATOM 2643 C C . GLY A 1 333 ? 2.070 -25.303 74.720 1.00 28.66 333 GLY A C 1
ATOM 2644 O O . GLY A 1 333 ? 1.758 -24.703 73.696 1.00 28.66 333 GLY A O 1
ATOM 2645 N N . ARG A 1 334 ? 1.431 -26.406 75.125 1.00 32.12 334 ARG A N 1
ATOM 2646 C CA . ARG A 1 334 ? 0.295 -27.019 74.418 1.00 32.12 334 ARG A CA 1
ATOM 2647 C C . ARG A 1 334 ? -1.010 -26.596 75.094 1.00 32.12 334 ARG A C 1
ATOM 2649 O O . ARG A 1 334 ? -1.155 -26.811 76.294 1.00 32.12 334 ARG A O 1
ATOM 2656 N N . VAL A 1 335 ? -1.940 -26.025 74.333 1.00 34.09 335 VAL A N 1
ATOM 2657 C CA . VAL A 1 335 ? -3.312 -25.739 74.775 1.00 34.09 335 VAL A CA 1
ATOM 2658 C C . VAL A 1 335 ? -4.247 -26.204 73.669 1.00 34.09 335 VAL A C 1
ATOM 2660 O O . VAL A 1 335 ? -4.173 -25.697 72.554 1.00 34.09 335 VAL A O 1
ATOM 2663 N N . ASP A 1 336 ? -5.086 -27.190 73.970 1.00 33.00 336 ASP A N 1
ATOM 2664 C CA . ASP A 1 336 ? -6.148 -27.633 73.070 1.00 33.00 336 ASP A CA 1
ATOM 2665 C C . ASP A 1 336 ? -7.347 -26.678 73.233 1.00 33.00 336 ASP A C 1
ATOM 2667 O O . ASP A 1 336 ? -7.755 -26.388 74.361 1.00 33.00 336 ASP A O 1
ATOM 2671 N N . GLY A 1 337 ? -7.887 -26.157 72.127 1.00 31.39 337 GLY A N 1
ATOM 2672 C CA . GLY A 1 337 ? -8.915 -25.113 72.143 1.00 31.39 337 GLY A CA 1
ATOM 2673 C C . GLY A 1 337 ? -9.737 -25.076 70.856 1.00 31.39 337 GLY A C 1
ATOM 2674 O O . GLY A 1 337 ? -9.290 -24.513 69.868 1.00 31.39 337 GLY A O 1
ATOM 2675 N N . GLU A 1 338 ? -10.901 -25.723 70.927 1.00 30.39 338 GLU A N 1
ATOM 2676 C CA . GLU A 1 338 ? -12.145 -25.530 70.156 1.00 30.39 338 GLU A CA 1
ATOM 2677 C C . GLU A 1 338 ? -12.033 -24.953 68.724 1.00 30.39 338 GLU A C 1
ATOM 2679 O O . GLU A 1 338 ? -11.830 -23.760 68.512 1.00 30.39 338 GLU A O 1
ATOM 2684 N N . GLU A 1 339 ? -12.261 -25.821 67.730 1.00 31.62 339 GLU A N 1
ATOM 2685 C CA . GLU A 1 339 ? -12.414 -25.456 66.316 1.00 31.62 339 GLU A CA 1
ATOM 2686 C C . GLU A 1 339 ? -13.746 -24.709 66.090 1.00 31.62 339 GLU A C 1
ATOM 2688 O O . GLU A 1 339 ? -14.779 -25.323 65.816 1.00 31.62 339 GLU A O 1
ATOM 2693 N N . GLU A 1 340 ? -13.741 -23.376 66.191 1.00 31.77 340 GLU A N 1
ATOM 2694 C CA . GLU A 1 340 ? -14.810 -22.557 65.608 1.00 31.77 340 GLU A CA 1
ATOM 2695 C C . GLU A 1 340 ? -14.676 -22.566 64.074 1.00 31.77 340 GLU A C 1
ATOM 2697 O O . GLU A 1 340 ? -13.667 -22.124 63.520 1.00 31.77 340 GLU A O 1
ATOM 2702 N N . GLU A 1 341 ? -15.698 -23.064 63.370 1.00 32.06 341 GLU A N 1
ATOM 2703 C CA . GLU A 1 341 ? -15.779 -22.976 61.909 1.00 32.06 341 GLU A CA 1
ATOM 2704 C C . GLU A 1 341 ? -15.995 -21.510 61.486 1.00 32.06 341 GLU A C 1
ATOM 2706 O O . GLU A 1 341 ? -17.130 -21.052 61.334 1.00 32.06 341 GLU A O 1
ATOM 2711 N N . GLU A 1 342 ? -14.910 -20.756 61.267 1.00 31.44 342 GLU A N 1
ATOM 2712 C CA . GLU A 1 342 ? -14.996 -19.488 60.534 1.00 31.44 342 GLU A CA 1
ATOM 2713 C C . GLU A 1 342 ? -15.599 -19.757 59.147 1.00 31.44 342 GLU A C 1
ATOM 2715 O O . GLU A 1 342 ? -14.960 -20.369 58.284 1.00 31.44 342 GLU A O 1
ATOM 2720 N N . GLU A 1 343 ? -16.821 -19.264 58.910 1.00 33.12 343 GLU A N 1
ATOM 2721 C CA . GLU A 1 343 ? -17.407 -19.225 57.572 1.00 33.12 343 GLU A CA 1
ATOM 2722 C C . GLU A 1 343 ? -16.441 -18.495 56.633 1.00 33.12 343 GLU A C 1
ATOM 2724 O O . GLU A 1 343 ? -16.306 -17.264 56.677 1.00 33.12 343 GLU A O 1
ATOM 2729 N N . GLN A 1 344 ? -15.779 -19.260 55.759 1.00 32.00 344 GLN A N 1
ATOM 2730 C CA . GLN A 1 344 ? -14.904 -18.733 54.720 1.00 32.00 344 GLN A CA 1
ATOM 2731 C C . GLN A 1 344 ? -15.741 -17.939 53.717 1.00 32.00 344 GLN A C 1
ATOM 2733 O O . GLN A 1 344 ? -16.162 -18.444 52.673 1.00 32.00 344 GLN A O 1
ATOM 2738 N N . ARG A 1 345 ? -15.977 -16.663 54.043 1.00 34.84 345 ARG A N 1
ATOM 2739 C CA . ARG A 1 345 ? -16.481 -15.663 53.104 1.00 34.84 345 ARG A CA 1
ATOM 2740 C C . ARG A 1 345 ? -15.622 -15.760 51.842 1.00 34.84 345 ARG A C 1
ATOM 2742 O O . ARG A 1 345 ? -14.396 -15.706 51.965 1.00 34.84 345 ARG A O 1
ATOM 2749 N N . PRO A 1 346 ? -16.230 -15.948 50.658 1.00 35.41 346 PRO A N 1
ATOM 2750 C CA . PRO A 1 346 ? -15.472 -16.202 49.447 1.00 35.41 346 PRO A CA 1
ATOM 2751 C C . PRO A 1 346 ? -14.524 -15.032 49.212 1.00 35.41 346 PRO A C 1
ATOM 2753 O O . PRO A 1 346 ? -14.956 -13.883 49.137 1.00 35.41 346 PRO A O 1
ATOM 2756 N N . VAL A 1 347 ? -13.227 -15.330 49.130 1.00 42.66 347 VAL A N 1
ATOM 2757 C CA . VAL A 1 347 ? -12.218 -14.331 48.786 1.00 42.66 347 VAL A CA 1
ATOM 2758 C C . VAL A 1 347 ? -12.516 -13.889 47.359 1.00 42.66 347 VAL A C 1
ATOM 2760 O O . VAL A 1 347 ? -12.309 -14.659 46.421 1.00 42.66 347 VAL A O 1
ATOM 2763 N N . GLU A 1 348 ? -13.049 -12.677 47.202 1.00 45.28 348 GLU A N 1
ATOM 2764 C CA . GLU A 1 348 ? -13.320 -12.097 45.890 1.00 45.28 348 GLU A CA 1
ATOM 2765 C C . GLU A 1 348 ? -11.997 -12.000 45.123 1.00 45.28 348 GLU A C 1
ATOM 2767 O O . GLU A 1 348 ? -11.112 -11.205 45.447 1.00 45.28 348 GLU A O 1
ATOM 2772 N N . GLY A 1 349 ? -11.836 -12.882 44.133 1.00 49.78 349 GLY A N 1
ATOM 2773 C CA . GLY A 1 349 ? -10.690 -12.864 43.239 1.00 49.78 349 GLY A CA 1
ATOM 2774 C C . GLY A 1 349 ? -10.673 -11.552 42.462 1.00 49.78 349 GLY A C 1
ATOM 2775 O O . GLY A 1 349 ? -11.708 -11.112 41.965 1.00 49.78 349 GLY A O 1
ATOM 2776 N N . TRP A 1 350 ? -9.500 -10.930 42.369 1.00 51.16 350 TRP A N 1
ATOM 2777 C CA . TRP A 1 350 ? -9.316 -9.669 41.656 1.00 51.16 350 TRP A CA 1
ATOM 2778 C C . TRP A 1 350 ? -9.693 -9.851 40.175 1.00 51.16 350 TRP A C 1
ATOM 2780 O O . TRP A 1 350 ? -8.977 -10.538 39.449 1.00 51.16 350 TRP A O 1
ATOM 2790 N N . GLU A 1 351 ? -10.813 -9.254 39.743 1.00 70.12 351 GLU A N 1
ATOM 2791 C CA . GLU A 1 351 ? -11.274 -9.266 38.343 1.00 70.12 351 GLU A CA 1
ATOM 2792 C C . GLU A 1 351 ? -10.172 -8.678 37.449 1.00 70.12 351 GLU A C 1
ATOM 2794 O O . GLU A 1 351 ? -9.743 -7.538 37.651 1.00 70.12 351 GLU A O 1
ATOM 2799 N N . THR A 1 352 ? -9.682 -9.444 36.470 1.00 76.69 352 THR A N 1
ATOM 2800 C CA . THR A 1 352 ? -8.683 -8.923 35.528 1.00 76.69 352 THR A CA 1
ATOM 2801 C C . THR A 1 352 ? -9.322 -7.947 34.543 1.00 76.69 352 THR A C 1
ATOM 2803 O O . THR A 1 352 ? -10.508 -8.048 34.225 1.00 76.69 352 THR A O 1
ATOM 2806 N N . ASP A 1 353 ? -8.521 -7.039 33.972 1.00 73.56 353 ASP A N 1
ATOM 2807 C CA . ASP A 1 353 ? -8.991 -6.083 32.957 1.00 73.56 353 ASP A CA 1
ATOM 2808 C C . ASP A 1 353 ? -9.810 -6.745 31.836 1.00 73.56 353 ASP A C 1
ATOM 2810 O O . ASP A 1 353 ? -10.832 -6.216 31.395 1.00 73.56 353 ASP A O 1
ATOM 2814 N N . TYR A 1 354 ? -9.377 -7.926 31.391 1.00 76.56 354 TYR A N 1
ATOM 2815 C CA . TYR A 1 354 ? -10.031 -8.666 30.318 1.00 76.56 354 TYR A CA 1
ATOM 2816 C C . TYR A 1 354 ? -11.375 -9.276 30.748 1.00 76.56 354 TYR A C 1
ATOM 2818 O O . TYR A 1 354 ? -12.329 -9.248 29.970 1.00 76.56 354 TYR A O 1
ATOM 2826 N N . GLU A 1 355 ? -11.490 -9.767 31.983 1.00 81.75 355 GLU A N 1
ATOM 2827 C CA . GLU A 1 355 ? -12.753 -10.272 32.541 1.00 81.75 355 GLU A CA 1
ATOM 2828 C C . GLU A 1 355 ? -13.762 -9.134 32.745 1.00 81.75 355 GLU A C 1
ATOM 2830 O O . GLU A 1 355 ? -14.923 -9.276 32.355 1.00 81.75 355 GLU A O 1
ATOM 2835 N N . ALA A 1 356 ? -13.308 -7.966 33.214 1.00 85.00 356 ALA A N 1
ATOM 2836 C CA . ALA A 1 356 ? -14.137 -6.764 33.305 1.00 85.00 356 ALA A CA 1
ATOM 2837 C C . ALA A 1 356 ? -14.693 -6.343 31.929 1.00 85.00 356 ALA A C 1
ATOM 2839 O O . ALA A 1 356 ? -15.876 -6.013 31.807 1.00 85.00 356 ALA A O 1
ATOM 2840 N N . ILE A 1 357 ? -13.875 -6.408 30.868 1.00 86.50 357 ILE A N 1
ATOM 2841 C CA . ILE A 1 357 ? -14.310 -6.148 29.483 1.00 86.50 357 ILE A CA 1
ATOM 2842 C C . ILE A 1 357 ? -15.312 -7.215 29.011 1.00 86.50 357 ILE A C 1
ATOM 2844 O O . ILE A 1 357 ? -16.362 -6.866 28.467 1.00 86.50 357 ILE A O 1
ATOM 2848 N N . GLN A 1 358 ? -15.047 -8.505 29.250 1.00 87.44 358 GLN A N 1
ATOM 2849 C CA . GLN A 1 358 ? -15.985 -9.590 28.923 1.00 87.44 358 GLN A CA 1
ATOM 2850 C C . GLN A 1 358 ? -17.339 -9.413 29.611 1.00 87.44 358 GLN A C 1
ATOM 2852 O O . GLN A 1 358 ? -18.384 -9.579 28.974 1.00 87.44 358 GLN A O 1
ATOM 2857 N N . ARG A 1 359 ? -17.338 -9.027 30.889 1.00 90.75 359 ARG A N 1
ATOM 2858 C CA . ARG A 1 359 ? -18.555 -8.753 31.651 1.00 90.75 359 ARG A CA 1
ATOM 2859 C C . ARG A 1 359 ? -19.319 -7.557 31.076 1.00 90.75 359 ARG A C 1
ATOM 2861 O O . ARG A 1 359 ? -20.501 -7.713 30.778 1.00 90.75 359 ARG A O 1
ATOM 2868 N N . LYS A 1 360 ? -18.656 -6.421 30.819 1.00 91.31 360 LYS A N 1
ATOM 2869 C CA . LYS A 1 360 ? -19.258 -5.235 30.167 1.00 91.31 360 LYS A CA 1
ATOM 2870 C C . LYS A 1 360 ? -19.936 -5.580 28.833 1.00 91.31 360 LYS A C 1
ATOM 2872 O O . LYS A 1 360 ? -21.076 -5.182 28.601 1.00 91.31 360 LYS A O 1
ATOM 2877 N N . PHE A 1 361 ? -19.264 -6.337 27.961 1.00 92.12 361 PHE A N 1
ATOM 2878 C CA . PHE A 1 361 ? -19.817 -6.743 26.660 1.00 92.12 361 PHE A CA 1
ATOM 2879 C C . PHE A 1 361 ? -21.055 -7.636 26.828 1.00 92.12 361 PHE A C 1
ATOM 2881 O O . PHE A 1 361 ? -22.101 -7.371 26.227 1.00 92.12 361 PHE A O 1
ATOM 2888 N N . LYS A 1 362 ? -20.976 -8.621 27.729 1.00 91.94 362 LYS A N 1
ATOM 2889 C CA . LYS A 1 362 ? -22.076 -9.537 28.060 1.00 91.94 362 LYS A CA 1
ATOM 2890 C C . LYS A 1 362 ? -23.285 -8.826 28.678 1.00 91.94 362 LYS A C 1
ATOM 2892 O O . LYS A 1 362 ? -24.418 -9.163 28.343 1.00 91.94 362 LYS A O 1
ATOM 2897 N N . GLU A 1 363 ? -23.068 -7.814 29.519 1.00 92.06 363 GLU A N 1
ATOM 2898 C CA . GLU A 1 363 ? -24.120 -6.949 30.083 1.00 92.06 363 GLU A CA 1
ATOM 2899 C C . GLU A 1 363 ? -24.872 -6.141 29.006 1.00 92.06 363 GLU A C 1
ATOM 2901 O O . GLU A 1 363 ? -26.038 -5.794 29.200 1.00 92.06 363 GLU A O 1
ATOM 2906 N N . LYS A 1 364 ? -24.244 -5.868 27.853 1.00 90.62 364 LYS A N 1
ATOM 2907 C CA . LYS A 1 364 ? -24.890 -5.252 26.677 1.00 90.62 364 LYS A CA 1
ATOM 2908 C C . LYS A 1 364 ? -25.469 -6.265 25.682 1.00 90.62 364 LYS A C 1
ATOM 2910 O O . LYS A 1 364 ? -26.036 -5.852 24.676 1.00 90.62 364 LYS A O 1
ATOM 2915 N N . GLY A 1 365 ? -25.364 -7.563 25.967 1.00 88.81 365 GLY A N 1
ATOM 2916 C CA . GLY A 1 365 ? -25.886 -8.643 25.127 1.00 88.81 365 GLY A CA 1
ATOM 2917 C C . GLY A 1 365 ? -24.907 -9.205 24.093 1.00 88.81 365 GLY A C 1
ATOM 2918 O O . GLY A 1 365 ? -25.296 -10.115 23.366 1.00 88.81 365 GLY A O 1
ATOM 2919 N N . PHE A 1 366 ? -23.659 -8.725 24.042 1.00 90.00 366 PHE A N 1
ATOM 2920 C CA . PHE A 1 366 ? -22.642 -9.253 23.130 1.00 90.00 366 PHE A CA 1
ATOM 2921 C C . PHE A 1 366 ? -21.933 -10.471 23.733 1.00 90.00 366 PHE A C 1
ATOM 2923 O O . PHE A 1 366 ? -21.521 -10.449 24.895 1.00 90.00 366 PHE A O 1
ATOM 2930 N N . SER A 1 367 ? -21.777 -11.542 22.953 1.00 85.81 367 SER A N 1
ATOM 2931 C CA . SER A 1 367 ? -21.129 -12.781 23.416 1.00 85.81 367 SER A CA 1
ATOM 2932 C C . SER A 1 367 ? -19.613 -12.777 23.196 1.00 85.81 367 SER A C 1
ATOM 2934 O O . SER A 1 367 ? -18.871 -13.414 23.947 1.00 85.81 367 SER A O 1
ATOM 2936 N N . ARG A 1 368 ? -19.150 -12.030 22.186 1.00 83.81 368 ARG A N 1
ATOM 2937 C CA . ARG A 1 368 ? -17.748 -11.904 21.784 1.00 83.81 368 ARG A CA 1
ATOM 2938 C C . ARG A 1 368 ? -17.150 -10.555 22.186 1.00 83.81 368 ARG A C 1
ATOM 2940 O O . ARG A 1 368 ? -17.694 -9.500 21.882 1.00 83.81 368 ARG A O 1
ATOM 2947 N N . VAL A 1 369 ? -15.947 -10.609 22.757 1.00 87.00 369 VAL A N 1
ATOM 2948 C CA . VAL A 1 369 ? -15.043 -9.455 22.899 1.00 87.00 369 VAL A CA 1
ATOM 2949 C C . VAL A 1 369 ? -14.068 -9.415 21.708 1.00 87.00 369 VAL A C 1
ATOM 2951 O O . VAL A 1 369 ? -13.591 -10.480 21.297 1.00 87.00 369 VAL A O 1
ATOM 2954 N N . PRO A 1 370 ? -13.744 -8.231 21.152 1.00 88.38 370 PRO A N 1
ATOM 2955 C CA . PRO A 1 370 ? -12.694 -8.082 20.146 1.00 88.38 370 PRO A CA 1
ATOM 2956 C C . PRO A 1 370 ? -11.319 -8.583 20.629 1.00 88.38 370 PRO A C 1
ATOM 2958 O O . PRO A 1 370 ? -10.919 -8.336 21.764 1.00 88.38 370 PRO A O 1
ATOM 2961 N N . GLU A 1 371 ? -10.548 -9.222 19.749 1.00 85.31 371 GLU A N 1
ATOM 2962 C CA . GLU A 1 371 ? -9.125 -9.509 19.986 1.00 85.31 371 GLU A CA 1
ATOM 2963 C C . GLU A 1 371 ? -8.306 -8.211 19.850 1.00 85.31 371 GLU A C 1
ATOM 2965 O O . GLU A 1 371 ? -8.511 -7.454 18.899 1.00 85.31 371 GLU A O 1
ATOM 2970 N N . ILE A 1 372 ? -7.351 -7.949 20.744 1.00 84.00 372 ILE A N 1
ATOM 2971 C CA . ILE A 1 372 ? -6.450 -6.791 20.642 1.00 84.00 372 ILE A CA 1
ATOM 2972 C C . ILE A 1 372 ? -5.082 -7.213 20.095 1.00 84.00 372 ILE A C 1
ATOM 2974 O O . ILE A 1 372 ? -4.442 -8.141 20.592 1.00 84.00 372 ILE A O 1
ATOM 2978 N N . VAL A 1 373 ? -4.641 -6.535 19.035 1.00 84.06 373 VAL A N 1
ATOM 2979 C CA . VAL A 1 373 ? -3.389 -6.810 18.324 1.00 84.06 373 VAL A CA 1
ATOM 2980 C C . VAL A 1 373 ? -2.488 -5.586 18.430 1.00 84.06 373 VAL A C 1
ATOM 2982 O O . VAL A 1 373 ? -2.669 -4.600 17.713 1.00 84.06 373 VAL A O 1
ATOM 2985 N N . PHE A 1 374 ? -1.512 -5.652 19.328 1.00 82.62 374 PHE A N 1
ATOM 2986 C CA . PHE A 1 374 ? -0.504 -4.613 19.511 1.00 82.62 374 PHE A CA 1
ATOM 2987 C C . PHE A 1 374 ? 0.602 -4.758 18.471 1.00 82.62 374 PHE A C 1
ATOM 2989 O O . PHE A 1 374 ? 1.209 -5.823 18.370 1.00 82.62 374 PHE A O 1
ATOM 2996 N N . TRP A 1 375 ? 0.893 -3.696 17.720 1.00 86.56 375 TRP A N 1
ATOM 2997 C CA . TRP A 1 375 ? 1.964 -3.675 16.728 1.00 86.56 375 TRP A CA 1
ATOM 2998 C C . TRP A 1 375 ? 2.952 -2.545 17.028 1.00 86.56 375 TRP A C 1
ATOM 3000 O O . TRP A 1 375 ? 2.635 -1.367 16.846 1.00 86.56 375 TRP A O 1
ATOM 3010 N N . ASN A 1 376 ? 4.160 -2.919 17.462 1.00 84.94 376 ASN A N 1
ATOM 3011 C CA . ASN A 1 376 ? 5.286 -2.002 17.600 1.00 84.94 376 ASN A CA 1
ATOM 3012 C C . ASN A 1 376 ? 5.895 -1.722 16.216 1.00 84.94 376 ASN A C 1
ATOM 3014 O O . ASN A 1 376 ? 6.427 -2.622 15.562 1.00 84.94 376 ASN A O 1
ATOM 3018 N N . LEU A 1 377 ? 5.814 -0.466 15.777 1.00 82.75 377 LEU A N 1
ATOM 3019 C CA . LEU A 1 377 ? 6.278 -0.003 14.468 1.00 82.75 377 LEU A CA 1
ATOM 3020 C C . LEU A 1 377 ? 7.678 0.638 14.481 1.00 82.75 377 LEU A C 1
ATOM 3022 O O . LEU A 1 377 ? 8.175 0.999 13.415 1.00 82.75 377 LEU A O 1
ATOM 3026 N N . ARG A 1 378 ? 8.313 0.789 15.652 1.00 77.06 378 ARG A N 1
ATOM 3027 C CA . ARG A 1 378 ? 9.647 1.401 15.821 1.00 77.06 378 ARG A CA 1
ATOM 3028 C C . ARG A 1 378 ? 10.779 0.384 15.890 1.00 77.06 378 ARG A C 1
ATOM 3030 O O . ARG A 1 378 ? 11.899 0.714 15.501 1.00 77.06 378 ARG A O 1
ATOM 3037 N N . ASP A 1 379 ? 10.504 -0.834 16.345 1.00 63.66 379 ASP A N 1
ATOM 3038 C CA . ASP A 1 379 ? 11.459 -1.932 16.214 1.00 63.66 379 ASP A CA 1
ATOM 3039 C C . ASP A 1 379 ? 11.652 -2.321 14.730 1.00 63.66 379 ASP A C 1
ATOM 3041 O O . ASP A 1 379 ? 10.754 -2.203 13.891 1.00 63.66 379 ASP A O 1
ATOM 3045 N N . SER A 1 380 ? 12.846 -2.810 14.406 1.00 50.62 380 SER A N 1
ATOM 3046 C CA . SER A 1 380 ? 13.191 -3.410 13.112 1.00 50.62 380 SER A CA 1
ATOM 3047 C C . SER A 1 380 ? 13.301 -4.942 13.181 1.00 50.62 380 SER A C 1
ATOM 3049 O O . SER A 1 380 ? 13.344 -5.601 12.139 1.00 50.62 380 SER A O 1
ATOM 3051 N N . SER A 1 381 ? 13.287 -5.531 14.384 1.00 52.16 381 SER A N 1
ATOM 3052 C CA . SER A 1 381 ? 13.243 -6.977 14.597 1.00 52.16 381 SER A CA 1
ATOM 3053 C C . SER A 1 381 ? 11.803 -7.506 14.467 1.00 52.16 381 SER A C 1
ATOM 3055 O O . SER A 1 381 ? 10.967 -7.409 15.360 1.00 52.16 381 SER A O 1
ATOM 3057 N N . ALA A 1 382 ? 11.480 -8.039 13.287 1.00 52.97 382 ALA A N 1
ATOM 3058 C CA . ALA A 1 382 ? 10.158 -8.581 12.970 1.00 52.97 382 ALA A CA 1
ATOM 3059 C C . ALA A 1 382 ? 9.866 -9.868 13.769 1.00 52.97 382 ALA A C 1
ATOM 3061 O O . ALA A 1 382 ? 10.135 -10.975 13.299 1.00 52.97 382 ALA A O 1
ATOM 3062 N N . THR A 1 383 ? 9.308 -9.717 14.971 1.00 53.97 383 THR A N 1
ATOM 3063 C CA . THR A 1 383 ? 8.955 -10.806 15.890 1.00 53.97 383 THR A CA 1
ATOM 3064 C C . THR A 1 383 ? 7.477 -10.718 16.296 1.00 53.97 383 THR A C 1
ATOM 3066 O O . THR A 1 383 ? 7.118 -10.035 17.257 1.00 53.97 383 THR A O 1
ATOM 3069 N N . PRO A 1 384 ? 6.567 -11.415 15.584 1.00 53.03 384 PRO A N 1
ATOM 3070 C CA . PRO A 1 384 ? 5.270 -11.753 16.160 1.00 53.03 384 PRO A CA 1
ATOM 3071 C C . PRO A 1 384 ? 5.469 -12.572 17.444 1.00 53.03 384 PRO A C 1
ATOM 3073 O O . PRO A 1 384 ? 6.367 -13.411 17.521 1.00 53.03 384 PRO A O 1
ATOM 3076 N N . VAL A 1 385 ? 4.618 -12.349 18.444 1.00 52.50 385 VAL A N 1
ATOM 3077 C CA . VAL A 1 385 ? 4.591 -13.094 19.709 1.00 52.50 385 VAL A CA 1
ATOM 3078 C C . VAL A 1 385 ? 3.130 -13.239 20.141 1.00 52.50 385 VAL A C 1
ATOM 3080 O O . VAL A 1 385 ? 2.428 -12.252 20.360 1.00 52.50 385 VAL A O 1
ATOM 3083 N N . LYS A 1 386 ? 2.642 -14.476 20.290 1.00 48.53 386 LYS A N 1
ATOM 3084 C CA . LYS A 1 386 ? 1.369 -14.704 20.992 1.00 48.53 386 LYS A CA 1
ATOM 3085 C C . LYS A 1 386 ? 1.568 -14.302 22.452 1.00 48.53 386 LYS A C 1
ATOM 3087 O O . LYS A 1 386 ? 2.475 -14.826 23.095 1.00 48.53 386 LYS A O 1
ATOM 3092 N N . ALA A 1 387 ? 0.744 -13.388 22.959 1.00 54.97 387 ALA A N 1
ATOM 3093 C CA . ALA A 1 387 ? 0.756 -13.080 24.381 1.00 54.97 387 ALA A CA 1
ATOM 3094 C C . ALA A 1 387 ? 0.336 -14.322 25.184 1.00 54.97 387 ALA A C 1
ATOM 3096 O O . ALA A 1 387 ? -0.360 -15.205 24.681 1.00 54.97 387 ALA A O 1
ATOM 3097 N N . THR A 1 388 ? 0.735 -14.376 26.452 1.00 51.47 388 THR A N 1
ATOM 3098 C CA . THR A 1 388 ? 0.283 -15.410 27.396 1.00 51.47 388 THR A CA 1
ATOM 3099 C C . THR A 1 388 ? -1.186 -15.244 27.798 1.00 51.47 388 THR A C 1
ATOM 3101 O O . THR A 1 388 ? -1.790 -16.190 28.295 1.00 51.47 388 THR A O 1
ATOM 3104 N N . GLN A 1 389 ? -1.768 -14.062 27.575 1.00 58.81 389 GLN A N 1
ATOM 3105 C CA . GLN A 1 389 ? -3.145 -13.721 27.923 1.00 58.81 389 GLN A CA 1
ATOM 3106 C C . GLN A 1 389 ? -4.103 -13.948 26.744 1.00 58.81 389 GLN A C 1
ATOM 3108 O O . GLN A 1 389 ? -3.824 -13.562 25.607 1.00 58.81 389 GLN A O 1
ATOM 3113 N N . SER A 1 390 ? -5.261 -14.555 27.024 1.00 63.16 390 SER A N 1
ATOM 3114 C CA . SER A 1 390 ? -6.315 -14.768 26.026 1.00 63.16 390 SER A CA 1
ATOM 3115 C C . SER A 1 390 ? -6.809 -13.443 25.437 1.00 63.16 390 SER A C 1
ATOM 3117 O O . SER A 1 390 ? -6.953 -12.456 26.150 1.00 63.16 390 SER A O 1
ATOM 3119 N N . GLY A 1 391 ? -7.087 -13.427 24.131 1.00 67.25 391 GLY A N 1
ATOM 3120 C CA . GLY A 1 391 ? -7.568 -12.241 23.416 1.00 67.25 391 GLY A CA 1
ATOM 3121 C C . GLY A 1 391 ? -6.492 -11.214 23.041 1.00 67.25 391 GLY A C 1
ATOM 3122 O O . GLY A 1 391 ? -6.830 -10.243 22.368 1.00 67.25 391 GLY A O 1
ATOM 3123 N N . VAL A 1 392 ? -5.221 -11.420 23.413 1.00 72.56 392 VAL A N 1
ATOM 3124 C CA . VAL A 1 392 ? -4.111 -10.491 23.134 1.00 72.56 392 VAL A CA 1
ATOM 3125 C C . VAL A 1 392 ? -3.092 -11.112 22.167 1.00 72.56 392 VAL A C 1
ATOM 3127 O O . VAL A 1 392 ? -2.662 -12.255 22.329 1.00 72.56 392 VAL A O 1
ATOM 3130 N N . ALA A 1 393 ? -2.647 -10.341 21.175 1.00 72.31 393 ALA A N 1
ATOM 3131 C CA . ALA A 1 393 ? -1.527 -10.683 20.299 1.00 72.31 393 ALA A CA 1
ATOM 3132 C C . ALA A 1 393 ? -0.529 -9.521 20.213 1.00 72.31 393 ALA A C 1
ATOM 3134 O O . ALA A 1 393 ? -0.933 -8.360 20.143 1.00 72.31 393 ALA A O 1
ATOM 3135 N N . LEU A 1 394 ? 0.770 -9.836 20.196 1.00 72.00 394 LEU A N 1
ATOM 3136 C CA . LEU A 1 394 ? 1.846 -8.859 20.048 1.00 72.00 394 LEU A CA 1
ATOM 3137 C C . LEU A 1 394 ? 2.560 -9.058 18.708 1.00 72.00 394 LEU A C 1
ATOM 3139 O O . LEU A 1 394 ? 2.781 -10.180 18.246 1.00 72.00 394 LEU A O 1
ATOM 3143 N N . VAL A 1 395 ? 2.960 -7.953 18.096 1.00 73.06 395 VAL A N 1
ATOM 3144 C CA . VAL A 1 395 ? 3.737 -7.914 16.861 1.00 73.06 395 VAL A CA 1
ATOM 3145 C C . VAL A 1 395 ? 4.842 -6.887 17.048 1.00 73.06 395 VAL A C 1
ATOM 3147 O O . VAL A 1 395 ? 4.595 -5.689 16.929 1.00 73.06 395 VAL A O 1
ATOM 3150 N N . SER A 1 396 ? 6.062 -7.332 17.349 1.00 69.94 396 SER A N 1
ATOM 3151 C CA . SER A 1 396 ? 7.208 -6.434 17.234 1.00 69.94 396 SER A CA 1
ATOM 3152 C C . SER A 1 396 ? 7.680 -6.361 15.790 1.00 69.94 396 SER A C 1
ATOM 3154 O O . SER A 1 396 ? 7.655 -7.348 15.046 1.00 69.94 396 SER A O 1
ATOM 3156 N N . GLY A 1 397 ? 8.159 -5.183 15.421 1.00 65.38 397 GLY A N 1
ATOM 3157 C CA . GLY A 1 397 ? 8.928 -4.970 14.217 1.00 65.38 397 GLY A CA 1
ATOM 3158 C C . GLY A 1 397 ? 8.108 -4.549 13.006 1.00 65.38 397 GLY A C 1
ATOM 3159 O O . GLY A 1 397 ? 7.077 -5.126 12.639 1.00 65.38 397 GLY A O 1
ATOM 3160 N N . TYR A 1 398 ? 8.645 -3.559 12.309 1.00 68.25 398 TYR A N 1
ATOM 3161 C CA . TYR A 1 398 ? 8.163 -3.134 11.010 1.00 68.25 398 TYR A CA 1
ATOM 3162 C C . TYR A 1 398 ? 8.916 -3.855 9.877 1.00 68.25 398 TYR A C 1
ATOM 3164 O O . TYR A 1 398 ? 10.139 -3.790 9.763 1.00 68.25 398 TYR A O 1
ATOM 3172 N N . SER A 1 399 ? 8.180 -4.531 8.985 1.00 71.69 399 SER A N 1
ATOM 3173 C CA . SER A 1 399 ? 8.740 -5.029 7.723 1.00 71.69 399 SER A CA 1
ATOM 3174 C C . SER A 1 399 ? 7.71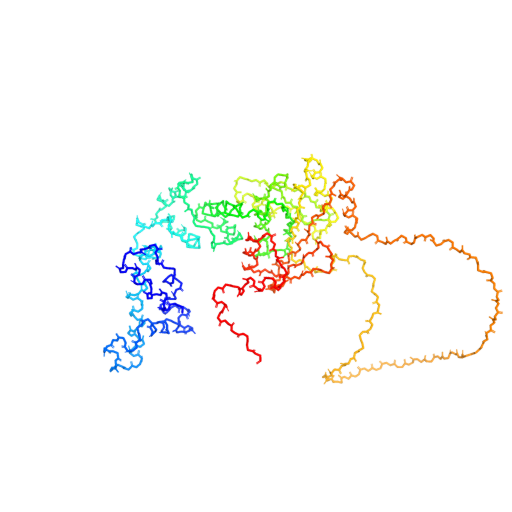3 -5.063 6.593 1.00 71.69 399 SER A C 1
ATOM 3176 O O . SER A 1 399 ? 6.517 -5.281 6.802 1.00 71.69 399 SER A O 1
ATOM 3178 N N . LYS A 1 400 ? 8.202 -4.921 5.356 1.00 71.56 400 LYS A N 1
ATOM 3179 C CA . LYS A 1 400 ? 7.381 -4.969 4.134 1.00 71.56 400 LYS A CA 1
ATOM 3180 C C . LYS A 1 400 ? 6.624 -6.291 3.964 1.00 71.56 400 LYS A C 1
ATOM 3182 O O . LYS A 1 400 ? 5.519 -6.292 3.427 1.00 71.56 400 LYS A O 1
ATOM 3187 N N . ASN A 1 401 ? 7.183 -7.390 4.473 1.00 72.75 401 ASN A N 1
ATOM 3188 C CA . ASN A 1 401 ? 6.550 -8.706 4.436 1.00 72.75 401 ASN A CA 1
ATOM 3189 C C . ASN A 1 401 ? 5.423 -8.832 5.473 1.00 72.75 401 ASN A C 1
ATOM 3191 O O . ASN A 1 401 ? 4.363 -9.340 5.121 1.00 72.75 401 ASN A O 1
ATOM 3195 N N . LEU A 1 402 ? 5.603 -8.324 6.703 1.00 73.69 402 LEU A N 1
ATOM 3196 C CA . LEU A 1 402 ? 4.531 -8.310 7.711 1.00 73.69 402 LEU A CA 1
ATOM 3197 C C . LEU A 1 402 ? 3.352 -7.435 7.269 1.00 73.69 402 LEU A C 1
ATOM 3199 O O . LEU A 1 402 ? 2.211 -7.876 7.355 1.00 73.69 402 LEU A O 1
ATOM 3203 N N . VAL A 1 403 ? 3.617 -6.239 6.727 1.00 74.38 403 VAL A N 1
ATOM 3204 C CA . VAL A 1 403 ? 2.564 -5.357 6.185 1.00 74.38 403 VAL A CA 1
ATOM 3205 C C . VAL A 1 403 ? 1.785 -6.047 5.062 1.00 74.38 403 VAL A C 1
ATOM 3207 O O . VAL A 1 403 ? 0.558 -6.003 5.057 1.00 74.38 403 VAL A O 1
ATOM 3210 N N . LYS A 1 404 ? 2.475 -6.734 4.142 1.00 75.12 404 LYS A N 1
ATOM 3211 C CA . LYS A 1 404 ? 1.823 -7.487 3.062 1.00 75.12 404 LYS A CA 1
ATOM 3212 C C . LYS A 1 404 ? 0.988 -8.663 3.590 1.00 75.12 404 LYS A C 1
ATOM 3214 O O . LYS A 1 404 ? -0.157 -8.810 3.181 1.00 75.12 404 LYS A O 1
ATOM 3219 N N . LEU A 1 405 ? 1.531 -9.465 4.509 1.00 76.06 405 LEU A N 1
ATOM 3220 C CA . LEU A 1 405 ? 0.831 -10.619 5.086 1.00 76.06 405 LEU A CA 1
ATOM 3221 C C . LEU A 1 405 ? -0.401 -10.185 5.895 1.00 76.06 405 LEU A C 1
ATOM 3223 O O . LEU A 1 405 ? -1.462 -10.788 5.763 1.00 76.06 405 LEU A O 1
ATOM 3227 N N . PHE A 1 406 ? -0.299 -9.089 6.650 1.00 79.19 406 PHE A N 1
ATOM 3228 C CA . PHE A 1 406 ? -1.438 -8.458 7.317 1.00 79.19 406 PHE A CA 1
ATOM 3229 C C . PHE A 1 406 ? -2.550 -8.070 6.325 1.00 79.19 406 PHE A C 1
ATOM 3231 O O . PHE A 1 406 ? -3.712 -8.404 6.553 1.00 79.19 406 PHE A O 1
ATOM 3238 N N . MET A 1 407 ? -2.195 -7.419 5.211 1.00 74.81 407 MET A N 1
ATOM 3239 C CA . MET A 1 407 ? -3.146 -7.023 4.163 1.00 74.81 407 MET A CA 1
ATOM 3240 C C . MET A 1 407 ? -3.824 -8.220 3.472 1.00 74.81 407 MET A C 1
ATOM 3242 O O . MET A 1 407 ? -4.993 -8.130 3.106 1.00 74.81 407 MET A O 1
ATOM 3246 N N . GLU A 1 408 ? -3.111 -9.335 3.289 1.00 75.00 408 GLU A N 1
ATOM 3247 C CA . GLU A 1 408 ? -3.629 -10.533 2.609 1.00 75.00 408 GLU A CA 1
ATOM 3248 C C . GLU A 1 408 ? -4.460 -11.453 3.531 1.00 75.00 408 GLU A C 1
ATOM 3250 O O . GLU A 1 408 ? -5.345 -12.159 3.048 1.00 75.00 408 GLU A O 1
ATOM 3255 N N . GLU A 1 409 ? -4.229 -11.436 4.849 1.00 70.62 409 GLU A N 1
ATOM 3256 C CA . GLU A 1 409 ? -4.840 -12.389 5.797 1.00 70.62 409 GLU A CA 1
ATOM 3257 C C . GLU A 1 409 ? -5.791 -11.756 6.832 1.00 70.62 409 GLU A C 1
ATOM 3259 O O . GLU A 1 409 ? -6.597 -12.475 7.425 1.00 70.62 409 GLU A O 1
ATOM 3264 N N . GLY A 1 410 ? -5.700 -10.445 7.102 1.00 64.19 410 GLY A N 1
ATOM 3265 C CA . GLY A 1 410 ? -6.386 -9.782 8.234 1.00 64.19 410 GLY A CA 1
ATOM 3266 C C . GLY A 1 410 ? -5.959 -10.305 9.611 1.00 64.19 410 GLY A C 1
ATOM 3267 O O . GLY A 1 410 ? -6.657 -10.175 10.623 1.00 64.19 410 GLY A O 1
ATOM 3268 N N . ALA A 1 411 ? -4.812 -10.973 9.650 1.00 62.47 411 ALA A N 1
ATOM 3269 C CA . ALA A 1 411 ? -4.230 -11.573 10.829 1.00 62.47 411 ALA A CA 1
ATOM 3270 C C . ALA A 1 411 ? -2.722 -11.671 10.628 1.00 62.47 411 ALA A C 1
ATOM 3272 O O . ALA A 1 411 ? -2.256 -12.189 9.617 1.00 62.47 411 ALA A O 1
ATOM 3273 N N . ILE A 1 412 ? -1.966 -11.251 11.633 1.00 57.50 412 ILE A N 1
ATOM 3274 C CA . ILE A 1 412 ? -0.614 -11.759 11.819 1.00 57.50 412 ILE A CA 1
ATOM 3275 C C . ILE A 1 412 ? -0.802 -13.052 12.614 1.00 57.50 412 ILE A C 1
ATOM 3277 O O . ILE A 1 412 ? -1.210 -13.031 13.774 1.00 57.50 412 ILE A O 1
ATOM 3281 N N . ALA A 1 413 ? -0.658 -14.183 11.917 1.00 52.25 413 ALA A N 1
ATOM 3282 C CA . ALA A 1 413 ? -0.736 -15.512 12.515 1.00 52.25 413 ALA A CA 1
ATOM 3283 C C . ALA A 1 413 ? 0.416 -15.726 13.517 1.00 52.25 413 ALA A C 1
ATOM 3285 O O . ALA A 1 413 ? 1.278 -14.864 13.693 1.00 52.25 413 ALA A O 1
ATOM 3286 N N . ASP A 1 414 ? 0.450 -16.876 14.190 1.00 54.88 414 ASP A N 1
ATOM 3287 C CA . ASP A 1 414 ? 1.569 -17.171 15.087 1.00 54.88 414 ASP A CA 1
ATOM 3288 C C . ASP A 1 414 ? 2.916 -17.240 14.330 1.00 54.88 414 ASP A C 1
ATOM 3290 O O . ASP A 1 414 ? 2.935 -17.397 13.103 1.00 54.88 414 ASP A O 1
ATOM 3294 N N . PRO A 1 415 ? 4.056 -17.135 15.037 1.00 51.62 415 PRO A N 1
ATOM 3295 C CA . PRO A 1 415 ? 5.362 -16.979 14.395 1.00 51.62 415 PRO A CA 1
ATOM 3296 C C . PRO A 1 415 ? 5.749 -18.173 13.523 1.00 51.62 415 PRO A C 1
ATOM 3298 O O . PRO A 1 415 ? 6.404 -18.004 12.497 1.00 51.62 415 PRO A O 1
ATOM 3301 N N . VAL A 1 416 ? 5.305 -19.372 13.908 1.00 59.09 416 VAL A N 1
ATOM 3302 C CA . VAL A 1 416 ? 5.575 -20.621 13.195 1.00 59.09 416 VAL A CA 1
ATOM 3303 C C . VAL A 1 416 ? 4.699 -20.691 11.943 1.00 59.09 416 VAL A C 1
ATOM 3305 O O . VAL A 1 416 ? 5.223 -20.934 10.860 1.00 59.09 416 VAL A O 1
ATOM 3308 N N . SER A 1 417 ? 3.412 -20.343 12.038 1.00 60.78 417 SER A N 1
ATOM 3309 C CA . SER A 1 417 ? 2.520 -20.175 10.877 1.00 60.78 417 SER A CA 1
ATOM 3310 C C . SER A 1 417 ? 3.020 -19.118 9.878 1.00 60.78 417 SER A C 1
ATOM 3312 O O . SER A 1 417 ? 2.917 -19.316 8.668 1.00 60.78 417 SER A O 1
ATOM 3314 N N . ILE A 1 418 ? 3.586 -18.001 10.351 1.00 58.41 418 ILE A N 1
ATOM 3315 C CA . ILE A 1 418 ? 4.167 -16.960 9.482 1.00 58.41 418 ILE A CA 1
ATOM 3316 C C . ILE A 1 418 ? 5.463 -17.436 8.829 1.00 58.41 418 ILE A C 1
ATOM 3318 O O . ILE A 1 418 ? 5.648 -17.219 7.630 1.00 58.41 418 ILE A O 1
ATOM 3322 N N . MET A 1 419 ? 6.336 -18.111 9.581 1.00 61.09 419 MET A N 1
ATOM 3323 C CA . MET A 1 419 ? 7.541 -18.725 9.027 1.00 61.09 419 MET A CA 1
ATOM 3324 C C . MET A 1 419 ? 7.178 -19.756 7.952 1.00 61.09 419 MET A C 1
ATOM 3326 O O . MET A 1 419 ? 7.731 -19.686 6.858 1.00 61.09 419 MET A O 1
ATOM 3330 N N . HIS A 1 420 ? 6.216 -20.649 8.221 1.00 65.38 420 HIS A N 1
ATOM 3331 C CA . HIS A 1 420 ? 5.720 -21.626 7.250 1.00 65.38 420 HIS A CA 1
ATOM 3332 C C . HIS A 1 420 ? 5.182 -20.945 5.990 1.00 65.38 420 HIS A C 1
ATOM 3334 O O . HIS A 1 420 ? 5.720 -21.200 4.917 1.00 65.38 420 HIS A O 1
ATOM 3340 N N . LYS A 1 421 ? 4.250 -19.987 6.092 1.00 65.25 421 LYS A N 1
ATOM 3341 C CA . LYS A 1 421 ? 3.752 -19.250 4.911 1.00 65.25 421 LYS A CA 1
ATOM 3342 C C . LYS A 1 421 ? 4.856 -18.526 4.130 1.00 65.25 421 LYS A C 1
ATOM 3344 O O . LYS A 1 421 ? 4.794 -18.457 2.904 1.00 65.25 421 LYS A O 1
ATOM 3349 N N . ALA A 1 422 ? 5.893 -18.021 4.803 1.00 61.66 422 ALA A N 1
ATOM 3350 C CA . ALA A 1 422 ? 7.043 -17.405 4.141 1.00 61.66 422 ALA A CA 1
ATOM 3351 C C . ALA A 1 422 ? 7.928 -18.413 3.371 1.00 61.66 422 ALA A C 1
ATOM 3353 O O . ALA A 1 422 ? 8.560 -18.019 2.390 1.00 61.66 422 ALA A O 1
ATOM 3354 N N . ILE A 1 423 ? 7.951 -19.693 3.773 1.00 68.25 423 ILE A N 1
ATOM 3355 C CA . ILE A 1 423 ? 8.738 -20.777 3.144 1.00 68.25 423 ILE A CA 1
ATOM 3356 C C . ILE A 1 423 ? 7.888 -21.832 2.400 1.00 68.25 423 ILE A C 1
ATOM 3358 O O . ILE A 1 423 ? 8.432 -22.786 1.854 1.00 68.25 423 ILE A O 1
ATOM 3362 N N . GLU A 1 424 ? 6.567 -21.668 2.324 1.00 66.94 424 GLU A N 1
ATOM 3363 C CA . GLU A 1 424 ? 5.652 -22.545 1.568 1.00 66.94 424 GLU A CA 1
ATOM 3364 C C . GLU A 1 424 ? 5.737 -22.325 0.048 1.00 66.94 424 GLU A C 1
ATOM 3366 O O . GLU A 1 424 ? 5.418 -23.219 -0.743 1.00 66.94 424 GLU A O 1
ATOM 3371 N N . GLY A 1 425 ? 6.187 -21.140 -0.380 1.00 66.38 425 GLY A N 1
ATOM 3372 C CA . GLY A 1 425 ? 6.316 -20.787 -1.793 1.00 66.38 425 GLY A CA 1
ATOM 3373 C C . GLY A 1 425 ? 7.288 -21.696 -2.557 1.00 66.38 425 GLY A C 1
ATOM 3374 O O . GLY A 1 425 ? 8.330 -22.092 -2.037 1.00 66.38 425 GLY A O 1
ATOM 3375 N N . GLU A 1 426 ? 6.992 -21.960 -3.836 1.00 64.44 426 GLU A N 1
ATOM 3376 C CA . GLU A 1 426 ? 7.704 -22.905 -4.729 1.00 64.44 426 GLU A CA 1
ATOM 3377 C C . GLU A 1 426 ? 9.242 -22.763 -4.768 1.00 64.44 426 GLU A C 1
ATOM 3379 O O . GLU A 1 426 ? 9.961 -23.701 -5.120 1.00 64.44 426 GLU A O 1
ATOM 3384 N N . LEU A 1 427 ? 9.760 -21.580 -4.426 1.00 56.88 427 LEU A N 1
ATOM 3385 C CA . LEU A 1 427 ? 11.192 -21.287 -4.347 1.00 56.88 427 LEU A CA 1
ATOM 3386 C C . LEU A 1 427 ? 11.894 -22.023 -3.196 1.00 56.88 427 LEU A C 1
ATOM 3388 O O . LEU A 1 427 ? 13.055 -22.407 -3.339 1.00 56.88 427 LEU A O 1
ATOM 3392 N N . TYR A 1 428 ? 11.194 -22.212 -2.078 1.00 67.44 4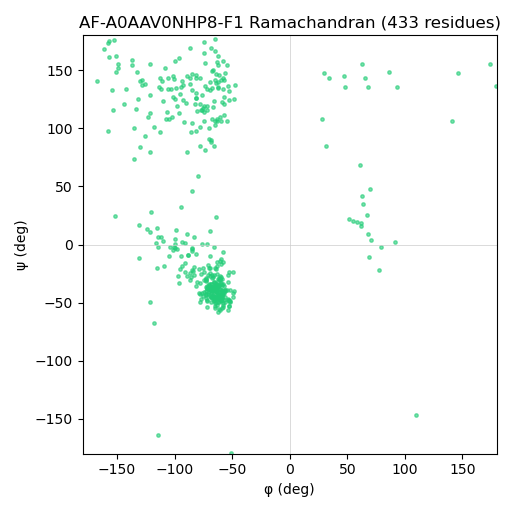28 TYR A N 1
ATOM 3393 C CA . TYR A 1 428 ? 11.724 -22.751 -0.824 1.00 67.44 428 TYR A CA 1
ATOM 3394 C C . TYR A 1 428 ? 11.495 -24.260 -0.682 1.00 67.44 428 TYR A C 1
ATOM 3396 O O . TYR A 1 428 ? 12.285 -24.924 -0.021 1.00 67.44 428 TYR A O 1
ATOM 3404 N N . GLN A 1 429 ? 10.527 -24.832 -1.409 1.00 66.31 429 GLN A N 1
ATOM 3405 C CA . GLN A 1 429 ? 10.251 -26.283 -1.483 1.00 66.31 429 GLN A CA 1
ATOM 3406 C C . GLN A 1 429 ? 11.439 -27.143 -1.973 1.00 66.31 429 GLN A C 1
ATOM 3408 O O . GLN A 1 429 ? 11.363 -28.368 -1.991 1.00 66.31 429 GLN A O 1
ATOM 3413 N N . ARG A 1 430 ? 12.537 -26.512 -2.412 1.00 65.62 430 ARG A N 1
ATOM 3414 C CA . ARG A 1 430 ? 13.789 -27.161 -2.838 1.00 65.62 430 ARG A CA 1
ATOM 3415 C C . ARG A 1 430 ? 14.883 -27.142 -1.767 1.00 65.62 430 ARG A C 1
ATOM 3417 O O . ARG A 1 430 ? 15.970 -27.657 -2.020 1.00 65.62 430 ARG A O 1
ATOM 3424 N N . LEU A 1 431 ? 14.631 -26.518 -0.618 1.00 59.53 431 LEU A N 1
ATOM 3425 C CA . LEU A 1 431 ? 15.520 -26.561 0.534 1.00 59.53 431 LEU A CA 1
ATOM 3426 C C . LEU A 1 431 ? 15.250 -27.851 1.308 1.00 59.53 431 LEU A C 1
ATOM 3428 O O . LEU A 1 431 ? 14.136 -28.088 1.767 1.00 59.53 431 LEU A O 1
ATOM 3432 N N . VAL A 1 432 ? 16.283 -28.674 1.447 1.00 57.44 432 VAL A N 1
ATOM 3433 C CA . VAL A 1 432 ? 16.275 -29.834 2.338 1.00 57.44 432 VAL A CA 1
ATOM 3434 C C . VAL A 1 432 ? 16.920 -29.395 3.646 1.00 57.44 432 VAL A C 1
ATOM 3436 O O . VAL A 1 432 ? 18.001 -28.805 3.626 1.00 57.44 432 VAL A O 1
ATOM 3439 N N . VAL A 1 433 ? 16.260 -29.661 4.772 1.00 55.78 433 VAL A N 1
ATOM 3440 C CA . VAL A 1 433 ? 16.900 -29.567 6.087 1.00 55.78 433 VAL A CA 1
ATOM 3441 C C . VAL A 1 433 ? 17.771 -30.809 6.238 1.00 55.78 433 VAL A C 1
ATOM 3443 O O . VAL A 1 433 ? 17.244 -31.918 6.222 1.00 55.78 433 VAL A O 1
ATOM 3446 N N . CYS A 1 434 ? 19.083 -30.614 6.331 1.00 41.78 434 CYS A N 1
ATOM 3447 C CA . CYS A 1 434 ? 20.019 -31.660 6.728 1.00 41.78 434 CYS A CA 1
ATOM 3448 C C . CYS A 1 434 ? 20.237 -31.577 8.242 1.00 41.78 434 CYS A C 1
ATOM 3450 O O . CYS A 1 434 ? 20.385 -30.471 8.771 1.00 41.78 434 CYS A O 1
ATOM 3452 N N . ASP A 1 435 ? 20.248 -32.736 8.889 1.00 43.06 435 ASP A N 1
ATOM 3453 C CA . ASP A 1 435 ? 20.533 -32.970 10.307 1.00 43.06 435 ASP A CA 1
ATOM 3454 C C . ASP A 1 435 ? 22.029 -33.221 10.603 1.00 43.06 435 ASP A C 1
ATOM 3456 O O . ASP A 1 435 ? 22.769 -33.647 9.683 1.00 43.06 435 ASP A O 1
#